Protein AF-A0A9W5YJP6-F1 (afdb_monomer_lite)

Sequence (393 aa):
MDHALTARWHDVLHRTGFTGCDIYSPDFDGQCFQEHAVFVSTAQGNHVPSSLNPTIEIVYESNEPKQVNLARFLDDRYQTLTNSRVACVPVDNASTDTRDMLRVFIHDIEKLSLHDMGPELWSMFQKLLISSTSTLWVRKGSESLGINPHVHLIDGIFRVLTHEGGRHDTYIFSLGGTVNQESVYTMIQNILQPPAQGLDTEYAVRDGTFYNSRLIDSARFNQEVSLQLAAHIECQRRFGDTPLCLDSINSSISGGFRSLEAKSATDLGDTDVELKIHCAGLNFRDVLLSLGQIPYAEAWQEGAGVVTRVGNKCTRFKVGDRIVGFVPQPFQGRTVFCEDAPVVHIPPEMSYAEAAGIPTSFLTAWFSLIEVGRIKPERRVSSTRVLVGQGRR

InterPro domains:
  IPR011032 GroES-like superfamily [SSF50129] (262-377)
  IPR013154 Alcohol dehydrogenase-like, N-terminal [PF08240] (269-338)
  IPR020843 Enoylreductase domain [SM00829] (255-393)
  IPR050444 Polyketide synthase [PTHR45681] (83-378)
  IPR056501 HRPKS sdrA-like, NAD(P)-binding domain [PF23114] (91-204)

Foldseek 3Di:
DVVVVLVVQQVVQVLVQWNGFPDKAFPDPDPPPTDDIDGDIHGHPDPPPPDDLFEEEEEEAPPDVVSVVLLVVLCVVCVPPPVGHYHYDYLVGDDLQEPRYEYEYAYAAPDLCVVPPDPVSVVSVVSNQLSYQHYEYEHAADDPDDDPCSRCPVVVVVVCCCVPVVRHHAAYEHEYDHDDSVLVNVVVVCVSPPDPVGDDRYWYDDPNDIDDDDDDDDPPVVVVVCVVPDDDDDDDDDPPPFWWAWPLPQAAPVRHIDIDGDDDDPDADQQKWKWFFDDADDDVVSNCSRHVVDDDDQDFGKTWGFTCDGHNNHDQDDGGFTKIETFTRSRIRMGMDGNPPGMDTDPPPDDRHRRNLDHPLPVVVCCVCCVVVVDDPPDDDPCPDPCSDDDDD

Radius of gyration: 32.33 Å; chains: 1; bounding box: 76×81×72 Å

Secondary structure (DSSP, 8-state):
-HHHHHHHHHHHHHHTTB-S-SEEEES-SSTTS---EEEE-PBPTT-PPP----EEEEEE-TT-HHHHHHHHHHHHHHHHHT---EEEEEGGG--S--TTEEEEEEEETTS-TTTS--HHHHHHHHHHHHH-SEEEEEEE---TT---GGGGHHHHHHHHHHHHHS--EEEEEEEPSS--HHHHHHHHHHHHS--TT---SEEEEETTEEEE------HHHHHHHHHHHS--------TTSS-EEE-TTT-BTTTB--EEEPPP-----TTEEEEEEEEE---HHHHHHHTTSS-----EEEEEEEEEEE-TT--S--TT-EEEEEEE-TTBSEEEEETTSSEEEPPTTS-HHHHHTSHHHHHHHHIIIIIIT---TTPPP--S---------

Organism: NCBI:txid319629

Structure (mmCIF, N/CA/C/O backbone):
data_AF-A0A9W5YJP6-F1
#
_entry.id   AF-A0A9W5YJP6-F1
#
loop_
_atom_site.group_PDB
_atom_site.id
_atom_site.type_symbol
_atom_site.label_atom_id
_atom_site.label_alt_id
_atom_site.label_comp_id
_atom_site.label_asym_id
_atom_site.label_entity_id
_atom_site.label_seq_id
_atom_site.pdbx_PDB_ins_code
_atom_site.Cartn_x
_atom_site.Cartn_y
_atom_site.Cartn_z
_atom_site.occupancy
_atom_site.B_iso_or_equiv
_atom_site.auth_seq_id
_atom_site.auth_comp_id
_atom_site.auth_asym_id
_atom_site.auth_atom_id
_atom_site.pdbx_PDB_model_num
ATOM 1 N N . MET A 1 1 ? 11.230 -33.480 -33.316 1.00 48.41 1 MET A N 1
ATOM 2 C CA . MET A 1 1 ? 11.097 -32.230 -32.533 1.00 48.41 1 MET A CA 1
ATOM 3 C C . MET A 1 1 ? 12.075 -32.179 -31.364 1.00 48.41 1 MET A C 1
ATOM 5 O O . MET A 1 1 ? 12.566 -31.097 -31.086 1.00 48.41 1 MET A O 1
ATOM 9 N N . ASP A 1 2 ? 12.432 -33.312 -30.751 1.00 54.00 2 ASP A N 1
ATOM 10 C CA . ASP A 1 2 ? 13.206 -33.319 -29.501 1.00 54.00 2 ASP A CA 1
ATOM 11 C C . ASP A 1 2 ? 14.692 -32.911 -29.632 1.00 54.00 2 ASP A C 1
ATOM 13 O O . ASP A 1 2 ? 15.184 -32.109 -28.846 1.00 54.00 2 ASP A O 1
ATOM 17 N N . HIS A 1 3 ? 15.383 -33.290 -30.721 1.00 53.97 3 HIS A N 1
ATOM 18 C CA . HIS A 1 3 ? 16.760 -32.819 -30.974 1.00 53.97 3 HIS A CA 1
ATOM 19 C C . HIS A 1 3 ? 16.900 -31.289 -30.998 1.0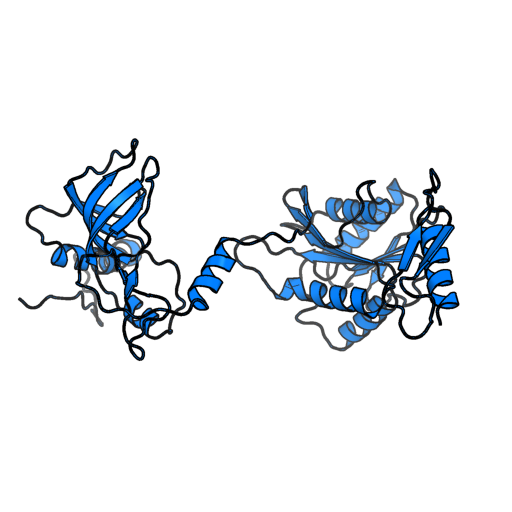0 53.97 3 HIS A C 1
ATOM 21 O O . HIS A 1 3 ? 17.949 -30.769 -30.633 1.00 53.97 3 HIS A O 1
ATOM 27 N N . ALA A 1 4 ? 15.853 -30.562 -31.403 1.00 58.50 4 ALA A N 1
ATOM 28 C CA . ALA A 1 4 ? 15.870 -29.103 -31.414 1.00 58.50 4 ALA A CA 1
ATOM 29 C C . ALA A 1 4 ? 15.704 -28.512 -30.005 1.00 58.50 4 ALA A C 1
ATOM 31 O O . ALA A 1 4 ? 16.249 -27.446 -29.729 1.00 58.50 4 ALA A O 1
ATOM 32 N N . LEU A 1 5 ? 14.984 -29.198 -29.110 1.00 65.88 5 LEU A N 1
ATOM 33 C CA . LEU A 1 5 ? 14.773 -28.755 -27.733 1.00 65.88 5 LEU A CA 1
ATOM 34 C C . LEU A 1 5 ? 16.011 -29.039 -26.873 1.00 65.88 5 LEU A C 1
ATOM 36 O O . LEU A 1 5 ? 16.482 -28.141 -26.175 1.00 65.88 5 LEU A O 1
ATOM 40 N N . THR A 1 6 ? 16.589 -30.241 -26.990 1.00 72.88 6 THR A N 1
ATOM 41 C CA . THR A 1 6 ? 17.848 -30.599 -26.320 1.00 72.88 6 THR A CA 1
ATOM 42 C C . THR A 1 6 ? 18.996 -29.716 -26.801 1.00 72.88 6 THR A C 1
ATOM 44 O O . THR A 1 6 ? 19.755 -29.223 -25.974 1.00 72.88 6 THR A O 1
ATOM 47 N N . ALA A 1 7 ? 19.095 -29.441 -28.109 1.00 73.81 7 ALA A N 1
ATOM 48 C CA . ALA A 1 7 ? 20.095 -28.513 -28.645 1.00 73.81 7 ALA A CA 1
ATOM 49 C C . ALA A 1 7 ? 19.917 -27.094 -28.084 1.00 73.81 7 ALA A C 1
ATOM 51 O O . ALA A 1 7 ? 20.891 -26.454 -27.698 1.00 73.81 7 ALA A O 1
ATOM 52 N N . ARG A 1 8 ? 18.669 -26.623 -27.950 1.00 78.31 8 ARG A N 1
ATOM 53 C CA . ARG A 1 8 ? 18.383 -25.303 -27.374 1.00 78.31 8 ARG A CA 1
ATOM 54 C C . ARG A 1 8 ? 18.809 -25.215 -25.909 1.00 78.31 8 ARG A C 1
ATOM 56 O O . ARG A 1 8 ? 19.412 -24.223 -25.517 1.00 78.31 8 ARG A O 1
ATOM 63 N N . TRP A 1 9 ? 18.515 -26.236 -25.106 1.00 80.75 9 TRP A N 1
ATOM 64 C CA . TRP A 1 9 ? 18.933 -26.276 -23.702 1.00 80.75 9 TRP A CA 1
ATOM 65 C C . TRP A 1 9 ? 20.439 -26.461 -23.538 1.00 80.75 9 TRP A C 1
ATOM 67 O O . TRP A 1 9 ? 21.030 -25.827 -22.668 1.00 80.75 9 TRP A O 1
ATOM 77 N N . HIS A 1 10 ? 21.069 -27.259 -24.398 1.00 83.06 10 HIS A N 1
ATOM 78 C CA . HIS A 1 10 ? 22.520 -27.411 -24.444 1.00 83.06 10 HIS A CA 1
ATOM 79 C C . HIS A 1 10 ? 23.212 -26.059 -24.703 1.00 83.06 10 HIS A C 1
ATOM 81 O O . HIS A 1 10 ? 24.110 -25.683 -23.952 1.00 83.06 10 HIS A O 1
ATOM 87 N N . ASP A 1 11 ? 22.723 -25.276 -25.670 1.00 78.00 11 ASP A N 1
ATOM 88 C CA . ASP A 1 11 ? 23.242 -23.933 -25.955 1.00 78.00 11 ASP A CA 1
ATOM 89 C C . ASP A 1 11 ? 23.017 -22.943 -24.800 1.00 78.00 11 ASP A C 1
ATOM 91 O O . ASP A 1 11 ? 23.896 -22.136 -24.492 1.00 78.00 11 ASP A O 1
ATOM 95 N N . VAL A 1 12 ? 21.844 -22.982 -24.157 1.00 78.19 12 VAL A N 1
ATOM 96 C CA . VAL A 1 12 ? 21.523 -22.113 -23.011 1.00 78.19 12 VAL A CA 1
ATOM 97 C C . VAL A 1 12 ? 22.450 -22.410 -21.834 1.00 78.19 12 VAL A C 1
ATOM 99 O O . VAL A 1 12 ? 23.039 -21.483 -21.286 1.00 78.19 12 VAL A O 1
ATOM 102 N N . LEU A 1 13 ? 22.623 -23.687 -21.488 1.00 82.38 13 LEU A N 1
ATOM 103 C CA . LEU A 1 13 ? 23.476 -24.128 -20.382 1.00 82.38 13 LEU A CA 1
ATOM 104 C C . LEU A 1 13 ? 24.950 -23.774 -20.618 1.00 82.38 13 LEU A C 1
ATOM 106 O O . LEU A 1 13 ? 25.639 -23.362 -19.688 1.00 82.38 13 LEU A O 1
ATOM 110 N N . HIS A 1 14 ? 25.422 -23.840 -21.864 1.00 78.69 14 HIS A N 1
ATOM 111 C CA . HIS A 1 14 ? 26.763 -23.366 -22.202 1.00 78.69 14 HIS A CA 1
ATOM 112 C C . HIS A 1 14 ? 26.949 -21.868 -21.961 1.00 78.69 14 HIS A C 1
ATOM 114 O O . HIS A 1 14 ? 27.956 -21.446 -21.396 1.00 78.69 14 HIS A O 1
ATOM 120 N N . ARG A 1 15 ? 25.971 -21.046 -22.350 1.00 69.25 15 ARG A N 1
ATOM 121 C CA . ARG A 1 15 ? 26.055 -19.586 -22.178 1.00 69.25 15 ARG A CA 1
ATOM 122 C C . ARG A 1 15 ? 25.993 -19.147 -20.720 1.00 69.25 15 ARG A C 1
ATOM 124 O O . ARG A 1 15 ? 26.469 -18.062 -20.403 1.00 69.25 15 ARG A O 1
ATOM 131 N N . THR A 1 16 ? 25.414 -19.964 -19.846 1.00 69.19 16 THR A N 1
ATOM 132 C CA . THR A 1 16 ? 25.242 -19.654 -18.423 1.00 69.19 16 THR A CA 1
ATOM 133 C C . THR A 1 16 ? 26.322 -20.268 -17.531 1.00 69.19 16 THR A C 1
ATOM 135 O O . THR A 1 16 ? 26.177 -20.265 -16.311 1.00 69.19 16 THR A O 1
ATOM 138 N N . GLY A 1 17 ? 27.426 -20.751 -18.113 1.00 73.38 17 GLY A N 1
ATOM 139 C CA . GLY A 1 17 ? 28.585 -21.229 -17.355 1.00 73.38 17 GLY A CA 1
ATOM 140 C C . GLY A 1 17 ? 28.526 -22.703 -16.960 1.00 73.38 17 GLY A C 1
ATOM 141 O O . GLY A 1 17 ? 29.167 -23.105 -15.991 1.00 73.38 17 GLY A O 1
ATOM 142 N N . PHE A 1 18 ? 27.780 -23.520 -17.699 1.00 86.50 18 PHE A N 1
ATOM 143 C CA . PHE A 1 18 ? 27.736 -24.965 -17.511 1.00 86.50 18 PHE A CA 1
ATOM 144 C C . PHE A 1 18 ? 28.256 -25.715 -18.751 1.00 86.50 18 PHE A C 1
ATOM 146 O O . PHE A 1 18 ? 28.475 -25.140 -19.817 1.00 86.50 18 PHE A O 1
ATOM 153 N N . THR A 1 19 ? 28.474 -27.023 -18.630 1.00 88.00 19 THR A N 1
ATOM 154 C CA . THR A 1 19 ? 28.975 -27.908 -19.703 1.00 88.00 19 THR A CA 1
ATOM 155 C C . THR A 1 19 ? 27.953 -28.227 -20.801 1.00 88.00 19 THR A C 1
ATOM 157 O O . THR A 1 19 ? 28.262 -29.001 -21.704 1.00 88.00 19 THR A O 1
ATOM 160 N N . GLY A 1 20 ? 26.754 -27.640 -20.752 1.00 87.81 20 GLY A N 1
ATOM 161 C CA . GLY A 1 20 ? 25.650 -28.015 -21.632 1.00 87.81 20 GLY A CA 1
ATOM 162 C C . GLY A 1 20 ? 24.832 -29.174 -21.053 1.00 87.81 20 GLY A C 1
ATOM 163 O O . GLY A 1 20 ? 24.833 -29.427 -19.854 1.00 87.81 20 GLY A O 1
ATOM 164 N N . CYS A 1 21 ? 24.087 -29.883 -21.892 1.00 88.12 21 CYS A N 1
ATOM 165 C CA . CYS A 1 21 ? 23.334 -31.065 -21.464 1.00 88.12 21 CYS A CA 1
ATOM 166 C C . CYS A 1 21 ? 24.245 -32.310 -21.366 1.00 88.12 21 CYS A C 1
ATOM 168 O O . CYS A 1 21 ? 24.422 -32.999 -22.370 1.00 88.12 21 CYS A O 1
ATOM 170 N N . ASP A 1 22 ? 24.793 -32.608 -20.181 1.00 86.88 22 ASP A N 1
ATOM 171 C CA . ASP A 1 22 ? 25.647 -33.790 -19.949 1.00 86.88 22 ASP A CA 1
ATOM 172 C C . ASP A 1 22 ? 24.831 -35.089 -19.940 1.00 86.88 22 ASP A C 1
ATOM 174 O O . ASP A 1 22 ? 25.260 -36.115 -20.466 1.00 86.88 22 ASP A O 1
ATOM 178 N N . ILE A 1 23 ? 23.643 -35.044 -19.327 1.00 87.56 23 ILE A N 1
ATOM 179 C CA . ILE A 1 23 ? 22.694 -36.161 -19.279 1.00 87.56 23 ILE A CA 1
ATOM 180 C C . ILE A 1 23 ? 21.308 -35.628 -19.613 1.00 87.56 23 ILE A C 1
ATOM 182 O O . ILE A 1 23 ? 20.875 -34.614 -19.065 1.00 87.56 23 ILE A O 1
ATOM 186 N N . TYR A 1 24 ? 20.612 -36.356 -20.479 1.00 85.94 24 TYR A N 1
ATOM 187 C CA . TYR A 1 24 ? 19.216 -36.139 -20.819 1.00 85.94 24 TYR A CA 1
ATOM 188 C C . TYR A 1 24 ? 18.428 -37.409 -20.504 1.00 85.94 24 TYR A C 1
ATOM 190 O O . TYR A 1 24 ? 18.741 -38.470 -21.042 1.00 85.94 24 TYR A O 1
ATOM 198 N N . SER A 1 25 ? 17.432 -37.303 -19.626 1.00 86.56 25 SER A N 1
ATOM 199 C CA . SER A 1 25 ? 16.549 -38.412 -19.261 1.00 86.56 25 SER A CA 1
ATOM 200 C C . SER A 1 25 ? 15.093 -37.969 -19.414 1.00 86.56 25 SER A C 1
ATOM 202 O O . SER A 1 25 ? 14.572 -37.314 -18.505 1.00 86.56 25 SER A O 1
ATOM 204 N N . PRO A 1 26 ? 14.432 -38.278 -20.541 1.00 83.69 26 PRO A N 1
ATOM 205 C CA . PRO A 1 26 ? 13.001 -38.040 -20.686 1.00 83.69 26 PRO A CA 1
ATOM 206 C C . PRO A 1 26 ? 12.200 -38.970 -19.761 1.00 83.69 26 PRO A C 1
ATOM 208 O O . PRO A 1 26 ? 12.692 -40.016 -19.333 1.00 83.69 26 PRO A O 1
ATOM 211 N N . ASP A 1 27 ? 10.968 -38.585 -19.436 1.00 83.19 27 ASP A N 1
ATOM 212 C CA . ASP A 1 27 ? 10.022 -39.417 -18.678 1.00 83.19 27 ASP A CA 1
ATOM 213 C C . ASP A 1 27 ? 9.446 -40.583 -19.501 1.00 83.19 27 ASP A C 1
ATOM 215 O O . ASP A 1 27 ? 8.961 -41.567 -18.936 1.00 83.19 27 ASP A O 1
ATOM 219 N N . PHE A 1 28 ? 9.531 -40.494 -20.830 1.00 79.75 28 PHE A N 1
ATOM 220 C CA . PHE A 1 28 ? 9.038 -41.501 -21.757 1.00 79.75 28 PHE A CA 1
ATOM 221 C C . PHE A 1 28 ? 9.926 -41.601 -23.009 1.00 79.75 28 PHE A C 1
ATOM 223 O O . PHE A 1 28 ? 10.271 -40.593 -23.619 1.00 79.75 28 PHE A O 1
ATOM 230 N N . ASP A 1 29 ? 10.250 -42.824 -23.446 1.00 72.75 29 ASP A N 1
ATOM 231 C CA . ASP A 1 29 ? 11.131 -43.068 -24.608 1.00 72.75 29 ASP A CA 1
ATOM 232 C C . ASP A 1 29 ? 10.471 -42.727 -25.966 1.00 72.75 29 ASP A C 1
ATOM 234 O O . ASP A 1 29 ? 11.130 -42.641 -27.005 1.00 72.75 29 ASP A O 1
ATOM 238 N N . GLY A 1 30 ? 9.144 -42.561 -25.984 1.00 65.69 30 GLY A N 1
ATOM 239 C CA . GLY A 1 30 ? 8.349 -42.275 -27.178 1.00 65.69 30 GLY A CA 1
ATOM 240 C C . GLY A 1 30 ? 8.065 -40.784 -27.381 1.00 65.69 30 GLY A C 1
ATOM 241 O O . GLY A 1 30 ? 7.442 -40.139 -26.545 1.00 65.69 30 GLY A O 1
ATOM 242 N N . GLN A 1 31 ? 8.408 -40.260 -28.561 1.00 60.78 31 GLN A N 1
ATOM 243 C CA . GLN A 1 31 ? 8.318 -38.827 -28.905 1.00 60.78 31 GLN A CA 1
ATOM 244 C C . GLN A 1 31 ? 6.914 -38.194 -28.818 1.00 60.78 31 GLN A C 1
ATOM 246 O O . GLN A 1 31 ? 6.798 -36.974 -28.874 1.00 60.78 31 GLN A O 1
ATOM 251 N N . CYS A 1 32 ? 5.845 -38.988 -28.749 1.00 61.22 32 CYS A N 1
ATOM 252 C CA . CYS A 1 32 ? 4.462 -38.504 -28.752 1.00 61.22 32 CYS A CA 1
ATOM 253 C C . CYS A 1 32 ? 3.838 -38.331 -27.359 1.00 61.22 32 CYS A C 1
ATOM 255 O O . CYS A 1 32 ? 2.746 -37.776 -27.280 1.00 61.22 32 CYS A O 1
ATOM 257 N N . PHE A 1 33 ? 4.505 -38.780 -26.291 1.00 63.81 33 PHE A N 1
ATOM 258 C CA . PHE A 1 33 ? 3.948 -38.768 -24.929 1.00 63.81 33 PHE A CA 1
ATOM 259 C C . PHE A 1 33 ? 4.916 -38.223 -23.873 1.00 63.81 33 PHE A C 1
ATOM 261 O O . PHE A 1 33 ? 4.696 -38.426 -22.685 1.00 63.81 33 PHE A O 1
ATOM 268 N N . GLN A 1 34 ? 5.989 -37.556 -24.299 1.00 69.94 34 GLN A N 1
ATOM 269 C CA . GLN A 1 34 ? 6.944 -36.950 -23.382 1.00 69.94 34 GLN A CA 1
ATOM 270 C C . GLN A 1 34 ? 6.393 -35.621 -22.847 1.00 69.94 34 GLN A C 1
ATOM 272 O O . GLN A 1 34 ? 6.142 -34.698 -23.627 1.00 69.94 34 GLN A O 1
ATOM 277 N N . GLU A 1 35 ? 6.236 -35.513 -21.529 1.00 71.69 35 GLU A N 1
ATOM 278 C CA . GLU A 1 35 ? 5.785 -34.284 -20.859 1.00 71.69 35 GLU A CA 1
ATOM 279 C C . GLU A 1 35 ? 6.913 -33.634 -20.046 1.00 71.69 35 GLU A C 1
ATOM 281 O O . GLU A 1 35 ? 6.987 -32.407 -19.955 1.00 71.69 35 GLU A O 1
ATOM 286 N N . HIS A 1 36 ? 7.830 -34.442 -19.506 1.00 75.50 36 HIS A N 1
ATOM 287 C CA . HIS A 1 36 ? 8.915 -33.997 -18.637 1.00 75.50 36 HIS A CA 1
ATOM 288 C C . HIS A 1 36 ? 10.265 -34.590 -19.060 1.00 75.50 36 HIS A C 1
ATOM 290 O O . HIS A 1 36 ? 10.363 -35.658 -19.659 1.00 75.50 36 HIS A O 1
ATOM 296 N N . ALA A 1 37 ? 11.351 -33.897 -18.723 1.00 81.62 37 ALA A N 1
ATOM 297 C CA . ALA A 1 37 ? 12.701 -34.430 -18.856 1.00 81.62 37 ALA A CA 1
ATOM 298 C C . ALA A 1 37 ? 13.606 -33.885 -17.756 1.00 81.62 37 ALA A C 1
ATOM 300 O O . ALA A 1 37 ? 13.492 -32.725 -17.351 1.00 81.62 37 ALA A O 1
ATOM 301 N N . VAL A 1 38 ? 14.528 -34.727 -17.296 1.00 84.94 38 VAL A N 1
ATOM 302 C CA . VAL A 1 38 ? 15.601 -34.341 -16.382 1.00 84.94 38 VAL A CA 1
ATOM 303 C C . VAL A 1 38 ? 16.860 -34.064 -17.194 1.00 84.94 38 VAL A C 1
ATOM 305 O O . VAL A 1 38 ? 17.310 -34.904 -17.976 1.00 84.94 38 VAL A O 1
ATOM 308 N N . PHE A 1 39 ? 17.438 -32.886 -16.971 1.00 86.12 39 PHE A N 1
ATOM 309 C CA . PHE A 1 39 ? 18.719 -32.471 -17.532 1.00 86.12 39 PHE A CA 1
ATOM 310 C C . PHE A 1 39 ? 19.756 -32.420 -16.410 1.00 86.12 39 PHE A C 1
ATOM 312 O O . PHE A 1 39 ? 19.493 -31.844 -15.353 1.00 86.12 39 PHE A O 1
ATOM 319 N N . VAL A 1 40 ? 20.936 -32.993 -16.637 1.00 88.06 40 VAL A N 1
ATOM 320 C CA . VAL A 1 40 ? 22.092 -32.843 -15.740 1.00 88.06 40 VAL A CA 1
ATOM 321 C C . VAL A 1 40 ? 23.169 -32.056 -16.469 1.00 88.06 40 VAL A C 1
ATOM 323 O O . VAL A 1 40 ? 23.426 -32.294 -17.649 1.00 88.06 40 VAL A O 1
ATOM 326 N N . SER A 1 41 ? 23.774 -31.105 -15.764 1.00 89.31 41 SER A N 1
ATOM 327 C CA . SER A 1 41 ? 24.818 -30.231 -16.284 1.00 89.31 41 SER A CA 1
ATOM 328 C C . SER A 1 41 ? 25.834 -29.921 -15.193 1.00 89.31 41 SER A C 1
ATOM 330 O O . SER A 1 41 ? 25.466 -29.726 -14.030 1.00 89.31 41 SER A O 1
ATOM 332 N N . THR A 1 42 ? 27.108 -29.871 -15.556 1.00 90.00 42 THR A N 1
ATOM 333 C CA . THR A 1 42 ? 28.211 -29.610 -14.638 1.00 90.00 42 THR A CA 1
ATOM 334 C C . THR A 1 42 ? 28.553 -28.125 -14.661 1.00 90.00 42 THR A C 1
ATOM 336 O O . THR A 1 42 ? 28.825 -27.550 -15.716 1.00 90.00 42 THR A O 1
ATOM 339 N N . ALA A 1 43 ? 28.558 -27.484 -13.490 1.00 83.75 43 ALA A N 1
ATOM 340 C CA . ALA A 1 43 ? 28.972 -26.091 -13.371 1.00 83.75 43 ALA A CA 1
ATOM 341 C C . ALA A 1 43 ? 30.459 -25.953 -13.736 1.00 83.75 43 ALA A C 1
ATOM 343 O O . ALA A 1 43 ? 31.320 -26.565 -13.097 1.00 83.75 43 ALA A O 1
ATOM 344 N N . GLN A 1 44 ? 30.771 -25.144 -14.750 1.00 77.19 44 GLN A N 1
ATOM 345 C CA . GLN A 1 44 ? 32.148 -24.784 -15.063 1.00 77.19 44 GLN A CA 1
ATOM 346 C C . GLN A 1 44 ? 32.545 -23.583 -14.205 1.00 77.19 44 GLN A C 1
ATOM 348 O O . GLN A 1 44 ? 31.926 -22.521 -14.247 1.00 77.19 44 GLN A O 1
ATOM 353 N N . GLY A 1 45 ? 33.583 -23.758 -13.386 1.00 50.00 45 GLY A N 1
ATOM 354 C CA . GLY A 1 45 ? 34.116 -22.686 -12.554 1.00 50.00 45 GLY A CA 1
ATOM 355 C C . GLY A 1 45 ? 34.598 -21.506 -13.400 1.00 50.00 45 GLY A C 1
ATOM 356 O O . GLY A 1 45 ? 35.439 -21.675 -14.278 1.00 50.00 45 GLY A O 1
ATOM 357 N N . ASN A 1 46 ? 34.089 -20.318 -13.067 1.00 48.91 46 ASN A N 1
ATOM 358 C CA . ASN A 1 46 ? 34.480 -19.005 -13.582 1.00 48.91 46 ASN A CA 1
ATOM 359 C C . ASN A 1 46 ? 34.391 -18.842 -15.105 1.00 48.91 46 ASN A C 1
ATOM 361 O O . ASN A 1 46 ? 35.392 -18.595 -15.780 1.00 48.91 46 ASN A O 1
ATOM 365 N N . HIS A 1 47 ? 33.166 -18.826 -15.630 1.00 39.91 47 HIS A N 1
ATOM 366 C CA . HIS A 1 47 ? 32.908 -18.014 -16.813 1.00 39.91 47 HIS A CA 1
ATOM 367 C C . HIS A 1 47 ? 33.061 -16.540 -16.411 1.00 39.91 47 HIS A C 1
ATOM 369 O O . HIS A 1 47 ? 32.179 -15.951 -15.791 1.00 39.91 47 HIS A O 1
ATOM 375 N N . VAL A 1 48 ? 34.211 -15.942 -16.726 1.00 41.09 48 VAL A N 1
ATOM 376 C CA . VAL A 1 48 ? 34.307 -14.483 -16.833 1.00 41.09 48 VAL A CA 1
ATOM 377 C C . VAL A 1 48 ? 33.352 -14.105 -17.968 1.00 41.09 48 VAL A C 1
ATOM 379 O O . VAL A 1 48 ? 33.551 -14.610 -19.079 1.00 41.09 48 VAL A O 1
ATOM 382 N N . PRO A 1 49 ? 32.299 -13.297 -17.733 1.00 41.75 49 PRO A N 1
ATOM 383 C CA . PRO A 1 49 ? 31.455 -12.828 -18.817 1.00 41.75 49 PRO A CA 1
ATOM 384 C C . PRO A 1 49 ? 32.363 -12.151 -19.833 1.00 41.75 49 PRO A C 1
ATOM 386 O O . PRO A 1 49 ? 33.126 -11.242 -19.498 1.00 41.75 49 PRO A O 1
ATOM 389 N N . SER A 1 50 ? 32.340 -12.664 -21.058 1.00 40.97 50 SER A N 1
ATOM 390 C CA . SER A 1 50 ? 33.037 -12.079 -22.191 1.00 40.97 50 SER A CA 1
ATOM 391 C C . SER A 1 50 ? 32.759 -10.580 -22.221 1.00 40.97 50 SER A C 1
ATOM 393 O O . SER A 1 50 ? 31.609 -10.154 -22.285 1.00 40.97 50 SER A O 1
ATOM 395 N N . SER A 1 51 ? 33.834 -9.805 -22.134 1.00 46.53 51 SER A N 1
ATOM 396 C CA . SER A 1 51 ? 33.855 -8.351 -22.198 1.00 46.53 51 SER A CA 1
ATOM 397 C C . SER A 1 51 ? 33.070 -7.834 -23.402 1.00 46.53 51 SER A C 1
ATOM 399 O O . SER A 1 51 ? 33.573 -7.846 -24.525 1.00 46.53 51 SER A O 1
ATOM 401 N N . LEU A 1 52 ? 31.869 -7.327 -23.169 1.00 49.22 52 LEU A N 1
ATOM 402 C CA . LEU A 1 52 ? 31.164 -6.449 -24.091 1.00 49.22 52 LEU A CA 1
ATOM 403 C C . LEU A 1 52 ? 30.583 -5.359 -23.207 1.00 49.22 52 LEU A C 1
ATOM 405 O O . LEU A 1 52 ? 29.577 -5.593 -22.559 1.00 49.22 52 LEU A O 1
ATOM 409 N N . ASN A 1 53 ? 31.252 -4.209 -23.106 1.00 63.16 53 ASN A N 1
ATOM 410 C CA . ASN A 1 53 ? 30.641 -3.013 -22.526 1.00 63.16 53 ASN A CA 1
ATOM 411 C C . ASN A 1 53 ? 29.445 -2.670 -23.427 1.00 63.16 53 ASN A C 1
ATOM 413 O O . ASN A 1 53 ? 29.686 -2.176 -24.536 1.00 63.16 53 ASN A O 1
ATOM 417 N N . PRO A 1 54 ? 28.194 -2.979 -23.038 1.00 70.31 54 PRO A N 1
ATOM 418 C CA . PRO A 1 54 ? 27.068 -2.716 -23.914 1.00 70.31 54 PRO A CA 1
ATOM 419 C C . PRO A 1 54 ? 26.918 -1.203 -24.057 1.00 70.31 54 PRO A C 1
ATOM 421 O O . PRO A 1 54 ? 27.256 -0.430 -23.154 1.00 70.31 54 PRO A O 1
ATOM 424 N N . THR A 1 55 ? 26.433 -0.767 -25.214 1.00 84.56 55 THR A N 1
ATOM 425 C CA . THR A 1 55 ? 26.116 0.656 -25.390 1.00 84.56 55 THR A CA 1
ATOM 426 C C . THR A 1 55 ? 24.913 0.985 -24.506 1.00 84.56 55 THR A C 1
ATOM 428 O O . THR A 1 55 ? 23.998 0.172 -24.391 1.00 84.56 55 THR A O 1
ATOM 431 N N . ILE A 1 56 ? 24.911 2.143 -23.849 1.00 90.75 56 ILE A N 1
ATOM 432 C CA . ILE A 1 56 ? 23.771 2.610 -23.051 1.00 90.75 56 ILE A CA 1
ATOM 433 C C . ILE A 1 56 ? 23.087 3.709 -23.854 1.00 90.75 56 ILE A C 1
ATOM 435 O O . ILE A 1 56 ? 23.715 4.721 -24.156 1.00 90.75 56 ILE A O 1
ATOM 439 N N . GLU A 1 57 ? 21.813 3.542 -24.190 1.00 93.00 57 GLU A N 1
ATOM 440 C CA . GLU A 1 57 ? 21.030 4.586 -24.859 1.00 93.00 57 GLU A CA 1
ATOM 441 C C . GLU A 1 57 ? 19.966 5.120 -23.909 1.00 93.00 57 GLU A C 1
ATOM 443 O O . GLU A 1 57 ? 19.045 4.404 -23.520 1.00 93.00 57 GLU A O 1
ATOM 448 N N . ILE A 1 58 ? 20.106 6.383 -23.519 1.00 94.94 58 ILE A N 1
ATOM 449 C CA . ILE A 1 58 ? 19.171 7.081 -22.641 1.00 94.94 58 ILE A CA 1
ATOM 450 C C . ILE A 1 58 ? 18.180 7.829 -23.521 1.00 94.94 58 ILE A C 1
ATOM 452 O O . ILE A 1 58 ? 18.547 8.786 -24.205 1.00 94.94 58 ILE A O 1
ATOM 456 N N . VAL A 1 59 ? 16.924 7.399 -23.479 1.00 94.94 59 VAL A N 1
ATOM 457 C CA . VAL A 1 59 ? 15.835 7.941 -24.288 1.00 94.94 59 VAL A CA 1
ATOM 458 C C . VAL A 1 59 ? 14.988 8.890 -23.446 1.00 94.94 59 VAL A C 1
ATOM 460 O O . VAL A 1 59 ? 14.510 8.515 -22.368 1.00 94.94 59 VAL A O 1
ATOM 463 N N . TYR A 1 60 ? 14.791 10.109 -23.950 1.00 93.69 60 TYR A N 1
ATOM 464 C CA . TYR A 1 60 ? 14.092 11.197 -23.258 1.00 93.69 60 TYR A CA 1
ATOM 465 C C . TYR A 1 60 ? 13.283 12.093 -24.213 1.00 93.69 60 TYR A C 1
ATOM 467 O O . TYR A 1 60 ? 13.467 12.049 -25.430 1.00 93.69 60 TYR A O 1
ATOM 475 N N . GLU A 1 61 ? 12.425 12.959 -23.670 1.00 90.69 61 GLU A N 1
ATOM 476 C CA . GLU A 1 61 ? 11.706 14.002 -24.413 1.00 90.69 61 GLU A CA 1
ATOM 477 C C . GLU A 1 61 ? 12.485 15.331 -24.404 1.00 90.69 61 GLU A C 1
ATOM 479 O O . GLU A 1 61 ? 12.834 15.870 -23.351 1.00 90.69 61 GLU A O 1
ATOM 484 N N . SER A 1 62 ? 12.758 15.898 -25.586 1.00 88.12 62 SER A N 1
ATOM 485 C CA . SER A 1 62 ? 13.586 17.114 -25.735 1.00 88.12 62 SER A CA 1
ATOM 486 C C . SER A 1 62 ? 13.018 18.363 -25.054 1.00 88.12 62 SER A C 1
ATOM 488 O O . SER A 1 62 ? 13.763 19.295 -24.752 1.00 88.12 62 SER A O 1
ATOM 490 N N . ASN A 1 63 ? 11.703 18.408 -24.853 1.00 88.75 63 ASN A N 1
ATOM 491 C CA . ASN A 1 63 ? 10.979 19.518 -24.238 1.00 88.75 63 ASN A CA 1
ATOM 492 C C . ASN A 1 63 ? 10.884 19.410 -22.705 1.00 88.75 63 ASN A C 1
ATOM 494 O O . ASN A 1 63 ? 10.406 20.360 -22.091 1.00 88.75 63 ASN A O 1
ATOM 498 N N . GLU A 1 64 ? 11.356 18.320 -22.087 1.00 90.00 64 GLU A N 1
ATOM 499 C CA . GLU A 1 64 ? 11.240 18.071 -20.645 1.00 90.00 64 GLU A CA 1
ATOM 500 C C . GLU A 1 64 ? 12.571 18.323 -19.903 1.00 90.00 64 GLU A C 1
ATOM 502 O O . GLU A 1 64 ? 13.476 17.478 -19.917 1.00 90.00 64 GLU A O 1
ATOM 507 N N . PRO A 1 65 ? 12.736 19.464 -19.195 1.00 92.06 65 PRO A N 1
ATOM 508 C CA . PRO A 1 65 ? 14.035 19.880 -18.662 1.00 92.06 65 PRO A CA 1
ATOM 509 C C . PRO A 1 65 ? 14.644 18.904 -17.652 1.00 92.06 65 PRO A C 1
ATOM 511 O O . PRO A 1 65 ? 15.864 18.745 -17.613 1.00 92.06 65 PRO A O 1
ATOM 514 N N . LYS A 1 66 ? 13.825 18.238 -16.826 1.00 90.69 66 LYS A N 1
ATOM 515 C CA . LYS A 1 66 ? 14.337 17.279 -15.834 1.00 90.69 66 LYS A CA 1
ATOM 516 C C . LYS A 1 66 ? 14.872 16.010 -16.483 1.00 90.69 66 LYS A C 1
ATOM 518 O O . LYS A 1 66 ? 15.894 15.502 -16.023 1.00 90.69 66 LYS A O 1
ATOM 523 N N . GLN A 1 67 ? 14.236 15.543 -17.557 1.00 93.38 67 GLN A N 1
ATOM 524 C CA . GLN A 1 67 ? 14.732 14.397 -18.315 1.00 93.38 67 GLN A CA 1
ATOM 525 C C . GLN A 1 67 ? 16.056 14.751 -18.996 1.00 93.38 67 GLN A C 1
ATOM 527 O O . GLN A 1 67 ? 17.039 14.032 -18.841 1.00 93.38 67 GLN A O 1
ATOM 532 N N . VAL A 1 68 ? 16.124 15.921 -19.638 1.00 93.69 68 VAL A N 1
ATOM 533 C CA . VAL A 1 68 ? 17.355 16.433 -20.258 1.00 93.69 68 VAL A CA 1
ATOM 534 C C . VAL A 1 68 ? 18.491 16.556 -19.233 1.00 93.69 68 VAL A C 1
ATOM 536 O O . VAL A 1 68 ? 19.625 16.168 -19.511 1.00 93.69 68 VAL A O 1
ATOM 539 N N . ASN A 1 69 ? 18.209 17.076 -18.036 1.00 94.12 69 ASN A N 1
ATOM 540 C CA . ASN A 1 69 ? 19.211 17.217 -16.978 1.00 94.12 69 ASN A CA 1
ATOM 541 C C . ASN A 1 69 ? 19.690 15.863 -16.436 1.00 94.12 69 ASN A C 1
ATOM 543 O O . ASN A 1 69 ? 20.883 15.708 -16.187 1.00 94.12 69 ASN A O 1
ATOM 547 N N . LEU A 1 70 ? 18.792 14.886 -16.267 1.00 94.44 70 LEU A N 1
ATOM 548 C CA . LEU A 1 70 ? 19.163 13.527 -15.863 1.00 94.44 70 LEU A CA 1
ATOM 549 C C . LEU A 1 70 ? 19.995 12.827 -16.947 1.00 94.44 70 LEU A C 1
ATOM 551 O O . LEU A 1 70 ? 21.013 12.225 -16.622 1.00 94.44 70 LEU A O 1
ATOM 555 N N . ALA A 1 71 ? 19.611 12.946 -18.221 1.00 94.75 71 ALA A N 1
ATOM 556 C CA . ALA A 1 71 ? 20.363 12.385 -19.340 1.00 94.75 71 ALA A CA 1
ATOM 557 C C . ALA A 1 71 ? 21.793 12.951 -19.396 1.00 94.75 71 ALA A C 1
ATOM 559 O O . ALA A 1 71 ? 22.754 12.186 -19.411 1.00 94.75 71 ALA A O 1
ATOM 560 N N . ARG A 1 72 ? 21.950 14.282 -19.309 1.00 93.81 72 ARG A N 1
ATOM 561 C CA . ARG A 1 72 ? 23.273 14.936 -19.260 1.00 93.81 72 ARG A CA 1
ATOM 562 C C . ARG A 1 72 ? 24.112 14.503 -18.064 1.00 93.81 72 ARG A C 1
ATOM 564 O O . ARG A 1 72 ? 25.306 14.281 -18.220 1.00 93.81 72 ARG A O 1
ATOM 571 N N . PHE A 1 73 ? 23.500 14.400 -16.883 1.00 94.56 73 PHE A N 1
ATOM 572 C CA . PHE A 1 73 ? 24.196 13.923 -15.689 1.00 94.56 73 PHE A CA 1
ATOM 573 C C . PHE A 1 73 ? 24.750 12.513 -15.905 1.00 94.56 73 PHE A C 1
ATOM 575 O O . PHE A 1 73 ? 25.910 12.254 -15.601 1.00 94.56 73 PHE A O 1
ATOM 582 N N . LEU A 1 74 ? 23.929 11.605 -16.439 1.00 93.12 74 LEU A N 1
ATOM 583 C CA . LEU A 1 74 ? 24.349 10.233 -16.696 1.00 93.12 74 LEU A CA 1
ATOM 584 C C . LEU A 1 74 ? 25.470 10.190 -17.744 1.00 93.12 74 LEU A C 1
ATOM 586 O O . LEU A 1 74 ? 26.468 9.516 -17.512 1.00 93.12 74 LEU A O 1
ATOM 590 N N . ASP A 1 75 ? 25.361 10.944 -18.838 1.00 91.56 75 ASP A N 1
ATOM 591 C CA . ASP A 1 75 ? 26.418 11.037 -19.855 1.00 91.56 75 ASP A CA 1
ATOM 592 C C . ASP A 1 75 ? 27.771 11.469 -19.254 1.00 91.56 75 ASP A C 1
ATOM 594 O O . ASP A 1 75 ? 28.758 10.739 -19.356 1.00 91.56 75 ASP A O 1
ATOM 598 N N . ASP A 1 76 ? 27.799 12.588 -18.522 1.00 90.06 76 ASP A N 1
ATOM 599 C CA . ASP A 1 76 ? 29.003 13.106 -17.850 1.00 90.06 76 ASP A CA 1
ATOM 600 C C . ASP A 1 76 ? 29.595 12.096 -16.849 1.00 90.06 76 ASP A C 1
ATOM 602 O O . ASP A 1 76 ? 30.805 11.828 -16.822 1.00 90.06 76 ASP A O 1
ATOM 606 N N . ARG A 1 77 ? 28.724 11.456 -16.059 1.00 89.44 77 ARG A N 1
ATOM 607 C CA . ARG A 1 77 ? 29.109 10.458 -15.055 1.00 89.44 77 ARG A CA 1
ATOM 608 C C . ARG A 1 77 ? 29.781 9.242 -15.690 1.00 89.44 77 ARG A C 1
ATOM 610 O O . ARG A 1 77 ? 30.814 8.781 -15.198 1.00 89.44 77 ARG A O 1
ATOM 617 N N . TYR A 1 78 ? 29.222 8.722 -16.781 1.00 85.81 78 TYR A N 1
ATOM 618 C CA . TYR A 1 78 ? 29.757 7.550 -17.475 1.00 85.81 78 TYR A CA 1
ATOM 619 C C . TYR A 1 78 ? 31.046 7.854 -18.247 1.00 85.81 78 TYR A C 1
ATOM 621 O O . TYR A 1 78 ? 31.973 7.036 -18.197 1.00 85.81 78 TYR A O 1
ATOM 629 N N . GLN A 1 79 ? 31.138 9.029 -18.884 1.00 80.38 79 GLN A N 1
ATOM 630 C CA . GLN A 1 79 ? 32.363 9.499 -19.541 1.00 80.38 79 GLN A CA 1
ATOM 631 C C . GLN A 1 79 ? 33.523 9.627 -18.544 1.00 80.38 79 GLN A C 1
ATOM 633 O O . GLN A 1 79 ? 34.645 9.227 -18.850 1.00 80.38 79 GLN A O 1
ATOM 638 N N . THR A 1 80 ? 33.244 10.108 -17.329 1.00 76.50 80 THR A N 1
ATOM 639 C CA . THR A 1 80 ? 34.262 10.307 -16.288 1.00 76.50 80 THR A CA 1
ATOM 640 C C . THR A 1 80 ? 34.763 8.992 -15.676 1.00 76.50 80 THR A C 1
ATOM 642 O O . THR A 1 80 ? 35.943 8.885 -15.346 1.00 76.50 80 THR A O 1
ATOM 645 N N . LEU A 1 81 ? 33.891 7.990 -15.495 1.00 69.94 81 LEU A N 1
ATOM 646 C CA . LEU A 1 81 ? 34.189 6.835 -14.631 1.00 69.94 81 LEU A CA 1
ATOM 647 C C . LEU A 1 81 ? 34.446 5.507 -15.353 1.00 69.94 81 LEU A C 1
ATOM 649 O O . LEU A 1 81 ? 35.172 4.676 -14.814 1.00 69.94 81 LEU A O 1
ATOM 653 N N . THR A 1 82 ? 33.836 5.252 -16.516 1.00 64.81 82 THR A N 1
ATOM 654 C CA . THR A 1 82 ? 33.745 3.865 -17.035 1.00 64.81 82 THR A CA 1
ATOM 655 C C . THR A 1 82 ? 34.065 3.689 -18.519 1.00 64.81 82 THR A C 1
ATOM 657 O O . THR A 1 82 ? 33.988 2.567 -19.014 1.00 64.81 82 THR A O 1
ATOM 660 N N . ASN A 1 83 ? 34.443 4.754 -19.241 1.00 62.62 83 ASN A N 1
ATOM 661 C CA . ASN A 1 83 ? 34.740 4.741 -20.688 1.00 62.62 83 ASN A CA 1
ATOM 662 C C . ASN A 1 83 ? 33.677 4.002 -21.544 1.00 62.62 83 ASN A C 1
ATOM 664 O O . ASN A 1 83 ? 33.962 3.519 -22.642 1.00 62.62 83 ASN A O 1
ATOM 668 N N . SER A 1 84 ? 32.456 3.868 -21.012 1.00 68.62 84 SER A N 1
ATOM 669 C CA . SER A 1 84 ? 31.325 3.200 -21.652 1.00 68.62 84 SER A CA 1
ATOM 670 C C . SER A 1 84 ? 30.646 4.179 -22.602 1.00 68.62 84 SER A C 1
ATOM 672 O O . SER A 1 84 ? 30.576 5.375 -22.322 1.00 68.62 84 SER A O 1
ATOM 674 N N . ARG A 1 85 ? 30.154 3.687 -23.743 1.00 73.94 85 ARG A N 1
ATOM 675 C CA . ARG A 1 85 ? 29.476 4.534 -24.732 1.00 73.94 85 ARG A CA 1
ATOM 676 C C . ARG A 1 85 ? 28.049 4.801 -24.267 1.00 73.94 85 ARG A C 1
ATOM 678 O O . ARG A 1 85 ? 27.211 3.904 -24.335 1.00 73.94 85 ARG A O 1
ATOM 685 N N . VAL A 1 86 ? 27.796 6.021 -23.802 1.00 86.44 86 VAL A N 1
ATOM 686 C CA . VAL A 1 86 ? 26.447 6.516 -23.514 1.00 86.44 86 VAL A CA 1
ATOM 687 C C . VAL A 1 86 ? 25.986 7.391 -24.669 1.00 86.44 86 VAL A C 1
ATOM 689 O O . VAL A 1 86 ? 26.704 8.283 -25.109 1.00 86.44 86 VAL A O 1
ATOM 692 N N . ALA A 1 87 ? 24.790 7.120 -25.174 1.00 89.69 87 ALA A N 1
ATOM 693 C CA . ALA A 1 87 ? 24.106 7.952 -26.147 1.00 89.69 87 ALA A CA 1
ATOM 694 C C . ALA A 1 87 ? 22.843 8.518 -25.495 1.00 89.69 87 ALA A C 1
ATOM 696 O O . ALA A 1 87 ? 21.927 7.775 -25.154 1.00 89.69 87 ALA A O 1
ATOM 697 N N . CYS A 1 88 ? 22.783 9.835 -25.314 1.00 92.06 88 CYS A N 1
ATOM 698 C CA . CYS A 1 88 ? 21.554 10.510 -24.908 1.00 92.06 88 CYS A CA 1
ATOM 699 C C . CYS A 1 88 ? 20.791 10.923 -26.164 1.00 92.06 88 CYS A C 1
ATOM 701 O O . CYS A 1 88 ? 21.256 11.786 -26.909 1.00 92.06 88 CYS A O 1
ATOM 703 N N . VAL A 1 89 ? 19.630 10.314 -26.402 1.00 93.56 89 VAL A N 1
ATOM 704 C CA . VAL A 1 89 ? 18.892 10.461 -27.658 1.00 93.56 89 VAL A CA 1
ATOM 705 C C . VAL A 1 89 ? 17.444 10.875 -27.375 1.00 93.56 89 VAL A C 1
ATOM 707 O O . VAL A 1 89 ? 16.754 10.202 -26.607 1.00 93.56 89 VAL A O 1
ATOM 710 N N . PRO A 1 90 ? 16.945 11.964 -27.988 1.00 92.69 90 PRO A N 1
ATOM 711 C CA . PRO A 1 90 ? 15.517 12.250 -28.001 1.00 92.69 90 PRO A CA 1
ATOM 712 C C . PRO A 1 90 ? 14.720 11.075 -28.566 1.00 92.69 90 PRO A C 1
ATOM 714 O O . PRO A 1 90 ? 15.155 10.465 -29.539 1.00 92.69 90 PRO A O 1
ATOM 717 N N . VAL A 1 91 ? 13.537 10.796 -28.024 1.00 89.62 91 VAL A N 1
ATOM 718 C CA . VAL A 1 91 ? 12.701 9.663 -28.462 1.00 89.62 91 VAL A CA 1
ATOM 719 C C . VAL A 1 91 ? 12.434 9.645 -29.975 1.00 89.62 91 VAL A C 1
ATOM 721 O O . VAL A 1 91 ? 12.467 8.578 -30.583 1.00 89.62 91 VAL A O 1
ATOM 724 N N . ASP A 1 92 ? 12.295 10.817 -30.603 1.00 87.25 92 ASP A N 1
ATOM 725 C CA . ASP A 1 92 ? 12.090 10.987 -32.054 1.00 87.25 92 ASP A CA 1
ATOM 726 C C . ASP A 1 92 ? 13.287 10.544 -32.913 1.00 87.25 92 ASP A C 1
ATOM 728 O O . ASP A 1 92 ? 13.133 10.248 -34.097 1.00 87.25 92 ASP A O 1
ATOM 732 N N . ASN A 1 93 ? 14.477 10.472 -32.314 1.00 89.19 93 ASN A N 1
ATOM 733 C CA . ASN A 1 93 ? 15.734 10.136 -32.981 1.00 89.19 93 ASN A CA 1
ATOM 734 C C . ASN A 1 93 ? 16.268 8.749 -32.587 1.00 89.19 93 ASN A C 1
ATOM 736 O O . ASN A 1 93 ? 17.336 8.355 -33.059 1.00 89.19 93 ASN A O 1
ATOM 740 N N . ALA A 1 94 ? 15.572 8.020 -31.709 1.00 87.69 94 ALA A N 1
ATOM 741 C CA . ALA A 1 94 ? 16.019 6.719 -31.225 1.00 87.69 94 ALA A CA 1
ATOM 742 C C . ALA A 1 94 ? 15.962 5.660 -32.343 1.00 87.69 94 ALA A C 1
ATOM 744 O O . ALA A 1 94 ? 14.963 5.521 -33.053 1.00 87.69 94 ALA A O 1
ATOM 745 N N . SER A 1 95 ? 17.048 4.900 -32.503 1.00 82.62 95 SER A N 1
ATOM 746 C CA . SER A 1 95 ? 17.172 3.883 -33.557 1.00 82.62 95 SER A CA 1
ATOM 747 C C . SER A 1 95 ? 16.501 2.567 -33.157 1.00 82.62 95 SER A C 1
ATOM 749 O O . SER A 1 95 ? 16.459 2.206 -31.988 1.00 82.62 95 SER A O 1
ATOM 751 N N . THR A 1 96 ? 16.025 1.778 -34.120 1.00 82.19 96 THR A N 1
ATOM 752 C CA . THR A 1 96 ? 15.565 0.397 -33.867 1.00 82.19 96 THR A CA 1
ATOM 753 C C . THR A 1 96 ? 16.673 -0.650 -34.026 1.00 82.19 96 THR A C 1
ATOM 755 O O . THR A 1 96 ? 16.395 -1.839 -33.911 1.00 82.19 96 THR A O 1
ATOM 758 N N . ASP A 1 97 ? 17.911 -0.242 -34.324 1.00 76.81 97 ASP A N 1
ATOM 759 C CA . ASP A 1 97 ? 19.072 -1.142 -34.359 1.00 76.81 97 ASP A CA 1
ATOM 760 C C . ASP A 1 97 ? 19.681 -1.266 -32.954 1.00 76.81 97 ASP A C 1
ATOM 762 O O . ASP A 1 97 ? 20.195 -0.295 -32.401 1.00 76.81 97 ASP A O 1
ATOM 766 N N . THR A 1 98 ? 19.549 -2.444 -32.347 1.00 66.12 98 THR A N 1
ATOM 767 C CA . THR A 1 98 ? 19.633 -2.635 -30.886 1.00 66.12 98 THR A CA 1
ATOM 768 C C . THR A 1 98 ? 20.600 -3.735 -30.453 1.00 66.12 98 THR A C 1
ATOM 770 O O . THR A 1 98 ? 20.511 -4.219 -29.324 1.00 66.12 98 THR A O 1
ATOM 773 N N . ARG A 1 99 ? 21.525 -4.170 -31.318 1.00 66.62 99 ARG A N 1
ATOM 774 C CA . ARG A 1 99 ? 22.468 -5.236 -30.937 1.00 66.62 99 ARG A CA 1
ATOM 775 C C . ARG A 1 99 ? 23.334 -4.785 -29.755 1.00 66.62 99 ARG A C 1
ATOM 777 O O . ARG A 1 99 ? 24.029 -3.779 -29.850 1.00 66.62 99 ARG A O 1
ATOM 784 N N . ASP A 1 100 ? 23.285 -5.562 -28.675 1.00 73.94 100 ASP A N 1
ATOM 785 C CA . ASP A 1 100 ? 24.133 -5.441 -27.483 1.00 73.94 100 ASP A CA 1
ATOM 786 C C . ASP A 1 100 ? 24.076 -4.057 -26.795 1.00 73.94 100 ASP A C 1
ATOM 788 O O . ASP A 1 100 ? 25.100 -3.423 -26.514 1.00 73.94 100 ASP A O 1
ATOM 792 N N . MET A 1 101 ? 22.856 -3.579 -26.517 1.00 85.06 101 MET A N 1
ATOM 793 C CA . MET A 1 101 ? 22.591 -2.282 -25.883 1.00 85.06 101 MET A CA 1
ATOM 794 C C . MET A 1 101 ? 21.557 -2.366 -24.750 1.00 85.06 101 MET A C 1
ATOM 796 O O . MET A 1 101 ? 20.555 -3.072 -24.862 1.00 85.06 101 MET A O 1
ATOM 800 N N . LEU A 1 102 ? 21.784 -1.591 -23.682 1.00 90.81 102 LEU A N 1
ATOM 801 C CA . LEU A 1 102 ? 20.797 -1.305 -22.639 1.00 90.81 102 LEU A CA 1
ATOM 802 C C . LEU A 1 102 ? 20.081 0.008 -22.968 1.00 90.81 102 LEU A C 1
ATOM 804 O O . LEU A 1 102 ? 20.690 1.080 -22.946 1.00 90.81 102 LEU A O 1
ATOM 808 N N . ARG A 1 103 ? 18.777 -0.068 -23.239 1.00 93.44 103 ARG A N 1
ATOM 809 C CA . ARG A 1 103 ? 17.941 1.113 -23.474 1.00 93.44 103 ARG A CA 1
ATOM 810 C C . ARG A 1 103 ? 17.300 1.584 -22.174 1.00 93.44 103 ARG A C 1
ATOM 812 O O . ARG A 1 103 ? 16.586 0.825 -21.528 1.00 93.44 103 ARG A O 1
ATOM 819 N N . VAL A 1 104 ? 17.520 2.840 -21.805 1.00 95.56 104 VAL A N 1
ATOM 820 C CA . VAL A 1 104 ? 17.016 3.448 -20.570 1.00 95.56 104 VAL A CA 1
ATOM 821 C C . VAL A 1 104 ? 15.981 4.513 -20.909 1.00 95.56 104 VAL A C 1
ATOM 823 O O . VAL A 1 104 ? 16.319 5.567 -21.439 1.00 95.56 104 VAL A O 1
ATOM 826 N N . PHE A 1 105 ? 14.718 4.270 -20.574 1.00 95.44 105 PHE A N 1
ATOM 827 C CA . PHE A 1 105 ? 13.645 5.251 -20.715 1.00 95.44 105 PHE A CA 1
ATOM 828 C C . PHE A 1 105 ? 13.482 6.042 -19.419 1.00 95.44 105 PHE A C 1
ATOM 830 O O . PHE A 1 105 ? 13.286 5.453 -18.359 1.00 95.44 105 PHE A O 1
ATOM 837 N N . ILE A 1 106 ? 13.511 7.374 -19.505 1.00 94.56 106 ILE A N 1
ATOM 838 C CA . ILE A 1 106 ? 13.331 8.275 -18.349 1.00 94.56 106 ILE A CA 1
ATOM 839 C C . ILE A 1 106 ? 12.091 9.175 -18.480 1.00 94.56 106 ILE A C 1
ATOM 841 O O . ILE A 1 106 ? 12.036 10.255 -17.899 1.00 94.56 106 ILE A O 1
ATOM 845 N N . HIS A 1 107 ? 11.096 8.734 -19.251 1.00 90.62 107 HIS A N 1
ATOM 846 C CA . HIS A 1 107 ? 9.927 9.543 -19.613 1.00 90.62 107 HIS A CA 1
ATOM 847 C C . HIS A 1 107 ? 8.979 9.761 -18.428 1.00 90.62 107 HIS A C 1
ATOM 849 O O . HIS A 1 107 ? 8.457 10.857 -18.239 1.00 90.62 107 HIS A O 1
ATOM 855 N N . ASP A 1 108 ? 8.841 8.749 -17.567 1.00 88.50 108 ASP A N 1
ATOM 856 C CA . ASP A 1 108 ? 7.864 8.757 -16.477 1.00 88.50 108 ASP A CA 1
ATOM 857 C C . ASP A 1 108 ? 8.407 9.310 -15.146 1.00 88.50 108 ASP A C 1
ATOM 859 O O . ASP A 1 108 ? 7.824 9.082 -14.084 1.00 88.50 108 ASP A O 1
ATOM 863 N N . ILE A 1 109 ? 9.541 10.021 -15.147 1.00 88.69 109 ILE A N 1
ATOM 864 C CA . ILE A 1 109 ? 10.143 10.555 -13.907 1.00 88.69 109 ILE A CA 1
ATOM 865 C C . ILE A 1 109 ? 9.380 11.757 -13.323 1.00 88.69 109 ILE A C 1
ATOM 867 O O . ILE A 1 109 ? 9.605 12.130 -12.171 1.00 88.69 109 ILE A O 1
ATOM 871 N N . GLU A 1 110 ? 8.483 12.369 -14.099 1.00 81.69 110 GLU A N 1
ATOM 872 C CA . GLU A 1 110 ? 7.672 13.515 -13.672 1.00 81.69 110 GLU A CA 1
ATOM 873 C C . GLU A 1 110 ? 6.240 13.442 -14.203 1.00 81.69 110 GLU A C 1
ATOM 875 O O . GLU A 1 110 ? 5.295 13.437 -13.411 1.00 81.69 110 GLU A O 1
ATOM 880 N N . LYS A 1 111 ? 6.089 13.364 -15.528 1.00 80.81 111 LYS A N 1
ATOM 881 C CA . LYS A 1 111 ? 4.804 13.197 -16.207 1.00 80.81 111 LYS A CA 1
ATOM 882 C C . LYS A 1 111 ? 4.518 11.712 -16.409 1.00 80.81 111 LYS A C 1
ATOM 884 O O . LYS A 1 111 ? 5.435 10.943 -16.632 1.00 80.81 111 LYS A O 1
ATOM 889 N N . LEU A 1 112 ? 3.252 11.314 -16.346 1.00 80.25 112 LEU A N 1
ATOM 890 C CA . LEU A 1 112 ? 2.819 9.952 -16.669 1.00 80.25 112 LEU A CA 1
ATOM 891 C C . LEU A 1 112 ? 2.663 9.817 -18.186 1.00 80.25 112 LEU A C 1
ATOM 893 O O . LEU A 1 112 ? 1.542 9.812 -18.698 1.00 80.25 112 LEU A O 1
ATOM 897 N N . SER A 1 113 ? 3.779 9.775 -18.911 1.00 79.00 113 SER A N 1
ATOM 898 C CA . SER A 1 113 ? 3.788 9.817 -20.374 1.00 79.00 113 SER A CA 1
ATOM 899 C C . SER A 1 113 ? 2.987 8.667 -20.984 1.00 79.00 113 SER A C 1
ATOM 901 O O . SER A 1 113 ? 2.337 8.890 -21.997 1.00 79.00 113 SER A O 1
ATOM 903 N N . LEU A 1 114 ? 2.942 7.483 -20.355 1.00 85.19 114 LEU A N 1
ATOM 904 C CA . LEU A 1 114 ? 2.120 6.348 -20.816 1.00 85.19 114 LEU A CA 1
ATOM 905 C C . LEU A 1 114 ? 0.606 6.537 -20.655 1.00 85.19 114 LEU A C 1
ATOM 907 O O . LEU A 1 114 ? -0.152 5.943 -21.418 1.00 85.19 114 LEU A O 1
ATOM 911 N N . HIS A 1 115 ? 0.151 7.322 -19.677 1.00 86.00 115 HIS A N 1
ATOM 912 C CA . HIS A 1 115 ? -1.281 7.507 -19.424 1.00 86.00 115 HIS A CA 1
ATOM 913 C C . HIS A 1 115 ? -1.939 8.389 -20.490 1.00 86.00 115 HIS A C 1
ATOM 915 O O . HIS A 1 115 ? -2.982 8.035 -21.031 1.00 86.00 115 HIS A O 1
ATOM 921 N N . ASP A 1 116 ? -1.295 9.510 -20.815 1.00 82.88 116 ASP A N 1
ATOM 922 C CA . ASP A 1 116 ? -1.803 10.517 -21.754 1.00 82.88 116 ASP A CA 1
ATOM 923 C C . ASP A 1 116 ? -1.026 10.498 -23.085 1.00 82.88 116 ASP A C 1
ATOM 925 O O . ASP A 1 116 ? -0.826 11.537 -23.723 1.00 82.88 116 ASP A O 1
ATOM 929 N N . MET A 1 117 ? -0.526 9.325 -23.492 1.00 86.19 117 MET A N 1
ATOM 930 C CA . MET A 1 117 ? 0.334 9.198 -24.669 1.00 86.19 117 MET A CA 1
ATOM 931 C C . MET A 1 117 ? -0.446 9.401 -25.972 1.00 86.19 117 MET A C 1
ATOM 933 O O . MET A 1 117 ? -1.445 8.730 -26.233 1.00 86.19 117 MET A O 1
ATOM 937 N N . GLY A 1 118 ? 0.052 10.284 -26.839 1.00 87.19 118 GLY A N 1
ATOM 938 C CA . GLY A 1 118 ? -0.465 10.426 -28.200 1.00 87.19 118 GLY A CA 1
ATOM 939 C C . GLY A 1 118 ? -0.147 9.205 -29.084 1.00 87.19 118 GLY A C 1
ATOM 940 O O . GLY A 1 118 ? 0.831 8.495 -28.835 1.00 87.19 118 GLY A O 1
ATOM 941 N N . PRO A 1 119 ? -0.921 8.968 -30.160 1.00 90.12 119 PRO A N 1
ATOM 942 C CA . PRO A 1 119 ? -0.781 7.776 -31.005 1.00 90.12 119 PRO A CA 1
ATOM 943 C C . PRO A 1 119 ? 0.567 7.685 -31.741 1.00 90.12 119 PRO A C 1
ATOM 945 O O . PRO A 1 119 ? 1.071 6.584 -31.972 1.00 90.12 119 PRO A O 1
ATOM 948 N N . GLU A 1 120 ? 1.161 8.824 -32.102 1.00 87.62 120 GLU A N 1
ATOM 949 C CA . GLU A 1 120 ? 2.463 8.885 -32.781 1.00 87.62 120 GLU A CA 1
ATOM 950 C C . GLU A 1 120 ? 3.590 8.415 -31.856 1.00 87.62 120 GLU A C 1
ATOM 952 O O . GLU A 1 120 ? 4.318 7.476 -32.189 1.00 87.62 120 GLU A O 1
ATOM 957 N N . LEU A 1 121 ? 3.654 8.996 -30.655 1.00 86.19 121 LEU A N 1
ATOM 958 C CA . LEU A 1 121 ? 4.630 8.638 -29.631 1.00 86.19 121 LEU A CA 1
ATOM 959 C C . LEU A 1 121 ? 4.466 7.172 -29.206 1.00 86.19 121 LEU A C 1
ATOM 961 O O . LEU A 1 121 ? 5.446 6.433 -29.154 1.00 86.19 121 LEU A O 1
ATOM 965 N N . TRP A 1 122 ? 3.228 6.705 -29.014 1.00 90.88 122 TRP A N 1
ATOM 966 C CA . TRP A 1 122 ? 2.946 5.298 -28.714 1.00 90.88 122 TRP A CA 1
ATOM 967 C C . TRP A 1 122 ? 3.476 4.347 -29.793 1.00 90.88 122 TRP A C 1
ATOM 969 O O . TRP A 1 122 ? 4.150 3.363 -29.484 1.00 90.88 122 TRP A O 1
ATOM 979 N N . SER A 1 123 ? 3.244 4.668 -31.068 1.00 90.31 123 SER A N 1
ATOM 980 C CA . SER A 1 123 ? 3.734 3.858 -32.191 1.00 90.31 123 SER A CA 1
ATOM 981 C C . SER A 1 123 ? 5.264 3.771 -32.221 1.00 90.31 123 SER A C 1
ATOM 983 O O . SER A 1 123 ? 5.824 2.755 -32.639 1.00 90.31 123 SER A O 1
ATOM 985 N N . MET A 1 124 ? 5.960 4.823 -31.784 1.00 89.00 124 MET A N 1
ATOM 986 C CA . MET A 1 124 ? 7.416 4.816 -31.640 1.00 89.00 124 MET A CA 1
ATOM 987 C C . MET A 1 124 ? 7.860 3.958 -30.456 1.00 89.00 124 MET A C 1
ATOM 989 O O . MET A 1 124 ? 8.718 3.094 -30.632 1.00 89.00 124 MET A O 1
ATOM 993 N N . PHE A 1 125 ? 7.234 4.115 -29.287 1.00 90.69 125 PHE A N 1
ATOM 994 C CA . PHE A 1 125 ? 7.513 3.284 -28.114 1.00 90.69 125 PHE A CA 1
ATOM 995 C C . PHE A 1 125 ? 7.351 1.798 -28.409 1.00 90.69 125 PHE A C 1
ATOM 997 O O . PHE A 1 125 ? 8.237 1.020 -28.072 1.00 90.69 125 PHE A O 1
ATOM 1004 N N . GLN A 1 126 ? 6.284 1.396 -29.103 1.00 90.19 126 GLN A N 1
ATOM 1005 C CA . GLN A 1 126 ? 6.090 0.001 -29.501 1.00 90.19 126 GLN A CA 1
ATOM 1006 C C . GLN A 1 126 ? 7.271 -0.523 -30.329 1.00 90.19 126 GLN A C 1
ATOM 1008 O O . GLN A 1 126 ? 7.804 -1.591 -30.033 1.00 90.19 126 GLN A O 1
ATOM 1013 N N . LYS A 1 127 ? 7.735 0.236 -31.331 1.00 90.06 127 LYS A N 1
ATOM 1014 C CA . LYS A 1 127 ? 8.891 -0.153 -32.159 1.00 90.06 127 LYS A CA 1
ATOM 1015 C C . LYS A 1 127 ? 10.177 -0.253 -31.337 1.00 90.06 127 LYS A C 1
ATOM 1017 O O . LYS A 1 127 ? 10.944 -1.201 -31.514 1.00 90.06 127 LYS A O 1
ATOM 1022 N N . LEU A 1 128 ? 10.416 0.702 -30.440 1.00 91.44 128 LEU A N 1
ATOM 1023 C CA . LEU A 1 128 ? 11.608 0.722 -29.592 1.00 91.44 128 LEU A CA 1
ATOM 1024 C C . LEU A 1 128 ? 11.601 -0.424 -28.573 1.00 91.44 128 LEU A C 1
ATOM 1026 O O . LEU A 1 128 ? 12.613 -1.099 -28.424 1.00 91.44 128 LEU A O 1
ATOM 1030 N N . LEU A 1 129 ? 10.466 -0.688 -27.923 1.00 89.88 129 LEU A N 1
ATOM 1031 C CA . LEU A 1 129 ? 10.319 -1.768 -26.945 1.00 89.88 129 LEU A CA 1
ATOM 1032 C C . LEU A 1 129 ? 10.438 -3.153 -27.588 1.00 89.88 129 LEU A C 1
ATOM 1034 O O . LEU A 1 129 ? 11.109 -4.019 -27.040 1.00 89.88 129 LEU A O 1
ATOM 1038 N N . ILE A 1 130 ? 9.835 -3.359 -28.764 1.00 87.81 130 ILE A N 1
ATOM 1039 C CA . ILE A 1 130 ? 9.917 -4.640 -29.482 1.00 87.81 130 ILE A CA 1
ATOM 1040 C C . ILE A 1 130 ? 11.344 -4.901 -29.979 1.00 87.81 130 ILE A C 1
ATOM 1042 O O . ILE A 1 130 ? 11.799 -6.044 -29.937 1.00 87.81 130 ILE A O 1
ATOM 1046 N N . SER A 1 131 ? 12.047 -3.863 -30.449 1.00 87.50 131 SER A N 1
ATOM 1047 C CA . SER A 1 131 ? 13.417 -4.004 -30.960 1.00 87.50 131 SER A CA 1
ATOM 1048 C C . SER A 1 131 ? 14.465 -4.182 -29.859 1.00 87.50 131 SER A C 1
ATOM 1050 O O . SER A 1 131 ? 15.463 -4.857 -30.097 1.00 87.50 131 SER A O 1
ATOM 1052 N N . SER A 1 132 ? 14.277 -3.612 -28.669 1.00 87.62 132 SER A N 1
ATOM 1053 C CA . SER A 1 132 ? 15.248 -3.709 -27.572 1.00 87.62 132 SER A CA 1
ATOM 1054 C C . SER A 1 132 ? 15.334 -5.111 -26.971 1.00 87.62 132 SER A C 1
ATOM 1056 O O . SER A 1 132 ? 14.316 -5.699 -26.636 1.00 87.62 132 SER A O 1
ATOM 1058 N N . THR A 1 133 ? 16.547 -5.614 -26.734 1.00 85.88 133 THR A N 1
ATOM 1059 C CA . THR A 1 133 ? 16.765 -6.857 -25.970 1.00 85.88 133 THR A CA 1
ATOM 1060 C C . THR A 1 133 ? 16.884 -6.609 -24.470 1.00 85.88 133 THR A C 1
ATOM 1062 O O . THR A 1 133 ? 16.460 -7.452 -23.691 1.00 85.88 133 THR A O 1
ATOM 1065 N N . SER A 1 134 ? 17.419 -5.457 -24.053 1.00 89.81 134 SER A N 1
ATOM 1066 C CA . SER A 1 134 ? 17.536 -5.066 -22.646 1.00 89.81 134 SER A CA 1
ATOM 1067 C C . SER A 1 134 ? 17.003 -3.653 -22.434 1.00 89.81 134 SER A C 1
ATOM 1069 O O . SER A 1 134 ? 17.421 -2.710 -23.112 1.00 89.81 134 SER A O 1
ATOM 1071 N N . THR A 1 135 ? 16.046 -3.504 -21.520 1.00 93.69 135 THR A N 1
ATOM 1072 C CA . THR A 1 135 ? 15.327 -2.248 -21.295 1.00 93.69 135 THR A CA 1
ATOM 1073 C C . THR A 1 135 ? 15.192 -1.939 -19.811 1.00 93.69 135 THR A C 1
ATOM 1075 O O . THR A 1 135 ? 14.676 -2.751 -19.051 1.00 93.69 135 THR A O 1
ATOM 1078 N N . LEU A 1 136 ? 15.570 -0.726 -19.413 1.00 96.00 136 LEU A N 1
ATOM 1079 C CA . LEU A 1 136 ? 15.267 -0.143 -18.110 1.00 96.00 136 LEU A CA 1
ATOM 1080 C C . LEU A 1 136 ? 14.231 0.972 -18.277 1.00 96.00 136 LEU A C 1
ATOM 1082 O O . LEU A 1 136 ? 14.449 1.919 -19.029 1.00 96.00 136 LEU A O 1
ATOM 1086 N N . TRP A 1 137 ? 13.133 0.898 -17.533 1.00 95.94 137 TRP A N 1
ATOM 1087 C CA . TRP A 1 137 ? 12.157 1.976 -17.421 1.00 95.94 137 TRP A CA 1
ATOM 1088 C C . TRP A 1 137 ? 12.264 2.657 -16.063 1.00 95.94 137 TRP A C 1
ATOM 1090 O O . TRP A 1 137 ? 11.988 2.052 -15.024 1.00 95.94 137 TRP A O 1
ATOM 1100 N N . VAL A 1 138 ? 12.654 3.929 -16.066 1.00 95.00 138 VAL A N 1
ATOM 1101 C CA . VAL A 1 138 ? 12.733 4.761 -14.867 1.00 95.00 138 VAL A CA 1
ATOM 1102 C C . VAL A 1 138 ? 11.458 5.584 -14.758 1.00 95.00 138 VAL A C 1
ATOM 1104 O O . VAL A 1 138 ? 11.120 6.361 -15.652 1.00 95.00 138 VAL A O 1
ATOM 1107 N N . ARG A 1 139 ? 10.762 5.435 -13.632 1.00 91.38 139 ARG A N 1
ATOM 1108 C CA . ARG A 1 139 ? 9.509 6.137 -13.349 1.00 91.38 139 ARG A CA 1
ATOM 1109 C C . ARG A 1 139 ? 9.518 6.795 -11.981 1.00 91.38 139 ARG A C 1
ATOM 1111 O O . ARG A 1 139 ? 10.272 6.408 -11.086 1.00 91.38 139 ARG A O 1
ATOM 1118 N N . LYS A 1 140 ? 8.595 7.727 -11.779 1.00 88.44 140 LYS A N 1
ATOM 1119 C CA . LYS A 1 140 ? 8.215 8.206 -10.455 1.00 88.44 140 LYS A CA 1
ATOM 1120 C C . LYS A 1 140 ? 7.462 7.107 -9.700 1.00 88.44 140 LYS A C 1
ATOM 1122 O O . LYS A 1 140 ? 6.537 6.490 -10.223 1.00 88.44 140 LYS A O 1
ATOM 1127 N N . GLY A 1 141 ? 7.875 6.846 -8.467 1.00 78.69 141 GLY A N 1
ATOM 1128 C CA . GLY A 1 141 ? 7.205 5.925 -7.560 1.00 78.69 141 GLY A CA 1
ATOM 1129 C C . GLY A 1 141 ? 5.930 6.527 -6.968 1.00 78.69 141 GLY A C 1
ATOM 1130 O O . GLY A 1 141 ? 5.764 7.744 -6.893 1.00 78.69 141 GLY A O 1
ATOM 1131 N N . SER A 1 142 ? 5.023 5.662 -6.513 1.00 68.00 142 SER A N 1
ATOM 1132 C CA . SER A 1 142 ? 3.855 6.090 -5.740 1.00 68.00 142 SER A CA 1
ATOM 1133 C C . SER A 1 142 ? 4.313 6.458 -4.325 1.00 68.00 142 SER A C 1
ATOM 1135 O O . SER A 1 142 ? 4.667 5.581 -3.533 1.00 68.00 142 SER A O 1
ATOM 1137 N N . GLU A 1 143 ? 4.362 7.752 -4.015 1.00 60.91 143 GLU A N 1
ATOM 1138 C CA . GLU A 1 143 ? 4.573 8.230 -2.647 1.00 60.91 143 GLU A CA 1
ATOM 1139 C C . GLU A 1 143 ? 3.312 8.027 -1.792 1.00 60.91 143 GLU A C 1
ATOM 1141 O O . GLU A 1 143 ? 2.186 7.946 -2.285 1.00 60.91 143 GLU A O 1
ATOM 1146 N N . SER A 1 144 ? 3.526 7.881 -0.488 1.00 50.47 144 SER A N 1
ATOM 1147 C CA . SER A 1 144 ? 2.545 7.510 0.532 1.00 50.47 144 SER A CA 1
ATOM 1148 C C . SER A 1 144 ? 1.322 8.437 0.591 1.00 50.47 144 SER A C 1
ATOM 1150 O O . SER A 1 144 ? 1.447 9.564 1.062 1.00 50.47 144 SER A O 1
ATOM 1152 N N . LEU A 1 145 ? 0.162 7.921 0.153 1.00 42.28 145 LEU A N 1
ATOM 1153 C CA . LEU A 1 145 ? -1.233 8.173 0.607 1.00 42.28 145 LEU A CA 1
ATOM 1154 C C . LEU A 1 145 ? -2.292 7.711 -0.421 1.00 42.28 145 LEU A C 1
ATOM 1156 O O . LEU A 1 145 ? -3.488 7.845 -0.184 1.00 42.28 145 LEU A O 1
ATOM 1160 N N . GLY A 1 146 ? -1.874 7.102 -1.530 1.00 53.50 146 GLY A N 1
ATOM 1161 C CA . GLY A 1 146 ? -2.753 6.418 -2.476 1.00 53.50 146 GLY A CA 1
ATOM 1162 C C . GLY A 1 146 ? -1.928 5.711 -3.544 1.00 53.50 146 GLY A C 1
ATOM 1163 O O . GLY A 1 146 ? -0.864 6.198 -3.922 1.00 53.50 146 GLY A O 1
ATOM 1164 N N . ILE A 1 147 ? -2.386 4.548 -4.007 1.00 64.50 147 ILE A N 1
ATOM 1165 C CA . ILE A 1 147 ? -1.802 3.888 -5.180 1.00 64.50 147 ILE A CA 1
ATOM 1166 C C . ILE A 1 147 ? -2.308 4.661 -6.396 1.00 64.50 147 ILE A C 1
ATOM 1168 O O . ILE A 1 147 ? -3.513 4.677 -6.639 1.00 64.50 147 ILE A O 1
ATOM 1172 N N . ASN A 1 148 ? -1.421 5.312 -7.147 1.00 76.31 148 ASN A N 1
ATOM 1173 C CA . ASN A 1 148 ? -1.790 5.839 -8.457 1.00 76.31 148 ASN A CA 1
ATOM 1174 C C . ASN A 1 148 ? -1.609 4.722 -9.500 1.00 76.31 148 ASN A C 1
ATOM 1176 O O . ASN A 1 148 ? -0.473 4.448 -9.880 1.00 76.31 148 ASN A O 1
ATOM 1180 N N . PRO A 1 149 ? -2.676 4.066 -9.990 1.00 82.31 149 PRO A N 1
ATOM 1181 C CA . PRO A 1 149 ? -2.533 2.939 -10.913 1.00 82.31 149 PRO A CA 1
ATOM 1182 C C . PRO A 1 149 ? -1.880 3.338 -12.244 1.00 82.31 149 PRO A C 1
ATOM 1184 O O . PRO A 1 149 ? -1.273 2.500 -12.905 1.00 82.31 149 PRO A O 1
ATOM 1187 N N . HIS A 1 150 ? -1.944 4.614 -12.630 1.00 85.19 150 HIS A N 1
ATOM 1188 C CA . HIS A 1 150 ? -1.397 5.089 -13.898 1.00 85.19 150 HIS A CA 1
ATOM 1189 C C . HIS A 1 150 ? 0.136 5.042 -13.957 1.00 85.19 150 HIS A C 1
ATOM 1191 O O . HIS A 1 150 ? 0.684 4.897 -15.046 1.00 85.19 150 HIS A O 1
ATOM 1197 N N . VAL A 1 151 ? 0.841 5.081 -12.815 1.00 83.56 151 VAL A N 1
ATOM 1198 C CA . VAL A 1 151 ? 2.304 4.870 -12.802 1.00 83.56 151 VAL A CA 1
ATOM 1199 C C . VAL A 1 151 ? 2.683 3.426 -13.154 1.00 83.56 151 VAL A C 1
ATOM 1201 O O . VAL A 1 151 ? 3.820 3.180 -13.546 1.00 83.56 151 VAL A O 1
ATOM 1204 N N . HIS A 1 152 ? 1.741 2.481 -13.029 1.00 86.81 152 HIS A N 1
ATOM 1205 C CA . HIS A 1 152 ? 1.944 1.034 -13.155 1.00 86.81 152 HIS A CA 1
ATOM 1206 C C . HIS A 1 152 ? 1.630 0.463 -14.544 1.00 86.81 152 HIS A C 1
ATOM 1208 O O . HIS A 1 152 ? 1.716 -0.747 -14.737 1.00 86.81 152 HIS A O 1
ATOM 1214 N N . LEU A 1 153 ? 1.320 1.302 -15.539 1.00 90.88 153 LEU A N 1
ATOM 1215 C CA . LEU A 1 153 ? 1.006 0.831 -16.896 1.00 90.88 153 LEU A CA 1
ATOM 1216 C C . LEU A 1 153 ? 2.167 0.059 -17.543 1.00 90.88 153 LEU A C 1
ATOM 1218 O O . LEU A 1 153 ? 1.941 -0.962 -18.195 1.00 90.88 153 LEU A O 1
ATOM 1222 N N . ILE A 1 154 ? 3.409 0.502 -17.317 1.00 91.69 154 ILE A N 1
ATOM 1223 C CA . ILE A 1 154 ? 4.598 -0.181 -17.841 1.00 91.69 154 ILE A CA 1
ATOM 1224 C C . ILE A 1 154 ? 4.761 -1.599 -17.276 1.00 91.69 154 ILE A C 1
ATOM 1226 O O . ILE A 1 154 ? 5.248 -2.477 -17.983 1.00 91.69 154 ILE A O 1
ATOM 1230 N N . ASP A 1 155 ? 4.282 -1.858 -16.055 1.00 90.75 155 ASP A N 1
ATOM 1231 C CA . ASP A 1 155 ? 4.385 -3.165 -15.394 1.00 90.75 155 ASP A CA 1
ATOM 1232 C C . ASP A 1 155 ? 3.644 -4.225 -16.218 1.00 90.75 155 ASP A C 1
ATOM 1234 O O . ASP A 1 155 ? 4.156 -5.321 -16.437 1.00 90.75 155 ASP A O 1
ATOM 1238 N N . GLY A 1 156 ? 2.458 -3.882 -16.730 1.00 89.62 156 GLY A N 1
ATOM 1239 C CA . GLY A 1 156 ? 1.681 -4.751 -17.612 1.00 89.62 156 GLY A CA 1
ATOM 1240 C C . GLY A 1 156 ? 2.355 -4.967 -18.967 1.00 89.62 156 GLY A C 1
ATOM 1241 O O . GLY A 1 156 ? 2.458 -6.105 -19.421 1.00 89.62 156 GLY A O 1
ATOM 1242 N N . ILE A 1 157 ? 2.863 -3.896 -19.585 1.00 90.88 157 ILE A N 1
ATOM 1243 C CA . ILE A 1 157 ? 3.555 -3.967 -20.883 1.00 90.88 157 ILE A CA 1
ATOM 1244 C C . ILE A 1 157 ? 4.788 -4.872 -20.783 1.00 90.88 157 ILE A C 1
ATOM 1246 O O . ILE A 1 157 ? 4.965 -5.757 -21.615 1.00 90.88 157 ILE A O 1
ATOM 1250 N N . PHE A 1 158 ? 5.618 -4.691 -19.755 1.00 92.31 158 PHE A N 1
ATOM 1251 C CA . PHE A 1 158 ? 6.817 -5.504 -19.555 1.00 92.31 158 PHE A CA 1
ATOM 1252 C C . PHE A 1 158 ? 6.466 -6.955 -19.251 1.00 92.31 158 PHE A C 1
ATOM 1254 O O . PHE A 1 158 ? 7.042 -7.845 -19.865 1.00 92.31 158 PHE A O 1
ATOM 1261 N N . ARG A 1 159 ? 5.450 -7.215 -18.416 1.00 88.44 159 ARG A N 1
ATOM 1262 C CA . ARG A 1 159 ? 4.967 -8.585 -18.177 1.00 88.44 159 ARG A CA 1
ATOM 1263 C C . ARG A 1 159 ? 4.592 -9.293 -19.478 1.00 88.44 159 ARG A C 1
ATOM 1265 O O . ARG A 1 159 ? 4.996 -10.439 -19.656 1.00 88.44 159 ARG A O 1
ATOM 1272 N N . VAL A 1 160 ? 3.877 -8.621 -20.380 1.00 89.00 160 VAL A N 1
ATOM 1273 C CA . VAL A 1 160 ? 3.509 -9.175 -21.693 1.00 89.00 160 VAL A CA 1
ATOM 1274 C C . VAL A 1 160 ? 4.748 -9.401 -22.563 1.00 89.00 160 VAL A C 1
ATOM 1276 O O . VAL A 1 160 ? 4.952 -10.512 -23.046 1.00 89.00 160 VAL A O 1
ATOM 1279 N N . LEU A 1 161 ? 5.620 -8.395 -22.705 1.00 87.12 161 LEU A N 1
ATOM 1280 C CA . LEU A 1 161 ? 6.836 -8.500 -23.522 1.00 87.12 161 LEU A CA 1
ATOM 1281 C C . LEU A 1 161 ? 7.741 -9.658 -23.077 1.00 87.12 161 LEU A C 1
ATOM 1283 O O . LEU A 1 161 ? 8.214 -10.424 -23.917 1.00 87.12 161 LEU A O 1
ATOM 1287 N N . THR A 1 162 ? 7.937 -9.835 -21.768 1.00 83.88 162 THR A N 1
ATOM 1288 C CA . THR A 1 162 ? 8.768 -10.919 -21.229 1.00 83.88 162 THR A CA 1
ATOM 1289 C C . THR A 1 162 ? 8.144 -12.297 -21.469 1.00 83.88 162 THR A C 1
ATOM 1291 O O . THR A 1 162 ? 8.859 -13.225 -21.848 1.00 83.88 162 THR A O 1
ATOM 1294 N N . HIS A 1 163 ? 6.826 -12.451 -21.281 1.00 79.75 163 HIS A N 1
ATOM 1295 C CA . HIS A 1 163 ? 6.159 -13.757 -21.392 1.00 79.75 163 HIS A CA 1
ATOM 1296 C C . HIS A 1 163 ? 5.888 -14.188 -22.840 1.00 79.75 163 HIS A C 1
ATOM 1298 O O . HIS A 1 163 ? 5.880 -15.385 -23.120 1.00 79.75 163 HIS A O 1
ATOM 1304 N N . GLU A 1 164 ? 5.686 -13.246 -23.763 1.00 76.69 164 GLU A N 1
ATOM 1305 C CA . GLU A 1 164 ? 5.378 -13.555 -25.166 1.00 76.69 164 GLU A CA 1
ATOM 1306 C C . GLU A 1 164 ? 6.622 -13.558 -26.067 1.00 76.69 164 GLU A C 1
ATOM 1308 O O . GLU A 1 164 ? 6.715 -14.360 -26.996 1.00 76.69 164 GLU A O 1
ATOM 1313 N N . GLY A 1 165 ? 7.589 -12.670 -25.807 1.00 65.75 165 GLY A N 1
ATOM 1314 C CA . GLY A 1 165 ? 8.750 -12.450 -26.675 1.00 65.75 165 GLY A CA 1
ATOM 1315 C C . GLY A 1 165 ? 9.979 -13.299 -26.340 1.00 65.75 165 GLY A C 1
ATOM 1316 O O . GLY A 1 165 ? 10.829 -13.502 -27.209 1.00 65.75 165 GLY A O 1
ATOM 1317 N N . GLY A 1 166 ? 10.097 -13.790 -25.098 1.00 59.22 166 GLY A N 1
ATOM 1318 C CA . GLY A 1 166 ? 11.172 -14.675 -24.619 1.00 59.22 166 GLY A CA 1
ATOM 1319 C C . GLY A 1 166 ? 12.610 -14.144 -24.756 1.00 59.22 166 GLY A C 1
ATOM 1320 O O . GLY A 1 166 ? 13.555 -14.902 -24.539 1.00 59.22 166 GLY A O 1
ATOM 1321 N N . ARG A 1 167 ? 12.796 -12.879 -25.159 1.00 68.00 167 ARG A N 1
ATOM 1322 C CA . ARG A 1 167 ? 14.091 -12.280 -25.541 1.00 68.00 167 ARG A CA 1
ATOM 1323 C C . ARG A 1 167 ? 14.337 -10.884 -24.953 1.00 68.00 167 ARG A C 1
ATOM 1325 O O . ARG A 1 167 ? 15.277 -10.218 -25.386 1.00 68.00 167 ARG A O 1
ATOM 1332 N N . HIS A 1 168 ? 13.506 -10.453 -24.004 1.00 80.62 168 HIS A N 1
ATOM 1333 C CA . HIS A 1 168 ? 13.503 -9.097 -23.452 1.00 80.62 168 HIS A CA 1
ATOM 1334 C C . HIS A 1 168 ? 13.840 -9.115 -21.958 1.00 80.62 168 HIS A C 1
ATOM 1336 O O . HIS A 1 168 ? 13.003 -9.495 -21.138 1.00 80.62 168 HIS A O 1
ATOM 1342 N N . ASP A 1 169 ? 15.039 -8.654 -21.607 1.00 88.81 169 ASP A N 1
ATOM 1343 C CA . ASP A 1 169 ? 15.430 -8.357 -20.230 1.00 88.81 169 ASP A CA 1
ATOM 1344 C C . ASP A 1 169 ? 14.868 -6.987 -19.848 1.00 88.81 169 ASP A C 1
ATOM 1346 O O . ASP A 1 169 ? 15.355 -5.944 -20.290 1.00 88.81 169 ASP A O 1
ATOM 1350 N N . THR A 1 170 ? 13.800 -6.976 -19.059 1.00 93.12 170 THR A N 1
ATOM 1351 C CA . THR A 1 170 ? 13.066 -5.753 -18.720 1.00 93.12 170 THR A CA 1
ATOM 1352 C C . THR A 1 170 ? 13.185 -5.430 -17.237 1.00 93.12 170 THR A C 1
ATOM 1354 O O . THR A 1 170 ? 12.866 -6.266 -16.391 1.00 93.12 170 THR A O 1
ATOM 1357 N N . TYR A 1 171 ? 13.569 -4.194 -16.929 1.00 94.69 171 TYR A N 1
ATOM 1358 C CA . TYR A 1 171 ? 13.782 -3.699 -15.574 1.00 94.69 171 TYR A CA 1
ATOM 1359 C C . TYR A 1 171 ? 12.946 -2.449 -15.321 1.00 94.69 171 TYR A C 1
ATOM 1361 O O . TYR A 1 171 ? 12.913 -1.536 -16.144 1.00 94.69 171 TYR A O 1
ATOM 1369 N N . ILE A 1 172 ? 12.309 -2.367 -14.159 1.00 94.56 172 ILE A N 1
ATOM 1370 C CA . ILE A 1 172 ? 11.537 -1.202 -13.725 1.00 94.56 172 ILE A CA 1
ATOM 1371 C C . ILE A 1 172 ? 12.217 -0.608 -12.502 1.00 94.56 172 ILE A C 1
ATOM 1373 O O . ILE A 1 172 ? 12.458 -1.308 -11.519 1.00 94.56 172 ILE A O 1
ATOM 1377 N N . PHE A 1 173 ? 12.486 0.695 -12.542 1.00 94.62 173 PHE A N 1
ATOM 1378 C CA . PHE A 1 173 ? 13.059 1.426 -11.421 1.00 94.62 173 PHE A CA 1
ATOM 1379 C C . PHE A 1 173 ? 12.164 2.589 -11.002 1.00 94.62 173 PHE A C 1
ATOM 1381 O O . PHE A 1 173 ? 11.933 3.531 -11.759 1.00 94.62 173 PHE A O 1
ATOM 1388 N N . SER A 1 174 ? 11.646 2.509 -9.777 1.00 92.38 174 SER A N 1
ATOM 1389 C CA . SER A 1 174 ? 10.700 3.474 -9.217 1.00 92.38 174 SER A CA 1
ATOM 1390 C C . SER A 1 174 ? 11.402 4.428 -8.250 1.00 92.38 174 SER A C 1
ATOM 1392 O O . SER A 1 174 ? 11.912 4.009 -7.212 1.00 92.38 174 SER A O 1
ATOM 1394 N N . LEU A 1 175 ? 11.399 5.719 -8.565 1.00 90.50 175 LEU A N 1
ATOM 1395 C CA . LEU A 1 175 ? 12.018 6.769 -7.756 1.00 90.50 175 LEU A CA 1
ATOM 1396 C C . LEU A 1 175 ? 11.075 7.237 -6.641 1.00 90.50 175 LEU A C 1
ATOM 1398 O O . LEU A 1 175 ? 9.971 7.688 -6.926 1.00 90.50 175 LEU A O 1
ATOM 1402 N N . GLY A 1 176 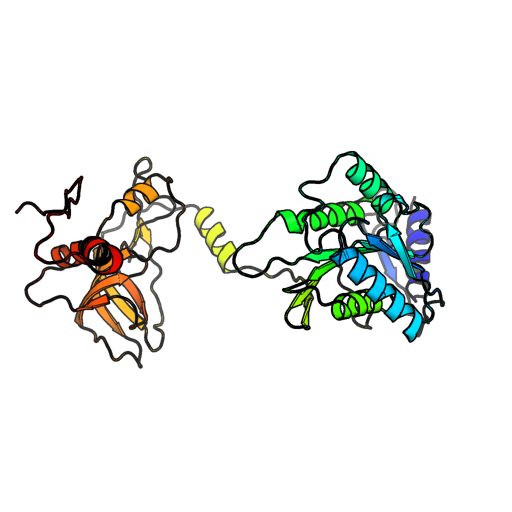? 11.487 7.152 -5.378 1.00 83.38 176 GLY A N 1
ATOM 1403 C CA . GLY A 1 176 ? 10.758 7.750 -4.258 1.00 83.38 176 GLY A CA 1
ATOM 1404 C C . GLY A 1 176 ? 11.206 9.186 -4.003 1.00 83.38 176 GLY A C 1
ATOM 1405 O O . GLY A 1 176 ? 12.404 9.434 -3.867 1.00 83.38 176 GLY A O 1
ATOM 1406 N N . GLY A 1 177 ? 10.266 10.125 -3.893 1.00 76.69 177 GLY A N 1
ATOM 1407 C CA . GLY A 1 177 ? 10.587 11.515 -3.593 1.00 76.69 177 GLY A CA 1
ATOM 1408 C C . GLY A 1 177 ? 11.071 12.291 -4.815 1.00 76.69 177 GLY A C 1
ATOM 1409 O O . GLY A 1 177 ? 10.614 12.136 -5.952 1.00 76.69 177 GLY A O 1
ATOM 1410 N N . THR A 1 178 ? 12.043 13.161 -4.565 1.00 77.50 178 THR A N 1
ATOM 1411 C CA . THR A 1 178 ? 12.788 13.873 -5.600 1.00 77.50 178 THR A CA 1
ATOM 1412 C C . THR A 1 178 ? 13.701 12.922 -6.373 1.00 77.50 178 THR A C 1
ATOM 1414 O O . THR A 1 178 ? 14.302 12.007 -5.815 1.00 77.50 178 THR A O 1
ATOM 1417 N N . VAL A 1 179 ? 13.838 13.163 -7.681 1.00 79.38 179 VAL A N 1
ATOM 1418 C CA . VAL A 1 179 ? 14.711 12.375 -8.564 1.00 79.38 179 VAL A CA 1
ATOM 1419 C C . VAL A 1 179 ? 16.152 12.421 -8.050 1.00 79.38 179 VAL A C 1
ATOM 1421 O O . VAL A 1 179 ? 16.830 13.442 -8.168 1.00 79.38 179 VAL A O 1
ATOM 1424 N N . ASN A 1 180 ? 16.627 11.301 -7.506 1.00 86.25 180 ASN A N 1
ATOM 1425 C CA . ASN A 1 180 ? 18.027 11.109 -7.152 1.00 86.25 180 ASN A CA 1
ATOM 1426 C C . ASN A 1 180 ? 18.775 10.515 -8.353 1.00 86.25 180 ASN A C 1
ATOM 1428 O O . ASN A 1 180 ? 18.639 9.332 -8.669 1.00 86.25 180 ASN A O 1
ATOM 1432 N N . GLN A 1 181 ? 19.562 11.356 -9.023 1.00 91.81 181 GLN A N 1
ATOM 1433 C CA . GLN A 1 181 ? 20.302 10.986 -10.230 1.00 91.81 181 GLN A CA 1
ATOM 1434 C C . GLN A 1 181 ? 21.344 9.884 -9.957 1.00 91.81 181 GLN A C 1
ATOM 1436 O O . GLN A 1 181 ? 21.535 8.999 -10.792 1.00 91.81 181 GLN A O 1
ATOM 1441 N N . GLU A 1 182 ? 21.946 9.870 -8.762 1.00 92.06 182 GLU A N 1
ATOM 1442 C CA . GLU A 1 182 ? 22.937 8.860 -8.371 1.00 92.06 182 GLU A CA 1
ATOM 1443 C C . GLU A 1 182 ? 22.295 7.479 -8.200 1.00 92.06 182 GLU A C 1
ATOM 1445 O O . GLU A 1 182 ? 22.888 6.460 -8.542 1.00 92.06 182 GLU A O 1
ATOM 1450 N N . SER A 1 183 ? 21.046 7.420 -7.732 1.00 93.19 183 SER A N 1
ATOM 1451 C CA . SER A 1 183 ? 20.314 6.153 -7.642 1.00 93.19 183 SER A CA 1
ATOM 1452 C C . SER A 1 183 ? 20.023 5.564 -9.026 1.00 93.19 183 SER A C 1
ATOM 1454 O O . SER A 1 183 ? 20.117 4.352 -9.198 1.00 93.19 183 SER A O 1
ATOM 1456 N N . VAL A 1 184 ? 19.727 6.400 -10.028 1.00 94.06 184 VAL A N 1
ATOM 1457 C CA . VAL A 1 184 ? 19.552 5.938 -11.418 1.00 94.06 184 VAL A CA 1
ATOM 1458 C C . VAL A 1 184 ? 20.871 5.404 -11.975 1.00 94.06 184 VAL A C 1
ATOM 1460 O O . VAL A 1 184 ? 20.890 4.323 -12.560 1.00 94.06 184 VAL A O 1
ATOM 1463 N N . TYR A 1 185 ? 21.978 6.114 -11.742 1.00 93.06 185 TYR A N 1
ATOM 1464 C CA . TYR A 1 185 ? 23.313 5.651 -12.122 1.00 93.06 185 TYR A CA 1
ATOM 1465 C C . TYR A 1 185 ? 23.636 4.278 -11.511 1.00 93.06 185 TYR A C 1
ATOM 1467 O O . TYR A 1 185 ? 23.972 3.350 -12.248 1.00 93.06 185 TYR A O 1
ATOM 1475 N N . THR A 1 186 ? 23.455 4.124 -10.196 1.00 92.25 186 THR A N 1
ATOM 1476 C CA . THR A 1 186 ? 23.681 2.860 -9.478 1.00 92.25 186 THR A CA 1
ATOM 1477 C C . THR A 1 186 ? 22.791 1.733 -9.999 1.00 92.25 186 THR A C 1
ATOM 1479 O O . THR A 1 186 ? 23.260 0.610 -10.154 1.00 92.25 186 THR A O 1
ATOM 1482 N N . MET A 1 187 ? 21.525 2.011 -10.325 1.00 93.38 187 MET A N 1
ATOM 1483 C CA . MET A 1 187 ? 20.636 1.004 -10.911 1.00 93.38 187 MET A CA 1
ATOM 1484 C C . MET A 1 187 ? 21.147 0.516 -12.272 1.00 93.38 187 MET A C 1
ATOM 1486 O O . MET A 1 187 ? 21.185 -0.687 -12.517 1.00 93.38 187 MET A O 1
ATOM 1490 N N . ILE A 1 188 ? 21.574 1.432 -13.148 1.00 92.94 188 ILE A N 1
ATOM 1491 C CA . ILE A 1 188 ? 22.154 1.063 -14.445 1.00 92.94 188 ILE A CA 1
ATOM 1492 C C . ILE A 1 188 ? 23.428 0.233 -14.225 1.00 92.94 188 ILE A C 1
ATOM 1494 O O . ILE A 1 188 ? 23.577 -0.810 -14.852 1.00 92.94 188 ILE A O 1
ATOM 1498 N N . GLN A 1 189 ? 24.305 0.624 -13.293 1.00 88.69 189 GLN A N 1
ATOM 1499 C CA . GLN A 1 189 ? 25.501 -0.157 -12.947 1.00 88.69 189 GLN A CA 1
ATOM 1500 C C . GLN A 1 189 ? 25.159 -1.572 -12.479 1.00 88.69 189 GLN A C 1
ATOM 1502 O O . GLN A 1 189 ? 25.780 -2.518 -12.948 1.00 88.69 189 GLN A O 1
ATOM 1507 N N . ASN A 1 190 ? 24.145 -1.730 -11.626 1.00 89.06 190 ASN A N 1
ATOM 1508 C CA . ASN A 1 190 ? 23.702 -3.046 -11.175 1.00 89.06 190 ASN A CA 1
ATOM 1509 C C . ASN A 1 190 ? 23.223 -3.919 -12.341 1.00 89.06 190 ASN A C 1
ATOM 1511 O O . ASN A 1 190 ? 23.462 -5.116 -12.314 1.00 89.06 190 ASN A O 1
ATOM 1515 N N . ILE A 1 191 ? 22.580 -3.351 -13.369 1.00 89.75 191 ILE A N 1
ATOM 1516 C CA . ILE A 1 191 ? 22.176 -4.108 -14.569 1.00 89.75 191 ILE A CA 1
ATOM 1517 C C . ILE A 1 191 ? 23.400 -4.539 -15.384 1.00 89.75 191 ILE A C 1
ATOM 1519 O O . ILE A 1 191 ? 23.481 -5.682 -15.827 1.00 89.75 191 ILE A O 1
ATOM 1523 N N . LEU A 1 192 ? 24.356 -3.629 -15.590 1.00 86.25 192 LEU A N 1
ATOM 1524 C CA . LEU A 1 192 ? 25.560 -3.896 -16.384 1.00 86.25 192 LEU A CA 1
ATOM 1525 C C . LEU A 1 192 ? 26.530 -4.855 -15.689 1.00 86.25 192 LEU A C 1
ATOM 1527 O O . LEU A 1 192 ? 27.230 -5.622 -16.348 1.00 86.25 192 LEU A O 1
ATOM 1531 N N . GLN A 1 193 ? 26.588 -4.788 -14.362 1.00 84.62 193 GLN A N 1
ATOM 1532 C CA . GLN A 1 193 ? 27.418 -5.617 -13.499 1.00 84.62 193 GLN A CA 1
ATOM 1533 C C . GLN A 1 193 ? 26.531 -6.224 -12.403 1.00 84.62 193 GLN A C 1
ATOM 1535 O O . GLN A 1 193 ? 26.514 -5.726 -11.273 1.00 84.62 193 GLN A O 1
ATOM 1540 N N . PRO A 1 194 ? 25.779 -7.293 -12.732 1.00 82.75 194 PRO A N 1
ATOM 1541 C CA . PRO A 1 194 ? 24.867 -7.933 -11.796 1.00 82.75 194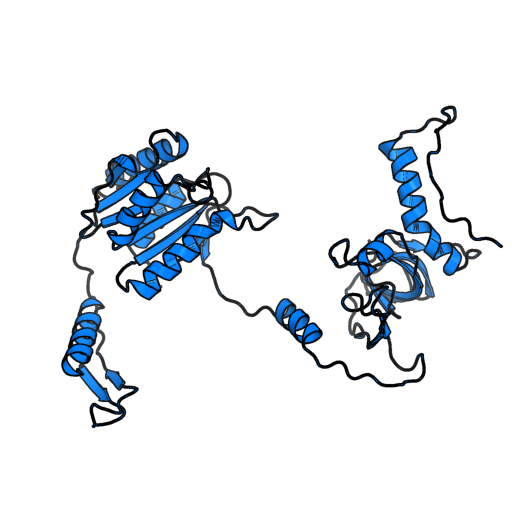 PRO A CA 1
ATOM 1542 C C . PRO A 1 194 ? 25.589 -8.371 -10.516 1.00 82.75 194 PRO A C 1
ATOM 1544 O O . PRO A 1 194 ? 26.660 -8.984 -10.596 1.00 82.75 194 PRO A O 1
ATOM 1547 N N . PRO A 1 195 ? 25.022 -8.112 -9.324 1.00 76.94 195 PRO A N 1
ATOM 1548 C CA . PRO A 1 195 ? 25.578 -8.635 -8.086 1.00 76.94 195 PRO A CA 1
ATOM 1549 C C . PRO A 1 195 ? 25.495 -10.168 -8.072 1.00 76.94 195 PRO A C 1
ATOM 1551 O O . PRO A 1 195 ? 24.636 -10.768 -8.714 1.00 76.94 195 PRO A O 1
ATOM 1554 N N . ALA A 1 196 ? 26.349 -10.820 -7.276 1.00 71.19 196 ALA A N 1
ATOM 1555 C CA . ALA A 1 196 ? 26.432 -12.287 -7.209 1.00 71.19 196 ALA A CA 1
ATOM 1556 C C . ALA A 1 196 ? 25.106 -12.986 -6.834 1.00 71.19 196 ALA A C 1
ATOM 1558 O O . ALA A 1 196 ? 24.928 -14.167 -7.112 1.00 71.19 196 ALA A O 1
ATOM 1559 N N . GLN A 1 197 ? 24.185 -12.262 -6.195 1.00 75.25 197 GLN A N 1
ATOM 1560 C CA . GLN A 1 197 ? 22.859 -12.746 -5.795 1.00 75.25 197 GLN A CA 1
ATOM 1561 C C . GLN A 1 197 ? 21.834 -12.725 -6.946 1.00 75.25 197 GLN A C 1
ATOM 1563 O O . GLN A 1 197 ? 20.728 -13.229 -6.772 1.00 75.25 197 GLN A O 1
ATOM 1568 N N . GLY A 1 198 ? 22.195 -12.169 -8.108 1.00 79.25 198 GLY A N 1
ATOM 1569 C CA . GLY A 1 198 ? 21.301 -11.950 -9.243 1.00 79.25 198 GLY A CA 1
ATOM 1570 C C . GLY A 1 198 ? 20.590 -10.593 -9.205 1.00 79.25 198 GLY A C 1
ATOM 1571 O O . GLY A 1 198 ? 20.703 -9.831 -8.244 1.00 79.25 198 GLY A O 1
ATOM 1572 N N . LEU A 1 199 ? 19.865 -10.292 -10.283 1.00 86.44 199 LEU A N 1
ATOM 1573 C CA . LEU A 1 199 ? 19.032 -9.096 -10.433 1.00 86.44 199 LEU A CA 1
ATOM 1574 C C . LEU A 1 199 ? 17.552 -9.464 -10.346 1.00 86.44 199 LEU A C 1
ATOM 1576 O O . LEU A 1 199 ? 17.119 -10.464 -10.915 1.00 86.44 199 LEU A O 1
ATOM 1580 N N . ASP A 1 200 ? 16.775 -8.613 -9.686 1.00 89.69 200 ASP A N 1
ATOM 1581 C CA . ASP A 1 200 ? 15.323 -8.589 -9.817 1.00 89.69 200 ASP A CA 1
ATOM 1582 C C . ASP A 1 200 ? 14.909 -7.730 -11.026 1.00 89.69 200 ASP A C 1
ATOM 1584 O O . ASP A 1 200 ? 15.678 -6.921 -11.544 1.00 89.69 200 ASP A O 1
ATOM 1588 N N . THR A 1 201 ? 13.666 -7.873 -11.476 1.00 90.44 201 THR A N 1
ATOM 1589 C CA . THR A 1 201 ? 13.113 -7.070 -12.581 1.00 90.44 201 THR A CA 1
ATOM 1590 C C . THR A 1 201 ? 12.452 -5.776 -12.104 1.00 90.44 201 THR A C 1
ATOM 1592 O O . THR A 1 201 ? 12.200 -4.879 -12.901 1.00 90.44 201 THR A O 1
ATOM 1595 N N . GLU A 1 202 ? 12.152 -5.654 -10.809 1.00 91.44 202 GLU A N 1
ATOM 1596 C CA . GLU A 1 202 ? 11.426 -4.520 -10.233 1.00 91.44 202 GLU A CA 1
ATOM 1597 C C . GLU A 1 202 ? 12.136 -3.992 -8.981 1.00 91.44 202 GLU A C 1
ATOM 1599 O O . GLU A 1 202 ? 12.278 -4.703 -7.981 1.00 91.44 202 GLU A O 1
ATOM 1604 N N . TYR A 1 203 ? 12.516 -2.714 -9.019 1.00 92.00 203 TYR A N 1
ATOM 1605 C CA . TYR A 1 203 ? 13.137 -2.007 -7.905 1.00 92.00 203 TYR A CA 1
ATOM 1606 C C . TYR A 1 203 ? 12.429 -0.685 -7.602 1.00 92.00 203 TYR A C 1
ATOM 1608 O O . TYR A 1 203 ? 11.926 0.013 -8.487 1.00 92.00 203 TYR A O 1
ATOM 1616 N N . ALA A 1 204 ? 12.452 -0.299 -6.332 1.00 91.06 204 ALA A N 1
ATOM 1617 C CA . ALA A 1 204 ? 12.077 1.025 -5.863 1.00 91.06 204 ALA A CA 1
ATOM 1618 C C . ALA A 1 204 ? 13.181 1.589 -4.966 1.00 91.06 204 ALA A C 1
ATOM 1620 O O . ALA A 1 204 ? 13.752 0.860 -4.163 1.00 91.06 204 ALA A O 1
ATOM 1621 N N . VAL A 1 205 ? 13.466 2.886 -5.063 1.00 90.31 205 VAL A N 1
ATOM 1622 C CA . VAL A 1 205 ? 14.390 3.569 -4.149 1.00 90.31 205 VAL A CA 1
ATOM 1623 C C . VAL A 1 205 ? 13.621 4.504 -3.225 1.00 90.31 205 VAL A C 1
ATOM 1625 O O . VAL A 1 205 ? 12.791 5.286 -3.683 1.00 90.31 205 VAL A O 1
ATOM 1628 N N . ARG A 1 206 ? 13.879 4.425 -1.918 1.00 87.19 206 ARG A N 1
ATOM 1629 C CA . ARG A 1 206 ? 13.333 5.340 -0.902 1.00 87.19 206 ARG A CA 1
ATOM 1630 C C . ARG A 1 206 ? 14.443 5.679 0.079 1.00 87.19 206 ARG A C 1
ATOM 1632 O O . ARG A 1 206 ? 15.135 4.775 0.535 1.00 87.19 206 ARG A O 1
ATOM 1639 N N . ASP A 1 207 ? 14.657 6.967 0.331 1.00 83.56 207 ASP A N 1
ATOM 1640 C CA . ASP A 1 207 ? 15.719 7.457 1.223 1.00 83.56 207 ASP A CA 1
ATOM 1641 C C . ASP A 1 207 ? 17.106 6.859 0.901 1.00 83.56 207 ASP A C 1
ATOM 1643 O O . ASP A 1 207 ? 17.861 6.447 1.778 1.00 83.56 207 ASP A O 1
ATOM 1647 N N . GLY A 1 208 ? 17.420 6.740 -0.397 1.00 84.12 208 GLY A N 1
ATOM 1648 C CA . GLY A 1 208 ? 18.675 6.161 -0.900 1.00 84.12 208 GLY A CA 1
ATOM 1649 C C . GLY A 1 208 ? 18.790 4.635 -0.783 1.00 84.12 208 GLY A C 1
ATOM 1650 O O . GLY A 1 208 ? 19.762 4.063 -1.270 1.00 84.12 208 GLY A O 1
ATOM 1651 N N . THR A 1 209 ? 17.800 3.967 -0.192 1.00 88.06 209 THR A N 1
ATOM 1652 C CA . THR A 1 209 ? 17.771 2.512 -0.013 1.00 88.06 209 THR A CA 1
ATOM 1653 C C . THR A 1 209 ? 16.980 1.849 -1.136 1.00 88.06 209 THR A C 1
ATOM 1655 O O . THR A 1 209 ? 15.878 2.287 -1.469 1.00 88.06 209 THR A O 1
ATOM 1658 N N . PHE A 1 210 ? 17.544 0.793 -1.724 1.00 90.12 210 PHE A N 1
ATOM 1659 C CA . PHE A 1 210 ? 16.906 0.005 -2.778 1.00 90.12 210 PHE A CA 1
ATOM 1660 C C . PHE A 1 210 ? 16.039 -1.095 -2.163 1.00 90.12 210 PHE A C 1
ATOM 1662 O O . PHE A 1 210 ? 16.486 -1.854 -1.307 1.00 90.12 210 PHE A O 1
ATOM 1669 N N . TYR A 1 211 ? 14.808 -1.190 -2.644 1.00 88.88 211 TYR 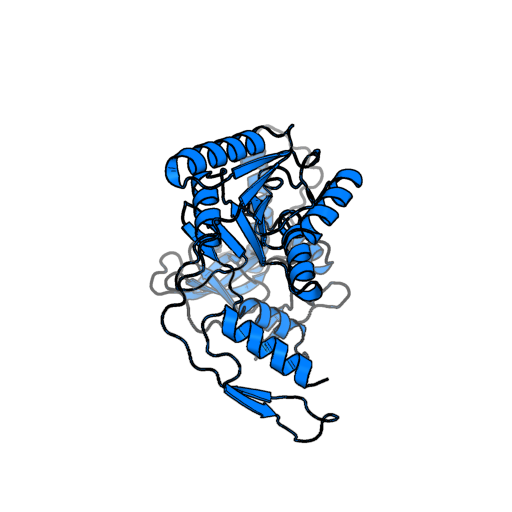A N 1
ATOM 1670 C CA . TYR A 1 211 ? 13.815 -2.191 -2.287 1.00 88.88 211 TYR A CA 1
ATOM 1671 C C . TYR A 1 211 ? 13.423 -2.963 -3.539 1.00 88.88 211 TYR A C 1
ATOM 1673 O O . TYR A 1 211 ? 13.314 -2.386 -4.620 1.00 88.88 211 TYR A O 1
ATOM 1681 N N . ASN A 1 212 ? 13.161 -4.252 -3.383 1.00 87.31 212 ASN A N 1
ATOM 1682 C CA . ASN A 1 212 ? 12.624 -5.127 -4.414 1.00 87.31 212 ASN A CA 1
ATOM 1683 C C . ASN A 1 212 ? 11.214 -5.595 -4.042 1.00 87.31 212 ASN A C 1
ATOM 1685 O O . ASN A 1 212 ? 10.868 -5.743 -2.867 1.00 87.31 212 ASN A O 1
ATOM 1689 N N . SER A 1 213 ? 10.392 -5.836 -5.060 1.00 82.81 213 SER A N 1
ATOM 1690 C CA . SER A 1 213 ? 9.045 -6.375 -4.873 1.00 82.81 213 SER A CA 1
ATOM 1691 C C . SER A 1 213 ? 9.114 -7.855 -4.479 1.00 82.81 213 SER A C 1
ATOM 1693 O O . SER A 1 213 ? 9.833 -8.652 -5.091 1.00 82.81 213 SER A O 1
ATOM 1695 N N . ARG A 1 214 ? 8.338 -8.248 -3.464 1.00 84.44 214 ARG A N 1
ATOM 1696 C CA . ARG A 1 214 ? 8.172 -9.647 -3.049 1.00 84.44 214 ARG A CA 1
ATOM 1697 C C . ARG A 1 214 ? 6.696 -9.959 -2.861 1.00 84.44 214 ARG A C 1
ATOM 1699 O O . ARG A 1 214 ? 5.970 -9.188 -2.237 1.00 84.44 214 ARG A O 1
ATOM 1706 N N . LEU A 1 215 ? 6.269 -11.095 -3.406 1.00 81.62 215 LEU A N 1
ATOM 1707 C CA . LEU A 1 215 ? 4.933 -11.620 -3.171 1.00 81.62 215 LEU A CA 1
ATOM 1708 C C . LEU A 1 215 ? 4.903 -12.243 -1.776 1.00 81.62 215 LEU A C 1
ATOM 1710 O O . LEU A 1 215 ? 5.693 -13.137 -1.478 1.00 81.62 215 LEU A O 1
ATOM 1714 N N . ILE A 1 216 ? 4.002 -11.753 -0.933 1.00 85.56 216 ILE A N 1
ATOM 1715 C CA . ILE A 1 216 ? 3.782 -12.272 0.415 1.00 85.56 216 ILE A CA 1
ATOM 1716 C C . ILE A 1 216 ? 2.324 -12.674 0.571 1.00 85.56 216 ILE A C 1
ATOM 1718 O O . ILE A 1 216 ? 1.440 -12.080 -0.049 1.00 85.56 216 ILE A O 1
ATOM 1722 N N . ASP A 1 217 ? 2.081 -13.668 1.417 1.00 83.44 217 ASP A N 1
ATOM 1723 C CA . ASP A 1 217 ? 0.721 -14.036 1.772 1.00 83.44 217 ASP A CA 1
ATOM 1724 C C . ASP A 1 217 ? 0.087 -12.959 2.666 1.00 83.44 217 ASP A C 1
ATOM 1726 O O . ASP A 1 217 ? 0.704 -12.478 3.621 1.00 83.44 217 ASP A O 1
ATOM 1730 N N . SER A 1 218 ? -1.151 -12.575 2.358 1.00 82.75 218 SER A N 1
ATOM 1731 C CA . SER A 1 218 ? -1.892 -11.565 3.114 1.00 82.75 218 SER A CA 1
ATOM 1732 C C . SER A 1 218 ? -2.963 -12.234 3.965 1.00 82.75 218 SER A C 1
ATOM 1734 O O . SER A 1 218 ? -4.107 -12.401 3.543 1.00 82.75 218 SER A O 1
ATOM 1736 N N . ALA A 1 219 ? -2.605 -12.570 5.208 1.00 80.00 219 ALA A N 1
ATOM 1737 C CA . ALA A 1 219 ? -3.524 -13.198 6.160 1.00 80.00 219 ALA A CA 1
ATOM 1738 C C . ALA A 1 219 ? -4.818 -12.387 6.355 1.00 80.00 219 ALA A C 1
ATOM 1740 O O . ALA A 1 219 ? -5.904 -12.961 6.432 1.00 80.00 219 ALA A O 1
ATOM 1741 N N . ARG A 1 220 ? -4.711 -11.050 6.381 1.00 76.81 220 ARG A N 1
ATOM 1742 C CA . ARG A 1 220 ? -5.862 -10.144 6.486 1.00 76.81 220 ARG A CA 1
ATOM 1743 C C . ARG A 1 220 ? -6.792 -10.277 5.281 1.00 76.81 220 ARG A C 1
ATOM 1745 O O . ARG A 1 220 ? -7.977 -10.531 5.462 1.00 76.81 220 ARG A O 1
ATOM 1752 N N . PHE A 1 221 ? -6.261 -10.124 4.067 1.00 73.75 221 PHE A N 1
ATOM 1753 C CA . PHE A 1 221 ? -7.076 -10.163 2.851 1.00 73.75 221 PHE A CA 1
ATOM 1754 C C . PHE A 1 221 ? -7.701 -11.547 2.645 1.00 73.75 221 PHE A C 1
ATOM 1756 O O . PHE A 1 221 ? -8.887 -11.655 2.350 1.00 73.75 221 PHE A O 1
ATOM 1763 N N . ASN A 1 222 ? -6.941 -12.614 2.905 1.00 79.50 222 ASN A N 1
ATOM 1764 C CA . ASN A 1 222 ? -7.461 -13.978 2.860 1.00 79.50 222 ASN A CA 1
ATOM 1765 C C . ASN A 1 222 ? -8.602 -14.186 3.859 1.00 79.50 222 ASN A C 1
ATOM 1767 O O . ASN A 1 222 ? -9.581 -14.856 3.539 1.00 79.50 222 ASN A O 1
ATOM 1771 N N . GLN A 1 223 ? -8.503 -13.614 5.062 1.00 73.62 223 GLN A N 1
ATOM 1772 C CA . GLN A 1 223 ? -9.571 -13.683 6.052 1.00 73.62 223 GLN A CA 1
ATOM 1773 C C . GLN A 1 223 ? -10.814 -12.907 5.603 1.00 73.62 223 GLN A C 1
ATOM 1775 O O . GLN A 1 223 ? -11.917 -13.428 5.740 1.00 73.62 223 GLN A O 1
ATOM 1780 N N . GLU A 1 224 ? -10.651 -11.706 5.044 1.00 69.81 224 GLU A N 1
ATOM 1781 C CA . GLU A 1 224 ? -11.754 -10.903 4.497 1.00 69.81 224 GLU A CA 1
ATOM 1782 C C . GLU A 1 224 ? -12.480 -11.650 3.362 1.00 69.81 224 GLU A C 1
ATOM 1784 O O . GLU A 1 224 ? -13.699 -11.811 3.412 1.00 69.81 224 GLU A O 1
ATOM 1789 N N . VAL A 1 225 ? -11.736 -12.193 2.393 1.00 77.44 225 VAL A N 1
ATOM 1790 C CA . VAL A 1 225 ? -12.287 -12.995 1.286 1.00 77.44 225 VAL A CA 1
ATOM 1791 C C . VAL A 1 225 ? -12.951 -14.273 1.802 1.00 77.44 225 VAL A C 1
ATOM 1793 O O . VAL A 1 225 ? -14.048 -14.621 1.373 1.00 77.44 225 VAL A O 1
ATOM 1796 N N . SER A 1 226 ? -12.325 -14.965 2.756 1.00 74.62 226 SER A N 1
ATOM 1797 C CA . SER A 1 226 ? -12.880 -16.180 3.359 1.00 74.62 226 SER A CA 1
ATOM 1798 C C . SER A 1 226 ? -14.201 -15.908 4.080 1.00 74.62 226 SER A C 1
ATOM 1800 O O . SER A 1 226 ? -15.151 -16.662 3.905 1.00 74.62 226 SER A O 1
ATOM 1802 N N . LEU A 1 227 ? -14.313 -14.799 4.819 1.00 67.19 227 LEU A N 1
ATOM 1803 C CA . LEU A 1 227 ? -15.565 -14.397 5.470 1.00 67.19 227 LEU A CA 1
ATOM 1804 C C . LEU A 1 227 ? -16.678 -14.088 4.458 1.00 67.19 227 LEU A C 1
ATOM 1806 O O . LEU A 1 227 ? -17.836 -14.389 4.728 1.00 67.19 227 LEU A O 1
ATOM 1810 N N . GLN A 1 228 ? -16.338 -13.529 3.294 1.00 67.56 228 GLN A N 1
ATOM 1811 C CA . GLN A 1 228 ? -17.308 -13.263 2.226 1.00 67.56 228 GLN A CA 1
ATOM 1812 C C . GLN A 1 228 ? -17.757 -14.537 1.497 1.00 67.56 228 GLN A C 1
ATOM 1814 O O . GLN A 1 228 ? -18.919 -14.647 1.112 1.00 67.56 228 GLN A O 1
ATOM 1819 N N . LEU A 1 229 ? -16.847 -15.494 1.297 1.00 70.69 229 LEU A N 1
ATOM 1820 C CA . LEU A 1 229 ? -17.116 -16.735 0.562 1.00 70.69 229 LEU A CA 1
ATOM 1821 C C . LEU A 1 229 ? -17.648 -17.869 1.448 1.00 70.69 229 LEU A C 1
ATOM 1823 O O . LEU A 1 229 ? -18.205 -18.839 0.928 1.00 70.69 229 LEU A O 1
ATOM 1827 N N . ALA A 1 230 ? -17.470 -17.785 2.768 1.00 66.81 230 ALA A N 1
ATOM 1828 C CA . ALA A 1 230 ? -17.940 -18.802 3.694 1.00 66.81 230 ALA A CA 1
ATOM 1829 C C . ALA A 1 230 ? -19.468 -18.934 3.613 1.00 66.81 230 ALA A C 1
ATOM 1831 O O . ALA A 1 230 ? -20.217 -17.964 3.754 1.00 66.81 230 ALA A O 1
ATOM 1832 N N . ALA A 1 231 ? -19.941 -20.166 3.413 1.00 62.72 231 ALA A N 1
ATOM 1833 C CA . ALA A 1 231 ? -21.360 -20.476 3.491 1.00 62.72 231 ALA A CA 1
ATOM 1834 C C . ALA A 1 231 ? -21.864 -20.140 4.902 1.00 62.72 231 ALA A C 1
ATOM 1836 O O . ALA A 1 231 ? -21.445 -20.748 5.888 1.00 62.72 231 ALA A O 1
ATOM 1837 N N . HIS A 1 232 ? -22.748 -19.151 5.000 1.00 66.38 232 HIS A N 1
ATOM 1838 C CA . HIS A 1 232 ? -23.339 -18.762 6.271 1.00 66.38 232 HIS A CA 1
ATOM 1839 C C . HIS A 1 232 ? -24.356 -19.832 6.683 1.00 66.38 232 HIS A C 1
ATOM 1841 O O . HIS A 1 232 ? -25.293 -20.126 5.940 1.00 66.38 232 HIS A O 1
ATOM 1847 N N . ILE A 1 233 ? -24.171 -20.428 7.862 1.00 70.69 233 ILE A N 1
ATOM 1848 C CA . ILE A 1 233 ? -25.138 -21.364 8.440 1.00 70.69 233 ILE A CA 1
ATOM 1849 C C . ILE A 1 233 ? -26.105 -20.557 9.301 1.00 70.69 233 ILE A C 1
ATOM 1851 O O . ILE A 1 233 ? -25.741 -20.061 10.367 1.00 70.69 233 ILE A O 1
ATOM 1855 N N . GLU A 1 234 ? -27.350 -20.433 8.851 1.00 74.00 234 GLU A N 1
ATOM 1856 C CA . GLU A 1 234 ? -28.413 -19.839 9.657 1.00 74.00 234 GLU A CA 1
ATOM 1857 C C . GLU A 1 234 ? -28.892 -20.855 10.704 1.00 74.00 234 GLU A C 1
ATOM 1859 O O . GLU A 1 234 ? -29.258 -21.985 10.380 1.00 74.00 234 GLU A O 1
ATOM 1864 N N . CYS A 1 235 ? -28.894 -20.464 11.979 1.00 76.19 235 CYS A N 1
ATOM 1865 C CA . CYS A 1 235 ? -29.416 -21.288 13.065 1.00 76.19 235 CYS A CA 1
ATOM 1866 C C . CYS A 1 235 ? -30.279 -20.452 14.014 1.00 76.19 235 CYS A C 1
ATOM 1868 O O . CYS A 1 235 ? -29.989 -19.286 14.281 1.00 76.19 235 CYS A O 1
ATOM 1870 N N . GLN A 1 236 ? -31.352 -21.046 14.543 1.00 80.81 236 GLN A N 1
ATOM 1871 C CA . GLN A 1 236 ? -32.111 -20.425 15.625 1.00 80.81 236 GLN A CA 1
ATOM 1872 C C . GLN A 1 236 ? -31.443 -20.738 16.962 1.00 80.81 236 GLN A C 1
ATOM 1874 O O . GLN A 1 236 ? -31.252 -21.900 17.316 1.00 80.81 236 GLN A O 1
ATOM 1879 N N . ARG A 1 237 ? -31.110 -19.692 17.717 1.00 77.38 237 ARG A N 1
ATOM 1880 C CA . ARG A 1 237 ? -30.560 -19.787 19.073 1.00 77.38 237 ARG A CA 1
ATOM 1881 C C . ARG A 1 237 ? -31.320 -18.870 20.017 1.00 77.38 237 ARG A C 1
ATOM 1883 O O . ARG A 1 237 ? -31.973 -17.917 19.590 1.00 77.38 237 ARG A O 1
ATOM 1890 N N . ARG A 1 238 ? -31.218 -19.140 21.317 1.00 81.75 238 ARG A N 1
ATOM 1891 C CA . ARG A 1 238 ? -31.739 -18.229 22.333 1.00 81.75 238 ARG A CA 1
ATOM 1892 C C . ARG A 1 238 ? -30.859 -16.981 22.381 1.00 81.75 238 ARG A C 1
ATOM 1894 O O . ARG A 1 238 ? -29.633 -17.064 22.421 1.00 81.75 238 ARG A O 1
ATOM 1901 N N . PHE A 1 239 ? -31.496 -15.815 22.386 1.00 80.19 239 PHE A N 1
ATOM 1902 C CA . PHE A 1 239 ? -30.786 -14.548 22.507 1.00 80.19 239 PHE A CA 1
ATOM 1903 C C . PHE A 1 239 ? -29.998 -14.492 23.826 1.00 80.19 239 PHE A C 1
ATOM 1905 O O . PHE A 1 239 ? -30.570 -14.709 24.896 1.00 80.19 239 PHE A O 1
ATOM 1912 N N . GLY A 1 240 ? -28.701 -14.186 23.735 1.00 76.25 240 GLY A N 1
ATOM 1913 C CA . GLY A 1 240 ? -27.791 -14.050 24.877 1.00 76.25 240 GLY A CA 1
ATOM 1914 C C . GLY A 1 240 ? -26.821 -15.217 25.098 1.00 76.25 240 GLY A C 1
ATOM 1915 O O . GLY A 1 240 ? -25.827 -15.018 25.792 1.00 76.25 240 GLY A O 1
ATOM 1916 N N . ASP A 1 241 ? -27.048 -16.385 24.488 1.00 80.50 241 ASP A N 1
ATOM 1917 C CA . ASP A 1 241 ? -26.170 -17.559 24.660 1.00 80.50 241 ASP A CA 1
ATOM 1918 C C . ASP A 1 241 ? -24.820 -17.401 23.945 1.00 80.50 241 ASP A C 1
ATOM 1920 O O . ASP A 1 241 ? -23.819 -18.007 24.324 1.00 80.50 241 ASP A O 1
ATOM 1924 N N . THR A 1 242 ? -24.786 -16.596 22.886 1.00 81.88 242 THR A N 1
ATOM 1925 C CA . THR A 1 242 ? -23.599 -16.379 22.062 1.00 81.88 242 THR A CA 1
ATOM 1926 C C . THR A 1 242 ? -23.411 -14.881 21.855 1.00 81.88 242 THR A C 1
ATOM 1928 O O . THR A 1 242 ? -24.394 -14.186 21.582 1.00 81.88 242 THR A O 1
ATOM 1931 N N . PRO A 1 243 ? -22.187 -14.346 22.010 1.00 84.19 243 PRO A N 1
ATOM 1932 C CA . PRO A 1 243 ? -21.891 -12.976 21.622 1.00 84.19 243 PRO A CA 1
ATOM 1933 C C . PRO A 1 243 ? -22.238 -12.771 20.148 1.00 84.19 243 PRO A C 1
ATOM 1935 O O . PRO A 1 243 ? -21.824 -13.559 19.304 1.00 84.19 243 PRO A O 1
ATOM 1938 N N . LEU A 1 244 ? -22.993 -11.719 19.845 1.00 86.81 244 LEU A N 1
ATOM 1939 C CA . LEU A 1 244 ? -23.390 -11.381 18.481 1.00 86.81 244 LEU A CA 1
ATOM 1940 C C . LEU A 1 244 ? -22.826 -10.017 18.085 1.00 86.81 244 LEU A C 1
ATOM 1942 O O . LEU A 1 244 ? -22.704 -9.125 18.932 1.00 86.81 244 LEU A O 1
ATOM 1946 N N . CYS A 1 245 ? -22.519 -9.862 16.801 1.00 87.19 245 CYS A N 1
ATOM 1947 C CA . CYS A 1 245 ? -22.253 -8.589 16.140 1.00 87.19 245 CYS A CA 1
ATOM 1948 C C . CYS A 1 245 ? -23.173 -8.430 14.925 1.00 87.19 245 CYS A C 1
ATOM 1950 O O . CYS A 1 245 ? -23.643 -9.414 14.355 1.00 87.19 245 CYS A O 1
ATOM 1952 N N . LEU A 1 246 ? -23.466 -7.194 14.534 1.00 86.12 246 LEU A N 1
ATOM 1953 C CA . LEU A 1 246 ? -24.165 -6.920 13.281 1.00 86.12 246 LEU A CA 1
ATOM 1954 C C . LEU A 1 246 ? -23.251 -7.230 12.086 1.00 86.12 246 LEU A C 1
ATOM 1956 O O . LEU A 1 246 ? -22.115 -6.759 12.048 1.00 86.12 246 LEU A O 1
ATOM 1960 N N . ASP A 1 247 ? -23.767 -7.957 11.095 1.00 81.25 247 ASP A N 1
ATOM 1961 C CA . ASP A 1 247 ? -23.109 -8.129 9.799 1.00 81.25 247 ASP A CA 1
ATOM 1962 C C . ASP A 1 247 ? -23.166 -6.812 9.024 1.00 81.25 247 ASP A C 1
ATOM 1964 O O . ASP A 1 247 ? -24.095 -6.564 8.261 1.00 81.25 247 ASP A O 1
ATOM 1968 N N . SER A 1 248 ? -22.208 -5.924 9.239 1.00 72.81 248 SER A N 1
ATOM 1969 C CA . SER A 1 248 ? -22.200 -4.611 8.597 1.00 72.81 248 SER A CA 1
ATOM 1970 C C . SER A 1 248 ? -21.944 -4.651 7.088 1.00 72.81 248 SER A C 1
ATOM 1972 O O . SER A 1 248 ? -22.195 -3.649 6.421 1.00 72.81 248 SER A O 1
ATOM 1974 N N . ILE A 1 249 ? -21.451 -5.773 6.555 1.00 70.12 249 ILE A N 1
ATOM 1975 C CA . ILE A 1 249 ? -21.098 -5.928 5.140 1.00 70.12 249 ILE A CA 1
ATOM 1976 C C . ILE A 1 249 ? -22.321 -6.384 4.346 1.00 70.12 249 ILE A C 1
ATOM 1978 O O . ILE A 1 249 ? -22.631 -5.799 3.310 1.00 70.12 249 ILE A O 1
ATOM 1982 N N . ASN A 1 250 ? -23.033 -7.401 4.837 1.00 72.12 250 ASN A N 1
ATOM 1983 C CA . ASN A 1 250 ? -24.178 -7.968 4.122 1.00 72.12 250 ASN A CA 1
ATOM 1984 C C . ASN A 1 250 ? -25.532 -7.437 4.617 1.00 72.12 250 ASN A C 1
ATOM 1986 O O . ASN A 1 250 ? -26.560 -7.720 3.997 1.00 72.12 250 ASN A O 1
ATOM 1990 N N . SER A 1 251 ? -25.568 -6.674 5.718 1.00 73.69 251 SER A N 1
ATOM 1991 C CA . SER A 1 251 ? -26.804 -6.027 6.169 1.00 73.69 251 SER A CA 1
ATOM 1992 C C . SER A 1 251 ? -27.106 -4.774 5.361 1.00 73.69 251 SER A C 1
ATOM 1994 O O . SER A 1 251 ? -26.270 -3.888 5.202 1.00 73.69 251 SER A O 1
ATOM 1996 N N . SER A 1 252 ? -28.352 -4.655 4.916 1.00 76.12 252 SER A N 1
ATOM 1997 C CA . SER A 1 252 ? -28.845 -3.472 4.212 1.00 76.12 252 SER A CA 1
ATOM 1998 C C . SER A 1 252 ? -30.318 -3.241 4.515 1.00 76.12 252 SER A C 1
ATOM 2000 O O . SER A 1 252 ? -31.032 -4.146 4.949 1.00 76.12 252 SER A O 1
ATOM 2002 N N . ILE A 1 253 ? -30.810 -2.030 4.250 1.00 77.50 253 ILE A N 1
ATOM 2003 C CA . ILE A 1 253 ? -32.241 -1.725 4.427 1.00 77.50 253 ILE A CA 1
ATOM 2004 C C . ILE A 1 253 ? -33.117 -2.603 3.519 1.00 77.50 253 ILE A C 1
ATOM 2006 O O . ILE A 1 253 ? -34.220 -2.977 3.913 1.00 77.50 253 ILE A O 1
ATOM 2010 N N . SER A 1 254 ? -32.638 -2.957 2.324 1.00 76.12 254 SER A N 1
ATOM 2011 C CA . SER A 1 254 ? -33.363 -3.807 1.373 1.00 76.12 254 SER A CA 1
ATOM 2012 C C . SER A 1 254 ? -33.218 -5.305 1.660 1.00 76.12 254 SER A C 1
ATOM 2014 O O . SER A 1 254 ? -34.170 -6.051 1.450 1.00 76.12 254 SER A O 1
ATOM 2016 N N . GLY A 1 255 ? -32.047 -5.750 2.127 1.00 72.38 255 GLY A N 1
ATOM 2017 C CA . GLY A 1 255 ? -31.729 -7.161 2.387 1.00 72.38 255 GLY A CA 1
ATOM 2018 C C . GLY A 1 255 ? -31.983 -7.630 3.823 1.00 72.38 255 GLY A C 1
ATOM 2019 O O . GLY A 1 255 ? -31.850 -8.821 4.107 1.00 72.38 255 GLY A O 1
ATOM 2020 N N . GLY A 1 256 ? -32.354 -6.712 4.718 1.00 81.44 256 GLY A N 1
ATOM 2021 C CA . GLY A 1 256 ? -32.492 -6.964 6.147 1.00 81.44 256 GLY A CA 1
ATOM 2022 C C . GLY A 1 256 ? -31.159 -6.895 6.896 1.00 81.44 256 GLY A C 1
ATOM 2023 O O . GLY A 1 256 ? -30.079 -6.845 6.306 1.00 81.44 256 GLY A O 1
ATOM 2024 N N . PHE A 1 257 ? -31.252 -6.887 8.225 1.00 83.62 257 PHE A N 1
ATOM 2025 C CA . PHE A 1 257 ? -30.100 -6.857 9.123 1.00 83.62 257 PHE A CA 1
ATOM 2026 C C . PHE A 1 257 ? -29.858 -8.248 9.705 1.00 83.62 257 PHE A C 1
ATOM 2028 O O . PHE A 1 257 ? -30.786 -8.880 10.212 1.00 83.62 257 PHE A O 1
ATOM 2035 N N . ARG A 1 258 ? -28.612 -8.721 9.626 1.00 81.31 258 ARG A N 1
ATOM 2036 C CA . ARG A 1 258 ? -28.193 -10.048 10.093 1.00 81.31 258 ARG A CA 1
ATOM 2037 C C . ARG A 1 258 ? -27.223 -9.914 11.258 1.00 81.31 258 ARG A C 1
ATOM 2039 O O . ARG A 1 258 ? -26.434 -8.975 11.312 1.00 81.31 258 ARG A O 1
ATOM 2046 N N . SER A 1 259 ? -27.263 -10.867 12.181 1.00 83.56 259 SER A N 1
ATOM 2047 C CA . SER A 1 259 ? -26.279 -10.974 13.258 1.00 83.56 259 SER A CA 1
ATOM 2048 C C . SER A 1 259 ? -25.342 -12.148 12.997 1.00 83.56 259 SER A C 1
ATOM 2050 O O . SER A 1 259 ? -25.800 -13.227 12.629 1.00 83.56 259 SER A O 1
ATOM 2052 N N . LEU A 1 260 ? -24.049 -11.938 13.217 1.00 85.31 260 LEU A N 1
ATOM 2053 C CA . LEU A 1 260 ? -23.011 -12.964 13.189 1.00 85.31 260 LEU A CA 1
ATOM 2054 C C . LEU A 1 260 ? -22.567 -13.277 14.616 1.00 85.31 260 LEU A C 1
ATOM 2056 O O . LEU A 1 260 ? -22.695 -12.440 15.511 1.00 85.31 260 LEU A O 1
ATOM 2060 N N . GLU A 1 261 ? -22.016 -14.470 14.829 1.00 85.00 261 GLU A N 1
ATOM 2061 C CA . GLU A 1 261 ? -21.316 -14.778 16.076 1.00 85.00 261 GLU A CA 1
ATOM 2062 C C . GLU A 1 261 ? -20.064 -13.890 16.177 1.00 85.00 261 GLU A C 1
ATOM 2064 O O . GLU A 1 261 ? -19.182 -13.915 15.316 1.00 85.00 261 GLU A O 1
ATOM 2069 N N . ALA A 1 262 ? -19.998 -13.070 17.225 1.00 79.25 262 ALA A N 1
ATOM 2070 C CA . ALA A 1 262 ? -18.869 -12.187 17.462 1.00 79.25 262 ALA A CA 1
ATOM 2071 C C . ALA A 1 262 ? -17.679 -12.994 17.987 1.00 79.25 262 ALA A C 1
ATOM 2073 O O . ALA A 1 262 ? -17.803 -13.784 18.928 1.00 79.25 262 ALA A O 1
ATOM 2074 N N . LYS A 1 263 ? -16.494 -12.744 17.427 1.00 73.00 263 LYS A N 1
ATOM 2075 C CA . LYS A 1 263 ? -15.249 -13.288 17.973 1.00 73.00 263 LYS A CA 1
ATOM 2076 C C . LYS A 1 263 ? -14.952 -12.603 19.305 1.00 73.00 263 LYS A C 1
ATOM 2078 O O . LYS A 1 263 ? -14.892 -11.379 19.378 1.00 73.00 263 LYS A O 1
ATOM 2083 N N . SER A 1 264 ? -14.764 -13.381 20.366 1.00 66.12 264 SER A N 1
ATOM 2084 C CA . SER A 1 264 ? -14.316 -12.837 21.648 1.00 66.12 264 SER A CA 1
ATOM 2085 C C . SER A 1 264 ? -12.852 -12.403 21.558 1.00 66.12 264 SER A C 1
ATOM 2087 O O . SER A 1 264 ? -12.004 -13.191 21.144 1.00 66.12 264 SER A O 1
ATOM 2089 N N . ALA A 1 265 ? -12.551 -11.173 21.979 1.00 65.38 265 ALA A N 1
ATOM 2090 C CA . ALA A 1 265 ? -11.177 -10.738 22.203 1.00 65.38 265 ALA A CA 1
ATOM 2091 C C . ALA A 1 265 ? -10.588 -11.539 23.376 1.00 65.38 265 ALA A C 1
ATOM 2093 O O . ALA A 1 265 ? -11.067 -11.437 24.512 1.00 65.38 265 ALA A O 1
ATOM 2094 N N . THR A 1 266 ? -9.588 -12.377 23.101 1.00 68.88 266 THR A N 1
ATOM 2095 C CA . THR A 1 266 ? -8.981 -13.237 24.125 1.00 68.88 266 THR A CA 1
ATOM 2096 C C . THR A 1 266 ? -8.113 -12.421 25.080 1.00 68.88 266 THR A C 1
ATOM 2098 O O . THR A 1 266 ? -8.306 -12.508 26.293 1.00 68.88 266 THR A O 1
ATOM 2101 N N . ASP A 1 267 ? -7.296 -11.503 24.560 1.00 85.38 267 ASP A N 1
ATOM 2102 C CA . ASP A 1 267 ? -6.341 -10.726 25.356 1.00 85.38 267 ASP A CA 1
ATOM 2103 C C . ASP A 1 267 ? -6.521 -9.216 25.164 1.00 85.38 267 ASP A C 1
ATOM 2105 O O . ASP A 1 267 ? -6.884 -8.755 24.083 1.00 85.38 267 ASP A O 1
ATOM 2109 N N . LEU A 1 268 ? -6.291 -8.454 26.237 1.00 91.62 268 LEU A N 1
ATOM 2110 C CA . LEU A 1 268 ? -6.241 -6.992 26.201 1.00 91.62 268 LEU A CA 1
ATOM 2111 C C . LEU A 1 268 ? -4.789 -6.534 26.114 1.00 91.62 268 LEU A C 1
ATOM 2113 O O . LEU A 1 268 ? -3.937 -7.061 26.832 1.00 91.62 268 LEU A O 1
ATOM 2117 N N . GLY A 1 269 ? -4.527 -5.518 25.295 1.00 93.50 269 GLY A N 1
ATOM 2118 C CA . GLY A 1 269 ? -3.298 -4.744 25.366 1.00 93.50 269 GLY A CA 1
ATOM 2119 C C . GLY A 1 269 ? -3.172 -3.987 26.691 1.00 93.50 269 GLY A C 1
ATOM 2120 O O . GLY A 1 269 ? -4.129 -3.832 27.451 1.00 93.50 269 GLY A O 1
ATOM 2121 N N . ASP A 1 270 ? -1.967 -3.491 26.972 1.00 96.00 270 ASP A N 1
ATOM 2122 C CA . ASP A 1 270 ? -1.628 -2.853 28.250 1.00 96.00 270 ASP A CA 1
ATOM 2123 C C . ASP A 1 270 ? -2.533 -1.664 28.612 1.00 96.00 270 ASP A C 1
ATOM 2125 O O . ASP A 1 270 ? -2.801 -1.445 29.792 1.00 96.00 270 ASP A O 1
ATOM 2129 N N . THR A 1 271 ? -3.006 -0.908 27.623 1.00 96.31 271 THR A N 1
ATOM 2130 C CA . THR A 1 271 ? -3.846 0.292 27.790 1.00 96.31 271 THR A CA 1
ATOM 2131 C C . THR A 1 271 ? -5.259 0.102 27.243 1.00 96.31 271 THR A C 1
ATOM 2133 O O . THR A 1 271 ? -6.009 1.069 27.119 1.00 96.31 271 THR A O 1
ATOM 2136 N N . ASP A 1 272 ? -5.637 -1.129 26.904 1.00 96.69 272 ASP A N 1
ATOM 2137 C CA . ASP A 1 272 ? -6.943 -1.411 26.322 1.00 96.69 272 ASP A CA 1
ATOM 2138 C C . ASP A 1 272 ? -8.051 -1.428 27.377 1.00 96.69 272 ASP A C 1
ATOM 2140 O O . ASP A 1 272 ? -7.854 -1.768 28.544 1.00 96.69 272 ASP A O 1
ATOM 2144 N N . VAL A 1 273 ? -9.259 -1.106 26.938 1.00 96.62 273 VAL A N 1
ATOM 2145 C CA . VAL A 1 273 ? -10.487 -1.086 27.724 1.00 96.62 273 VAL A CA 1
ATOM 2146 C C . VAL A 1 273 ? -11.518 -1.932 26.996 1.00 96.62 273 VAL A C 1
ATOM 2148 O O . VAL A 1 273 ? -11.855 -1.658 25.846 1.00 96.62 273 VAL A O 1
ATOM 2151 N N . GLU A 1 274 ? -12.044 -2.954 27.669 1.00 95.81 274 GLU A N 1
ATOM 2152 C CA . GLU A 1 274 ? -13.193 -3.712 27.181 1.00 95.81 274 GLU A CA 1
ATOM 2153 C C . GLU A 1 274 ? -14.481 -3.086 27.710 1.00 95.81 274 GLU A C 1
ATOM 2155 O O . GLU A 1 274 ? -14.683 -2.952 28.922 1.00 95.81 274 GLU A O 1
ATOM 2160 N N . LEU A 1 275 ? -15.381 -2.753 26.795 1.00 95.50 275 LEU A N 1
ATOM 2161 C CA . LEU A 1 275 ? -16.678 -2.165 27.074 1.00 95.50 275 LEU A CA 1
ATOM 2162 C C . LEU A 1 275 ? -17.784 -3.145 26.693 1.00 95.50 275 LEU A C 1
ATOM 2164 O O . LEU A 1 275 ? -17.905 -3.534 25.532 1.00 95.50 275 LEU A O 1
ATOM 2168 N N . LYS A 1 276 ? -18.647 -3.493 27.650 1.00 94.75 276 LYS A N 1
ATOM 2169 C CA . LYS A 1 276 ? -19.931 -4.136 27.357 1.00 94.75 276 LYS A CA 1
ATOM 2170 C C . LYS A 1 276 ? -20.921 -3.071 26.905 1.00 94.75 276 LYS A C 1
ATOM 2172 O O . LYS A 1 276 ? -21.325 -2.225 27.706 1.00 94.75 276 LYS A O 1
ATOM 2177 N N . ILE A 1 277 ? -21.324 -3.134 25.640 1.00 94.38 277 ILE A N 1
ATOM 2178 C CA . ILE A 1 277 ? -22.247 -2.164 25.052 1.00 94.38 277 ILE A CA 1
ATOM 2179 C C . ILE A 1 277 ? -23.665 -2.418 25.568 1.00 94.38 277 ILE A C 1
ATOM 2181 O O . ILE A 1 277 ? -24.151 -3.549 25.582 1.00 94.38 277 ILE A O 1
ATOM 2185 N N . HIS A 1 278 ? -24.326 -1.346 25.999 1.00 95.31 278 HIS A N 1
ATOM 2186 C CA . HIS A 1 278 ? -25.738 -1.348 26.378 1.00 95.31 278 HIS A CA 1
ATOM 2187 C C . HIS A 1 278 ? -26.604 -0.646 25.331 1.00 95.31 278 HIS A C 1
ATOM 2189 O O . HIS A 1 278 ? -27.705 -1.110 25.039 1.00 95.31 278 HIS A O 1
ATOM 2195 N N . CYS A 1 279 ? -26.123 0.466 24.773 1.00 95.62 279 CYS A N 1
ATOM 2196 C CA . CYS A 1 279 ? -26.811 1.222 23.730 1.00 95.62 279 CYS A CA 1
ATOM 2197 C C . CYS A 1 279 ? -25.798 1.740 22.706 1.00 95.62 279 CYS A C 1
ATOM 2199 O O . CYS A 1 279 ? -24.724 2.199 23.085 1.00 95.62 279 CYS A O 1
ATOM 2201 N N . ALA A 1 280 ? -26.159 1.698 21.428 1.00 93.50 280 ALA A N 1
ATOM 2202 C CA . ALA A 1 280 ? -25.417 2.325 20.339 1.00 93.50 280 ALA A CA 1
ATOM 2203 C C . ALA A 1 280 ? -26.266 3.455 19.750 1.00 93.50 280 ALA A C 1
ATOM 2205 O O . ALA A 1 280 ? -27.487 3.307 19.643 1.00 93.50 280 ALA A O 1
ATOM 2206 N N . GLY A 1 281 ? -25.640 4.575 19.399 1.00 91.88 281 GLY A N 1
ATOM 2207 C CA . GLY A 1 281 ? -26.326 5.657 18.695 1.00 91.88 281 GLY A CA 1
ATOM 2208 C C . GLY A 1 281 ? -26.314 5.412 17.189 1.00 91.88 281 GLY A C 1
ATOM 2209 O O . GLY A 1 281 ? -25.347 4.884 16.640 1.00 91.88 281 GLY A O 1
ATOM 2210 N N . LEU A 1 282 ? -27.417 5.769 16.528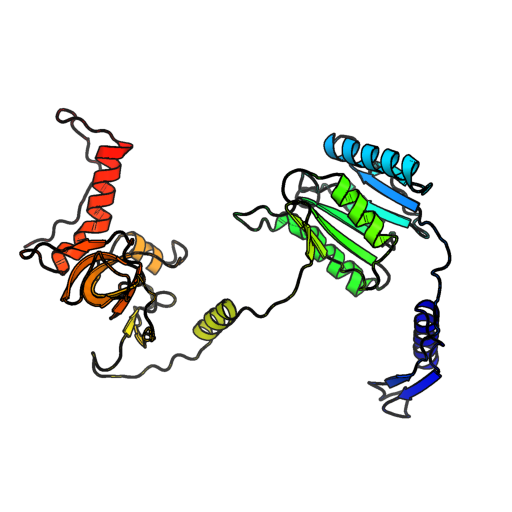 1.00 90.00 282 LEU A N 1
ATOM 2211 C CA . LEU A 1 282 ? -27.566 5.685 15.078 1.00 90.00 282 LEU A CA 1
ATOM 2212 C C . LEU A 1 282 ? -27.567 7.087 14.480 1.00 90.00 282 LEU A C 1
ATOM 2214 O O . LEU A 1 282 ? -28.358 7.945 14.872 1.00 90.00 282 LEU A O 1
ATOM 2218 N N . ASN A 1 283 ? -26.726 7.289 13.475 1.00 88.62 283 ASN A N 1
ATOM 2219 C CA . ASN A 1 283 ? -26.584 8.534 12.741 1.00 88.62 283 ASN A CA 1
ATOM 2220 C C . ASN A 1 283 ? -27.041 8.373 11.289 1.00 88.62 283 ASN A C 1
ATOM 2222 O O . ASN A 1 283 ? -27.144 7.273 10.749 1.00 88.62 283 ASN A O 1
ATOM 2226 N N . PHE A 1 284 ? -27.261 9.499 10.602 1.00 86.06 284 PHE A N 1
ATOM 2227 C CA . PHE A 1 284 ? -27.635 9.484 9.181 1.00 86.06 284 PHE A CA 1
ATOM 2228 C C . PHE A 1 284 ? -26.585 8.779 8.306 1.00 86.06 284 PHE A C 1
ATOM 2230 O O . PHE A 1 284 ? -26.925 8.135 7.318 1.00 86.06 284 PHE A O 1
ATOM 2237 N N . ARG A 1 285 ? -25.310 8.834 8.707 1.00 85.25 285 ARG A N 1
ATOM 2238 C CA . ARG A 1 285 ? -24.225 8.087 8.061 1.00 85.25 285 ARG A CA 1
ATOM 2239 C C . ARG A 1 285 ? -24.487 6.578 8.041 1.00 85.25 285 ARG A C 1
ATOM 2241 O O . ARG A 1 285 ? -24.212 5.945 7.028 1.00 85.25 285 ARG A O 1
ATOM 2248 N N . ASP A 1 286 ? -25.036 6.014 9.112 1.00 84.38 286 ASP A N 1
ATOM 2249 C CA . ASP A 1 286 ? -25.290 4.572 9.213 1.00 84.38 286 ASP A CA 1
ATOM 2250 C C . ASP A 1 286 ? -26.387 4.136 8.235 1.00 84.38 286 ASP A C 1
ATOM 2252 O O . ASP A 1 286 ? -26.308 3.066 7.632 1.00 84.38 286 ASP A O 1
ATOM 2256 N N . VAL A 1 287 ? -27.351 5.025 7.975 1.00 85.38 287 VAL A N 1
ATOM 2257 C CA . VAL A 1 287 ? -28.345 4.845 6.910 1.00 85.38 287 VAL A CA 1
ATOM 2258 C C . VAL A 1 287 ? -27.667 4.832 5.539 1.00 85.38 287 VAL A C 1
ATOM 2260 O O . VAL A 1 287 ? -27.907 3.915 4.758 1.00 85.38 287 VAL A O 1
ATOM 2263 N N . LEU A 1 288 ? -26.779 5.790 5.247 1.00 86.25 288 LEU A N 1
ATOM 2264 C CA . LEU A 1 288 ? -26.060 5.839 3.964 1.00 86.25 288 LEU A CA 1
ATOM 2265 C C . LEU A 1 288 ? -25.173 4.603 3.740 1.00 86.25 288 LEU A C 1
ATOM 2267 O O . LEU A 1 288 ? -25.124 4.094 2.620 1.00 86.25 288 LEU A O 1
ATOM 2271 N N . LEU A 1 289 ? -24.525 4.100 4.798 1.00 81.44 289 LEU A N 1
ATOM 2272 C CA . LEU A 1 289 ? -23.778 2.836 4.770 1.00 81.44 289 LEU A CA 1
ATOM 2273 C C . LEU A 1 289 ? -24.705 1.668 4.418 1.00 81.44 289 LEU A C 1
ATOM 2275 O O . LEU A 1 289 ? -24.430 0.932 3.477 1.00 81.44 289 LEU A O 1
ATOM 2279 N N . SER A 1 290 ? -25.846 1.548 5.102 1.00 79.88 290 SER A N 1
ATOM 2280 C CA . SER A 1 290 ? -26.817 0.468 4.861 1.00 79.88 290 SER A CA 1
ATOM 2281 C C . SER A 1 290 ? -27.501 0.516 3.485 1.00 79.88 290 SER A C 1
ATOM 2283 O O . SER A 1 290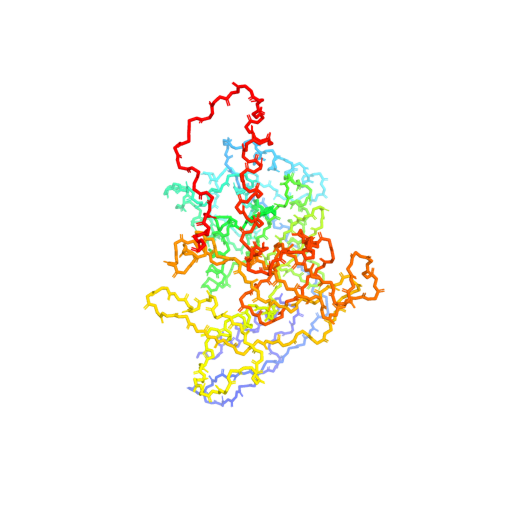 ? -28.116 -0.464 3.065 1.00 79.88 290 SER A O 1
ATOM 2285 N N . LEU A 1 291 ? -27.418 1.654 2.787 1.00 83.19 291 LEU A N 1
ATOM 2286 C CA . LEU A 1 291 ? -27.892 1.842 1.412 1.00 83.19 291 LEU A CA 1
ATOM 2287 C C . LEU A 1 291 ? -26.783 1.647 0.365 1.00 83.19 291 LEU A C 1
ATOM 2289 O O . LEU A 1 291 ? -27.051 1.802 -0.825 1.00 83.19 291 LEU A O 1
ATOM 2293 N N . GLY A 1 292 ? -25.544 1.365 0.781 1.00 78.75 292 GLY A N 1
ATOM 2294 C CA . GLY A 1 292 ? -24.393 1.250 -0.118 1.00 78.75 292 GLY A CA 1
ATOM 2295 C C . GLY A 1 292 ? -23.993 2.567 -0.796 1.00 78.75 292 GLY A C 1
ATOM 2296 O O . GLY A 1 292 ? -23.302 2.549 -1.809 1.00 78.75 292 GLY A O 1
ATOM 2297 N N . GLN A 1 293 ? -24.435 3.716 -0.271 1.00 82.44 293 GLN A N 1
ATOM 2298 C CA . GLN A 1 293 ? -24.159 5.035 -0.862 1.00 82.44 293 GLN A CA 1
ATOM 2299 C C . GLN A 1 293 ? -22.787 5.592 -0.475 1.00 82.44 293 GLN A C 1
ATOM 2301 O O . GLN A 1 293 ? -22.284 6.507 -1.125 1.00 82.44 293 GLN A O 1
ATOM 2306 N N . ILE A 1 294 ? -22.183 5.051 0.581 1.00 81.31 294 ILE A N 1
ATOM 2307 C CA . ILE A 1 294 ? -20.809 5.337 0.987 1.00 81.31 294 ILE A CA 1
ATOM 2308 C C . ILE A 1 294 ? -20.088 4.016 1.276 1.00 81.31 294 ILE A C 1
ATOM 2310 O O . ILE A 1 294 ? -20.724 3.082 1.768 1.00 81.31 294 ILE A O 1
ATOM 2314 N N . PRO A 1 295 ? -18.781 3.914 0.970 1.00 70.12 295 PRO A N 1
ATOM 2315 C CA . PRO A 1 295 ? -18.028 2.692 1.209 1.00 70.12 295 PRO A CA 1
ATOM 2316 C C . PRO A 1 295 ? -17.954 2.389 2.707 1.00 70.12 295 PRO A C 1
ATOM 2318 O O . PRO A 1 295 ? -17.814 3.295 3.537 1.00 70.12 295 PRO A O 1
ATOM 2321 N N . TYR A 1 296 ? -18.016 1.101 3.046 1.00 66.00 296 TYR A N 1
ATOM 2322 C CA . TYR A 1 296 ? -17.753 0.653 4.404 1.00 66.00 296 TYR A CA 1
ATOM 2323 C C . TYR A 1 296 ? -16.267 0.851 4.720 1.00 66.00 296 TYR A C 1
ATOM 2325 O O . TYR A 1 296 ? -15.396 0.312 4.044 1.00 66.00 296 TYR A O 1
ATOM 2333 N N . ALA A 1 297 ? -15.985 1.638 5.750 1.00 62.09 297 ALA A N 1
ATOM 2334 C CA . ALA A 1 297 ? -14.673 1.734 6.374 1.00 62.09 297 ALA A CA 1
ATOM 2335 C C . ALA A 1 297 ? -14.853 1.321 7.833 1.00 62.09 297 ALA A C 1
ATOM 2337 O O . ALA A 1 297 ? -15.908 1.626 8.392 1.00 62.09 297 ALA A O 1
ATOM 2338 N N . GLU A 1 298 ? -13.858 0.657 8.435 1.00 60.28 298 GLU A N 1
ATOM 2339 C CA . GLU A 1 298 ? -13.833 0.349 9.872 1.00 60.28 298 GLU A CA 1
ATOM 2340 C C . GLU A 1 298 ? -14.151 1.624 10.664 1.00 60.28 298 GLU A C 1
ATOM 2342 O O . GLU A 1 298 ? -13.330 2.531 10.814 1.00 60.28 298 GLU A O 1
ATOM 2347 N N . ALA A 1 299 ? -15.413 1.750 11.062 1.00 60.88 299 ALA A N 1
ATOM 2348 C CA . ALA A 1 299 ? -15.964 3.009 11.508 1.00 60.88 299 ALA A CA 1
ATOM 2349 C C . ALA A 1 299 ? -16.048 2.992 13.021 1.00 60.88 299 ALA A C 1
ATOM 2351 O O . ALA A 1 299 ? -16.765 2.189 13.619 1.00 60.88 299 ALA A O 1
ATOM 2352 N N . TRP A 1 300 ? -15.362 3.952 13.622 1.00 72.56 300 TRP A N 1
ATOM 2353 C CA . TRP A 1 300 ? -15.722 4.421 14.942 1.00 72.56 300 TRP A CA 1
ATOM 2354 C C . TRP A 1 300 ? -17.136 4.998 14.865 1.00 72.56 300 TRP A C 1
ATOM 2356 O O . TRP A 1 300 ? -17.441 5.849 14.024 1.00 72.56 300 TRP A O 1
ATOM 2366 N N . GLN A 1 301 ? -18.004 4.472 15.713 1.00 86.56 301 GLN A N 1
ATOM 2367 C CA . GLN A 1 301 ? -19.402 4.860 15.860 1.00 86.56 301 GLN A CA 1
ATOM 2368 C C . GLN A 1 301 ? -19.662 5.083 17.348 1.00 86.56 301 GLN A C 1
ATOM 2370 O O . GLN A 1 301 ? -18.805 4.803 18.183 1.00 86.56 301 GLN A O 1
ATOM 2375 N N . GLU A 1 302 ? -20.817 5.621 17.711 1.00 91.81 302 GLU A N 1
ATOM 2376 C CA . GLU A 1 302 ? -21.074 5.973 19.105 1.00 91.81 302 GLU A CA 1
ATOM 2377 C C . GLU A 1 302 ? -21.723 4.832 19.897 1.00 91.81 302 GLU A C 1
ATOM 2379 O O . GLU A 1 302 ? -22.650 4.161 19.436 1.00 91.81 302 GLU A O 1
ATOM 2384 N N . GLY A 1 303 ? -21.230 4.615 21.116 1.00 95.31 303 GLY A N 1
ATOM 2385 C CA . GLY A 1 303 ? -21.700 3.563 22.009 1.00 95.31 303 GLY A CA 1
ATOM 2386 C C . GLY A 1 303 ? -21.594 3.959 23.476 1.00 95.31 303 GLY A C 1
ATOM 2387 O O . GLY A 1 303 ? -20.670 4.664 23.880 1.00 95.31 303 GLY A O 1
ATOM 2388 N N . ALA A 1 304 ? -22.553 3.492 24.273 1.00 97.75 304 ALA A N 1
ATOM 2389 C CA . ALA A 1 304 ? -22.629 3.667 25.716 1.00 97.75 304 ALA A CA 1
ATOM 2390 C C . ALA A 1 304 ? -22.720 2.304 26.411 1.00 97.75 304 ALA A C 1
ATOM 2392 O O . ALA A 1 304 ? -23.481 1.419 25.999 1.00 97.75 304 ALA A O 1
ATOM 2393 N N . GLY A 1 305 ? -21.968 2.134 27.495 1.00 97.50 305 GLY A N 1
ATOM 2394 C CA . GLY A 1 305 ? -21.872 0.845 28.166 1.00 97.50 305 GLY A CA 1
ATOM 2395 C C . GLY A 1 305 ? -21.157 0.878 29.509 1.00 97.50 305 GLY A C 1
ATOM 2396 O O . GLY A 1 305 ? -20.955 1.940 30.101 1.00 97.50 305 GLY A O 1
ATOM 2397 N N . VAL A 1 306 ? -20.779 -0.312 29.976 1.00 98.12 306 VAL A N 1
ATOM 2398 C CA . VAL A 1 306 ? -20.026 -0.515 31.220 1.00 98.12 306 VAL A CA 1
ATOM 2399 C C . VAL A 1 306 ? -18.691 -1.209 30.958 1.00 98.12 306 VAL A C 1
ATOM 2401 O O . VAL A 1 306 ? -18.634 -2.206 30.233 1.00 98.12 306 VAL A O 1
ATOM 2404 N N . VAL A 1 307 ? -17.618 -0.691 31.549 1.00 98.00 307 VAL A N 1
ATOM 2405 C CA . VAL A 1 307 ? -16.279 -1.283 31.450 1.00 98.00 307 VAL A CA 1
ATOM 2406 C C . VAL A 1 307 ? -16.260 -2.640 32.147 1.00 98.00 307 VAL A C 1
ATOM 2408 O O . VAL A 1 307 ? -16.627 -2.750 33.319 1.00 98.00 307 VAL A O 1
ATOM 2411 N N . THR A 1 308 ? -15.815 -3.677 31.443 1.00 96.62 308 THR A N 1
ATOM 2412 C CA . THR A 1 308 ? -15.761 -5.055 31.955 1.00 96.62 308 THR A CA 1
ATOM 2413 C C . THR A 1 308 ? -14.351 -5.549 32.226 1.00 96.62 308 THR A C 1
ATOM 2415 O O . THR A 1 308 ? -14.171 -6.361 33.132 1.00 96.62 308 THR A O 1
ATOM 2418 N N . ARG A 1 309 ? -13.356 -5.065 31.480 1.00 96.38 309 ARG A N 1
ATOM 2419 C CA . ARG A 1 309 ? -11.932 -5.378 31.659 1.00 96.38 309 ARG A CA 1
ATOM 2420 C C . ARG A 1 309 ? -11.099 -4.156 31.271 1.00 96.38 309 ARG A C 1
ATOM 2422 O O . ARG A 1 309 ? -11.533 -3.360 30.443 1.00 96.38 309 ARG A O 1
ATOM 2429 N N . VAL A 1 310 ? -9.910 -4.033 31.848 1.00 97.44 310 VAL A N 1
ATOM 2430 C CA . VAL A 1 310 ? -8.913 -3.018 31.482 1.00 97.44 310 VAL A CA 1
ATOM 2431 C C . VAL A 1 310 ? -7.526 -3.654 31.448 1.00 97.44 310 VAL A C 1
ATOM 2433 O O . VAL A 1 310 ? -7.279 -4.626 32.166 1.00 97.44 310 VAL A O 1
ATOM 2436 N N . GLY A 1 311 ? -6.644 -3.124 30.608 1.00 96.50 311 GLY A N 1
ATOM 2437 C CA . GLY A 1 311 ? -5.236 -3.486 30.553 1.00 96.50 311 GLY A CA 1
ATOM 2438 C C . GLY A 1 311 ? -4.473 -3.036 31.800 1.00 96.50 311 GLY A C 1
ATOM 2439 O O . GLY A 1 311 ? -4.890 -2.130 32.523 1.00 96.50 311 GLY A O 1
ATOM 2440 N N . ASN A 1 312 ? -3.324 -3.666 32.053 1.00 95.75 312 ASN A N 1
ATOM 2441 C CA . ASN A 1 312 ? -2.550 -3.482 33.289 1.00 95.75 312 ASN A CA 1
ATOM 2442 C C . ASN A 1 312 ? -1.975 -2.068 33.483 1.00 95.75 312 ASN A C 1
ATOM 2444 O O . ASN A 1 312 ? -1.598 -1.713 34.598 1.00 95.75 312 ASN A O 1
ATOM 2448 N N . LYS A 1 313 ? -1.866 -1.279 32.410 1.00 96.81 313 LYS A N 1
ATOM 2449 C CA . LYS A 1 313 ? -1.370 0.102 32.421 1.00 96.81 313 LYS A CA 1
ATOM 2450 C C . LYS A 1 313 ? -2.480 1.132 32.202 1.00 96.81 313 LYS A C 1
ATOM 2452 O O . LYS A 1 313 ? -2.164 2.315 32.148 1.00 96.81 313 LYS A O 1
ATOM 2457 N N . CYS A 1 314 ? -3.745 0.715 32.109 1.00 96.62 314 CYS A N 1
ATOM 2458 C CA . CYS A 1 314 ? -4.861 1.648 32.003 1.00 96.62 314 CYS A CA 1
ATOM 2459 C C . CYS A 1 314 ? -5.031 2.428 33.314 1.00 96.62 314 CYS A C 1
ATOM 2461 O O . CYS A 1 314 ? -5.091 1.853 34.403 1.00 96.62 314 CYS A O 1
ATOM 2463 N N . THR A 1 315 ? -5.110 3.750 33.207 1.00 96.81 315 THR A N 1
ATOM 2464 C CA . THR A 1 315 ? -5.215 4.673 34.348 1.00 96.81 315 THR A CA 1
ATOM 2465 C C . THR A 1 315 ? -6.497 5.494 34.327 1.00 96.81 315 THR A C 1
ATOM 2467 O O . THR A 1 315 ? -6.945 5.970 35.372 1.00 96.81 315 THR A O 1
ATOM 2470 N N . ARG A 1 316 ? -7.103 5.663 33.149 1.00 97.06 316 ARG A N 1
ATOM 2471 C CA . ARG A 1 316 ? -8.249 6.551 32.949 1.00 97.06 316 ARG A CA 1
ATOM 2472 C C . ARG A 1 316 ? -9.588 5.920 33.329 1.00 97.06 316 ARG A C 1
ATOM 2474 O O . ARG A 1 316 ? -10.504 6.637 33.734 1.00 97.06 316 ARG A O 1
ATOM 2481 N N . PHE A 1 317 ? -9.702 4.602 33.197 1.00 98.00 317 PHE A N 1
ATOM 2482 C CA . PHE A 1 317 ? -10.943 3.860 33.404 1.00 98.00 317 PHE A CA 1
ATOM 2483 C C . PHE A 1 317 ? -10.723 2.648 34.304 1.00 98.00 317 PHE A C 1
ATOM 2485 O O . PHE A 1 317 ? -9.635 2.078 34.357 1.00 98.00 317 PHE A O 1
ATOM 2492 N N . LYS A 1 318 ? -11.783 2.221 34.992 1.00 97.62 318 LYS A N 1
ATOM 2493 C CA . LYS A 1 318 ? -11.796 0.994 35.799 1.00 97.62 318 LYS A CA 1
ATOM 2494 C C . LYS A 1 318 ? -13.034 0.154 35.514 1.00 97.62 318 LYS A C 1
ATOM 2496 O O . LYS A 1 318 ? -14.061 0.656 35.061 1.00 97.62 318 LYS A O 1
ATOM 2501 N N . VAL A 1 319 ? -12.948 -1.136 35.831 1.00 98.31 319 VAL A N 1
ATOM 2502 C CA . VAL A 1 319 ? -14.089 -2.058 35.746 1.00 98.31 319 VAL A CA 1
ATOM 2503 C C . VAL A 1 319 ? -15.280 -1.503 36.534 1.00 98.31 319 VAL A C 1
ATOM 2505 O O . VAL A 1 319 ? -15.137 -1.087 37.684 1.00 98.31 319 VAL A O 1
ATOM 2508 N N . GLY A 1 320 ? -16.455 -1.506 35.905 1.00 97.94 320 GLY A N 1
ATOM 2509 C CA . GLY A 1 320 ? -17.693 -0.947 36.447 1.00 97.94 320 GLY A CA 1
ATOM 2510 C C . GLY A 1 320 ? -17.966 0.508 36.059 1.00 97.94 320 GLY A C 1
ATOM 2511 O O . GLY A 1 320 ? -19.092 0.968 36.256 1.00 97.94 320 GLY A O 1
ATOM 2512 N N . ASP A 1 321 ? -16.999 1.223 35.474 1.00 98.44 321 ASP A N 1
ATOM 2513 C CA . ASP A 1 321 ? -17.236 2.581 34.983 1.00 98.44 321 ASP A CA 1
ATOM 2514 C C . ASP A 1 321 ? -18.275 2.582 33.857 1.00 98.44 321 ASP A C 1
ATOM 2516 O O . ASP A 1 321 ? -18.247 1.753 32.943 1.00 98.44 321 ASP A O 1
ATOM 2520 N N . ARG A 1 322 ? -19.195 3.546 33.923 1.00 98.56 322 ARG A N 1
ATOM 2521 C CA . ARG A 1 322 ? -20.198 3.806 32.887 1.00 98.56 322 ARG A CA 1
ATOM 2522 C C . ARG A 1 322 ? -19.624 4.836 31.934 1.00 98.56 322 ARG A C 1
ATOM 2524 O O . ARG A 1 322 ? -19.314 5.941 32.376 1.00 98.56 322 ARG A O 1
ATOM 2531 N N . ILE A 1 323 ? -19.485 4.496 30.659 1.00 98.31 323 ILE A N 1
ATOM 2532 C CA . ILE A 1 323 ? -18.802 5.356 29.687 1.00 98.31 323 ILE A CA 1
ATOM 2533 C C . ILE A 1 323 ? -19.549 5.436 28.357 1.00 98.31 323 ILE A C 1
ATOM 2535 O O . ILE A 1 323 ? -20.279 4.513 27.988 1.00 98.31 323 ILE A O 1
ATOM 2539 N N . VAL A 1 324 ? -19.369 6.554 27.656 1.00 97.88 324 VAL A N 1
ATOM 2540 C CA . VAL A 1 324 ? -19.949 6.838 26.342 1.00 97.88 324 VAL A CA 1
ATOM 2541 C C . VAL A 1 324 ? -18.961 7.575 25.449 1.00 97.88 324 VAL A C 1
ATOM 2543 O O . VAL A 1 324 ? -18.207 8.424 25.915 1.00 97.88 324 VAL A O 1
ATOM 2546 N N . GLY A 1 325 ? -18.976 7.283 24.155 1.00 95.38 325 GLY A N 1
ATOM 2547 C CA . GLY A 1 325 ? -18.211 8.032 23.165 1.00 95.38 325 GLY A CA 1
ATOM 2548 C C . GLY A 1 325 ? -18.108 7.277 21.859 1.00 95.38 325 GLY A C 1
ATOM 2549 O O . GLY A 1 325 ? -18.943 6.417 21.578 1.00 95.38 325 GLY A O 1
ATOM 2550 N N . PHE A 1 326 ? -17.080 7.592 21.076 1.00 94.44 326 PHE A N 1
ATOM 2551 C CA . PHE A 1 326 ? -16.810 6.845 19.855 1.00 94.44 326 PHE A CA 1
ATOM 2552 C C . PHE A 1 326 ? -16.023 5.586 20.197 1.00 94.44 326 PHE A C 1
ATOM 2554 O O . PHE A 1 326 ? -14.965 5.658 20.818 1.00 94.44 326 PHE A O 1
ATOM 2561 N N . VAL A 1 327 ? -16.540 4.443 19.769 1.00 92.06 327 VAL A N 1
ATOM 2562 C CA . VAL A 1 327 ? -15.967 3.115 19.978 1.00 92.06 327 VAL A CA 1
ATOM 2563 C C . VAL A 1 327 ? -15.983 2.336 18.660 1.00 92.06 327 VAL A C 1
ATOM 2565 O O . VAL A 1 327 ? -16.821 2.607 17.790 1.00 92.06 327 VAL A O 1
ATOM 2568 N N . PRO A 1 328 ? -15.078 1.365 18.470 1.00 88.69 328 PRO A N 1
ATOM 2569 C CA . PRO A 1 328 ? -15.140 0.503 17.304 1.00 88.69 328 PRO A CA 1
ATOM 2570 C C . PRO A 1 328 ? -16.320 -0.465 17.449 1.00 88.69 328 PRO A C 1
ATOM 2572 O O . PRO A 1 328 ? -16.585 -0.970 18.539 1.00 88.69 328 PRO A O 1
ATOM 2575 N N . GLN A 1 329 ? -17.023 -0.737 16.347 1.00 85.06 329 GLN A N 1
ATOM 2576 C CA . GLN A 1 329 ? -18.036 -1.802 16.257 1.00 85.06 329 GLN A CA 1
ATOM 2577 C C . GLN A 1 329 ? -19.091 -1.790 17.397 1.00 85.06 329 GLN A C 1
ATOM 2579 O O . GLN A 1 329 ? -19.275 -2.804 18.069 1.00 85.06 329 GLN A O 1
ATOM 2584 N N . PRO A 1 330 ? -19.827 -0.690 17.653 1.00 86.06 330 PRO A N 1
ATOM 2585 C CA . PRO A 1 330 ? -20.783 -0.624 18.764 1.00 86.06 330 PRO A CA 1
ATOM 2586 C C . PRO A 1 330 ? -22.013 -1.528 18.591 1.00 86.06 330 PRO A C 1
ATOM 2588 O O . PRO A 1 330 ? -22.735 -1.756 19.555 1.00 86.06 330 PRO A O 1
ATOM 2591 N N . PHE A 1 331 ? -22.265 -2.084 17.401 1.00 88.12 331 PHE A N 1
ATOM 2592 C CA . PHE A 1 331 ? -23.357 -3.042 17.168 1.00 88.12 331 PHE A CA 1
ATOM 2593 C C . PHE A 1 331 ? -22.986 -4.486 17.527 1.00 88.12 331 PHE A C 1
ATOM 2595 O O . PHE A 1 331 ? -23.465 -5.434 16.903 1.00 88.12 331 PHE A O 1
ATOM 2602 N N . GLN A 1 332 ? -22.124 -4.662 18.525 1.00 87.25 332 GLN A N 1
ATOM 2603 C CA . GLN A 1 332 ? -21.782 -5.964 19.077 1.00 87.25 332 GLN A CA 1
ATOM 2604 C C . GLN A 1 332 ? -21.791 -5.932 20.603 1.00 87.25 332 GLN A C 1
ATOM 2606 O O . GLN A 1 332 ? -21.699 -4.873 21.222 1.00 87.25 332 GLN A O 1
ATOM 2611 N N . GLY A 1 333 ? -21.910 -7.102 21.232 1.00 86.94 333 GLY A N 1
ATOM 2612 C CA . GLY A 1 333 ? -22.081 -7.177 22.688 1.00 86.94 333 GLY A CA 1
ATOM 2613 C C . GLY A 1 333 ? -20.922 -6.579 23.503 1.00 86.94 333 GLY A C 1
ATOM 2614 O O . GLY A 1 333 ? -21.145 -6.076 24.608 1.00 86.94 333 GLY A O 1
ATOM 2615 N N . ARG A 1 334 ? -19.688 -6.640 22.986 1.00 90.56 334 ARG A N 1
ATOM 2616 C CA . ARG A 1 334 ? -18.480 -6.113 23.638 1.00 90.56 334 ARG A CA 1
ATOM 2617 C C . ARG A 1 334 ? -17.501 -5.554 22.624 1.00 90.56 334 ARG A C 1
ATOM 2619 O O . ARG A 1 334 ? -17.325 -6.140 21.567 1.00 90.56 334 ARG A O 1
ATOM 2626 N N . THR A 1 335 ? -16.812 -4.484 22.975 1.00 91.12 335 THR A N 1
ATOM 2627 C CA . THR A 1 335 ? -15.773 -3.897 22.129 1.00 91.12 335 THR A CA 1
ATOM 2628 C C . THR A 1 335 ? -14.533 -3.557 22.941 1.00 91.12 335 THR A C 1
ATOM 2630 O O . THR A 1 335 ? -14.630 -3.372 24.154 1.00 91.12 335 THR A O 1
ATOM 2633 N N . VAL A 1 336 ? -13.378 -3.509 22.280 1.00 93.06 336 VAL A N 1
ATOM 2634 C CA . VAL A 1 336 ? -12.083 -3.198 22.888 1.00 93.06 336 VAL A CA 1
ATOM 2635 C C . VAL A 1 336 ? -11.478 -1.996 22.177 1.00 93.06 336 VAL A C 1
ATOM 2637 O O . VAL A 1 336 ? -11.502 -1.923 20.949 1.00 93.06 336 VAL A O 1
ATOM 2640 N N . PHE A 1 337 ? -10.953 -1.051 22.948 1.00 93.62 337 PHE A N 1
ATOM 2641 C CA . PHE A 1 337 ? -10.286 0.145 22.439 1.00 93.62 337 PHE A CA 1
ATOM 2642 C C . PHE A 1 337 ? -9.242 0.659 23.434 1.00 93.62 337 PHE A C 1
ATOM 2644 O O . PHE A 1 337 ? -9.338 0.382 24.626 1.00 93.62 337 PHE A O 1
ATOM 2651 N N . CYS A 1 338 ? -8.273 1.439 22.960 1.00 94.81 338 CYS A N 1
ATOM 2652 C CA . CYS A 1 338 ? -7.250 2.047 23.811 1.00 94.81 338 CYS A CA 1
ATOM 2653 C C . CYS A 1 338 ? -7.838 3.159 24.701 1.00 94.81 338 CYS A C 1
ATOM 2655 O O . CYS A 1 338 ? -8.732 3.894 24.281 1.00 94.81 338 CYS A O 1
ATOM 2657 N N . GLU A 1 339 ? -7.342 3.314 25.931 1.00 95.12 339 GLU A N 1
ATOM 2658 C CA . GLU A 1 339 ? -7.880 4.269 26.911 1.00 95.12 339 GLU A CA 1
ATOM 2659 C C . GLU A 1 339 ? -7.862 5.744 26.465 1.00 95.12 339 GLU A C 1
ATOM 2661 O O . GLU A 1 339 ? -8.592 6.560 27.031 1.00 95.12 339 GLU A O 1
ATOM 2666 N N . ASP A 1 340 ? -7.062 6.106 25.459 1.00 94.38 340 ASP A N 1
ATOM 2667 C CA . ASP A 1 340 ? -6.985 7.448 24.867 1.00 94.38 340 ASP A CA 1
ATOM 2668 C C . ASP A 1 340 ? -8.099 7.738 23.844 1.00 94.38 340 ASP A C 1
ATOM 2670 O O . ASP A 1 340 ? -8.235 8.872 23.379 1.00 94.38 340 ASP A O 1
ATOM 2674 N N . ALA A 1 341 ? -8.952 6.752 23.548 1.00 93.62 341 ALA A N 1
ATOM 2675 C CA . ALA A 1 341 ? -10.120 6.926 22.698 1.00 93.62 341 ALA A CA 1
ATOM 2676 C C . ALA A 1 341 ? -11.043 8.065 23.196 1.00 93.62 341 ALA A C 1
ATOM 2678 O O . ALA A 1 341 ? -11.133 8.332 24.407 1.00 93.62 341 ALA A O 1
ATOM 2679 N N . PRO A 1 342 ? -11.785 8.727 22.285 1.00 94.12 342 PRO A N 1
ATOM 2680 C CA . PRO A 1 342 ? -12.688 9.838 22.600 1.00 94.12 342 PRO A CA 1
ATOM 2681 C C . PRO A 1 342 ? -13.984 9.341 23.267 1.00 94.12 342 PRO A C 1
ATOM 2683 O O . PRO A 1 342 ? -15.081 9.379 22.705 1.00 94.12 342 PRO A O 1
ATOM 2686 N N . VAL A 1 343 ? -13.825 8.860 24.495 1.00 96.12 343 VAL A N 1
ATOM 2687 C CA . VAL A 1 343 ? -14.842 8.255 25.356 1.00 96.12 343 VAL A CA 1
ATOM 2688 C C . VAL A 1 343 ? -14.794 8.934 26.716 1.00 96.12 343 VAL A C 1
ATOM 2690 O O . VAL A 1 343 ? -13.718 9.285 27.179 1.00 96.12 343 VAL A O 1
ATOM 2693 N N . VAL A 1 344 ? -15.928 9.167 27.365 1.00 96.94 344 VAL A N 1
ATOM 2694 C CA . VAL A 1 344 ? -16.031 9.888 28.643 1.00 96.94 344 VAL A CA 1
ATOM 2695 C C . VAL A 1 344 ? -16.982 9.177 29.601 1.00 96.94 344 VAL A C 1
ATOM 2697 O O . VAL A 1 344 ? -17.820 8.384 29.176 1.00 96.94 344 VAL A O 1
ATOM 2700 N N . HIS A 1 345 ? -16.870 9.453 30.902 1.00 98.31 345 HIS A N 1
ATOM 2701 C CA . HIS A 1 345 ? -17.795 8.921 31.906 1.00 98.31 345 HIS A CA 1
ATOM 2702 C C . HIS A 1 345 ? -19.220 9.450 31.710 1.00 98.31 345 HIS A C 1
ATOM 2704 O O . HIS A 1 345 ? -19.435 10.629 31.431 1.00 98.31 345 HIS A O 1
ATOM 2710 N N . ILE A 1 346 ? -20.199 8.567 31.903 1.00 98.25 346 ILE A N 1
ATOM 2711 C CA . ILE A 1 346 ? -21.623 8.904 31.920 1.00 98.25 346 ILE A CA 1
ATOM 2712 C C . ILE A 1 346 ? -21.979 9.426 33.321 1.00 98.25 346 ILE A C 1
ATOM 2714 O O . ILE A 1 346 ? -21.696 8.731 34.304 1.00 98.25 346 ILE A O 1
ATOM 2718 N N . PRO A 1 347 ? -22.629 10.600 33.445 1.00 96.50 347 PRO A N 1
ATOM 2719 C CA . PRO A 1 347 ? -23.137 11.090 34.725 1.00 96.50 347 PRO A CA 1
ATOM 2720 C C . PRO A 1 347 ? -24.079 10.080 35.406 1.00 96.50 347 PRO A C 1
ATOM 2722 O O . PRO A 1 347 ? -24.835 9.396 34.709 1.00 96.50 347 PRO A O 1
ATOM 2725 N N . PRO A 1 348 ? -24.086 9.976 36.750 1.00 93.44 348 PRO A N 1
ATOM 2726 C CA . PRO A 1 348 ? -24.889 8.982 37.466 1.00 93.44 348 PRO A CA 1
ATOM 2727 C C . PRO A 1 348 ? -26.373 8.979 37.076 1.00 93.44 348 PRO A C 1
ATOM 2729 O O . PRO A 1 348 ? -26.964 7.908 36.934 1.00 93.44 348 PRO A O 1
ATOM 2732 N N . GLU A 1 349 ? -26.947 10.158 36.845 1.00 95.62 349 GLU A N 1
ATOM 2733 C CA . GLU A 1 349 ? -28.371 10.379 36.582 1.00 95.62 349 GLU A CA 1
ATOM 2734 C C . GLU A 1 349 ? -28.780 10.116 35.124 1.00 95.62 349 GLU A C 1
ATOM 2736 O O . GLU A 1 349 ? -29.969 10.028 34.833 1.00 95.62 349 GLU A O 1
ATOM 2741 N N . MET A 1 350 ? -27.819 9.992 34.204 1.00 97.31 350 MET A N 1
ATOM 2742 C CA . MET A 1 350 ? -28.083 9.834 32.772 1.00 97.31 350 MET A CA 1
ATOM 2743 C C . MET A 1 350 ? -28.180 8.355 32.401 1.00 97.31 350 MET A C 1
ATOM 2745 O O . MET A 1 350 ? -27.320 7.562 32.782 1.00 97.31 350 MET A O 1
ATOM 2749 N N . SER A 1 351 ? -29.192 7.952 31.634 1.00 98.00 351 SER A N 1
ATOM 2750 C CA . SER A 1 351 ? -29.312 6.577 31.128 1.00 98.00 351 SER A CA 1
ATOM 2751 C C . SER A 1 351 ? -28.316 6.280 29.995 1.00 98.00 351 SER A C 1
ATOM 2753 O O . SER A 1 351 ? -27.795 7.184 29.347 1.00 98.00 351 SER A O 1
ATOM 2755 N N . TYR A 1 352 ? -28.054 4.997 29.708 1.00 97.81 352 TYR A N 1
ATOM 2756 C CA . TYR A 1 352 ? -27.204 4.617 28.564 1.00 97.81 352 TYR A CA 1
ATOM 2757 C C . TYR A 1 352 ? -27.793 5.057 27.218 1.00 97.81 352 TYR A C 1
ATOM 2759 O O . TYR A 1 352 ? -27.042 5.424 26.321 1.00 97.81 352 TYR A O 1
ATOM 2767 N N . ALA A 1 353 ? -29.122 5.033 27.083 1.00 97.00 353 ALA A N 1
ATOM 2768 C CA . ALA A 1 353 ? -29.806 5.440 25.860 1.00 97.00 353 ALA A CA 1
ATOM 2769 C C . ALA A 1 353 ? -29.680 6.951 25.622 1.00 97.00 353 ALA A C 1
ATOM 2771 O O . ALA A 1 353 ? -29.351 7.368 24.516 1.00 97.00 353 ALA A O 1
ATOM 2772 N N . GLU A 1 354 ? -29.877 7.763 26.667 1.00 96.75 354 GLU A N 1
ATOM 2773 C CA . GLU A 1 354 ? -29.645 9.210 26.591 1.00 96.75 354 GLU A CA 1
ATOM 2774 C C . GLU A 1 354 ? -28.184 9.510 26.272 1.00 96.75 354 GLU A C 1
ATOM 2776 O O . GLU A 1 354 ? -27.913 10.297 25.371 1.00 96.75 354 GLU A O 1
ATOM 2781 N N . ALA A 1 355 ? -27.250 8.840 26.954 1.00 97.12 355 ALA A N 1
ATOM 2782 C CA . ALA A 1 355 ? -25.826 9.017 26.714 1.00 97.12 355 ALA A CA 1
ATOM 2783 C C . ALA A 1 355 ? -25.456 8.711 25.256 1.00 97.12 355 ALA A C 1
ATOM 2785 O O . ALA A 1 355 ? -24.799 9.526 24.616 1.00 97.12 355 ALA A O 1
ATOM 2786 N N . ALA A 1 356 ? -25.896 7.571 24.711 1.00 95.88 356 ALA A N 1
ATOM 2787 C CA . ALA A 1 356 ? -25.550 7.134 23.357 1.00 95.88 356 ALA A CA 1
ATOM 2788 C C . ALA A 1 356 ? -26.012 8.101 22.252 1.00 95.88 356 ALA A C 1
ATOM 2790 O O . ALA A 1 356 ? -25.407 8.116 21.188 1.00 95.88 356 ALA A O 1
ATOM 2791 N N . GLY A 1 357 ? -27.044 8.919 22.494 1.00 94.00 357 GLY A N 1
ATOM 2792 C CA . GLY A 1 357 ? -27.533 9.914 21.530 1.00 94.00 357 GLY A CA 1
ATOM 2793 C C . GLY A 1 357 ? -26.763 11.242 21.513 1.00 94.00 357 GLY A C 1
ATOM 2794 O O . GLY A 1 357 ? -27.110 12.140 20.744 1.00 94.00 357 GLY A O 1
ATOM 2795 N N . ILE A 1 358 ? -25.755 11.410 22.375 1.00 94.25 358 ILE A N 1
ATOM 2796 C CA . ILE A 1 358 ? -25.036 12.680 22.551 1.00 94.25 358 ILE A CA 1
ATOM 2797 C C . ILE A 1 358 ? -23.822 12.839 21.615 1.00 94.25 358 ILE A C 1
ATOM 2799 O O . ILE A 1 358 ? -23.743 13.889 20.969 1.00 94.25 358 ILE A O 1
ATOM 2803 N N . PRO A 1 359 ? -22.866 11.886 21.528 1.00 94.25 359 PRO A N 1
ATOM 2804 C CA . PRO A 1 359 ? -21.513 12.162 21.039 1.00 94.25 359 PRO A CA 1
ATOM 2805 C C . PRO A 1 359 ? -21.460 12.830 19.668 1.00 94.25 359 PRO A C 1
ATOM 2807 O O . PRO A 1 359 ? -20.942 13.938 19.548 1.00 94.25 359 PRO A O 1
ATOM 2810 N N . THR A 1 360 ? -22.035 12.207 18.642 1.00 92.62 360 THR A N 1
ATOM 2811 C CA . THR A 1 360 ? -21.942 12.693 17.262 1.00 92.62 360 THR A CA 1
ATOM 2812 C C . THR A 1 360 ? -22.720 13.986 17.087 1.00 92.62 360 THR A C 1
ATOM 2814 O O . THR A 1 360 ? -22.191 14.964 16.555 1.00 92.62 360 THR A O 1
ATOM 2817 N N . SER A 1 361 ? -23.963 14.031 17.568 1.00 90.06 361 SER A N 1
ATOM 2818 C CA . SER A 1 361 ? -24.845 15.183 17.364 1.00 90.06 361 SER A CA 1
ATOM 2819 C C . SER A 1 361 ? -24.318 16.443 18.053 1.00 90.06 361 SER A C 1
ATOM 2821 O O . SER A 1 361 ? -24.252 17.511 17.438 1.00 90.06 361 SER A O 1
ATOM 2823 N N . PHE A 1 362 ? -23.908 16.330 19.319 1.00 91.75 362 PHE A N 1
ATOM 2824 C CA . PHE A 1 362 ? -23.448 17.476 20.101 1.00 91.75 362 PHE A CA 1
ATOM 2825 C C . PHE A 1 362 ? -22.038 17.906 19.719 1.00 91.75 362 PHE A C 1
ATOM 2827 O O . PHE A 1 362 ? -21.798 19.108 19.623 1.00 91.75 362 PHE A O 1
ATOM 2834 N N . LEU A 1 363 ? -21.125 16.966 19.446 1.00 91.81 363 LEU A N 1
ATOM 2835 C CA . LEU A 1 363 ? -19.784 17.320 18.986 1.00 91.81 363 LEU A CA 1
ATOM 2836 C C . LEU A 1 363 ? -19.841 18.031 17.633 1.00 91.81 363 LEU A C 1
ATOM 2838 O O . LEU A 1 363 ? -19.183 19.053 17.461 1.00 91.81 363 LEU A O 1
ATOM 2842 N N . THR A 1 364 ? -20.681 17.555 16.708 1.00 90.50 364 THR A N 1
ATOM 2843 C CA . THR A 1 364 ? -20.891 18.223 15.414 1.00 90.50 364 THR A CA 1
ATOM 2844 C C . THR A 1 364 ? -21.415 19.643 15.611 1.00 90.50 364 THR A C 1
ATOM 2846 O O . THR A 1 364 ? -20.847 20.590 15.069 1.00 90.50 364 THR A O 1
ATOM 2849 N N . ALA A 1 365 ? -22.461 19.818 16.426 1.00 91.06 365 ALA A N 1
ATOM 2850 C CA . ALA A 1 365 ? -23.028 21.136 16.698 1.00 91.06 365 ALA A CA 1
ATOM 2851 C C . ALA A 1 365 ? -22.005 22.076 17.351 1.00 91.06 365 ALA A C 1
ATOM 2853 O O . ALA A 1 365 ? -21.847 23.216 16.913 1.00 91.06 365 ALA A O 1
ATOM 2854 N N . TRP A 1 366 ? -21.286 21.599 18.368 1.00 91.50 366 TRP A N 1
ATOM 2855 C CA . TRP A 1 366 ? -20.268 22.376 19.063 1.00 91.50 366 TRP A CA 1
ATOM 2856 C C . TRP A 1 366 ? -19.136 22.777 18.114 1.00 91.50 366 TRP A C 1
ATOM 2858 O O . TRP A 1 366 ? -18.818 23.958 18.017 1.00 91.50 366 TRP A O 1
ATOM 2868 N N . PHE A 1 367 ? -18.589 21.839 17.341 1.00 90.81 367 PHE A N 1
ATOM 2869 C CA . PHE A 1 367 ? -17.486 22.113 16.424 1.00 90.81 367 PHE A CA 1
ATOM 2870 C C . PHE A 1 367 ? -17.904 23.094 15.320 1.00 90.81 367 PHE A C 1
ATOM 2872 O O . PHE A 1 367 ? -17.215 24.079 15.054 1.00 90.81 367 PHE A O 1
ATOM 2879 N N . SER A 1 368 ? -19.073 22.886 14.708 1.00 90.69 368 SER A N 1
ATOM 2880 C CA . SER A 1 368 ? -19.576 23.780 13.662 1.00 90.69 368 SER A CA 1
ATOM 2881 C C . SER A 1 368 ? -19.877 25.188 14.177 1.00 90.69 368 SER A C 1
ATOM 2883 O O . SER A 1 368 ? -19.589 26.162 13.485 1.00 90.69 368 SER A O 1
ATOM 2885 N N . LEU A 1 369 ? -20.455 25.326 15.372 1.00 89.69 369 LEU A N 1
ATOM 2886 C CA . LEU A 1 369 ? -20.870 26.630 15.895 1.00 89.69 369 LEU A CA 1
ATOM 2887 C C . LEU A 1 369 ? -19.734 27.379 16.596 1.00 89.69 369 LEU A C 1
ATOM 2889 O O . LEU A 1 369 ? -19.598 28.590 16.415 1.00 89.69 369 LEU A O 1
ATOM 2893 N N . ILE A 1 370 ? -18.931 26.681 17.393 1.00 89.31 370 ILE A N 1
ATOM 2894 C CA . ILE A 1 370 ? -17.915 27.281 18.260 1.00 89.31 370 ILE A CA 1
ATOM 2895 C C . ILE A 1 370 ? -16.569 27.351 17.543 1.00 89.31 370 ILE A C 1
ATOM 2897 O O . ILE A 1 370 ? -16.057 28.450 17.347 1.00 89.31 370 ILE A O 1
ATOM 2901 N N . GLU A 1 371 ? -16.028 26.221 17.088 1.00 89.00 371 GLU A N 1
ATOM 2902 C CA . GLU A 1 371 ? -14.686 26.183 16.485 1.00 89.00 371 GLU A CA 1
ATOM 2903 C C . GLU A 1 371 ? -14.656 26.824 15.096 1.00 89.00 371 GLU A C 1
ATOM 2905 O O . GLU A 1 371 ? -13.844 27.713 14.817 1.00 89.00 371 GLU A O 1
ATOM 2910 N N . VAL A 1 372 ? -15.587 26.414 14.231 1.00 89.69 372 VAL A N 1
ATOM 2911 C CA . VAL A 1 372 ? -15.679 26.920 12.856 1.00 89.69 372 VAL A CA 1
ATOM 2912 C C . VAL A 1 372 ? -16.450 28.239 12.815 1.00 89.69 372 VAL A C 1
ATOM 2914 O O . VAL A 1 372 ? -15.961 29.238 12.288 1.00 89.69 372 VAL A O 1
ATOM 2917 N N . GLY A 1 373 ? -17.659 28.258 13.381 1.00 87.38 373 GLY A N 1
ATOM 2918 C CA . GLY A 1 373 ? -18.569 29.400 13.310 1.00 87.38 373 GLY A CA 1
ATOM 2919 C C . GLY A 1 373 ? -18.202 30.570 14.225 1.00 87.38 373 GLY A C 1
ATOM 2920 O O . GLY A 1 373 ? -18.615 31.700 13.947 1.00 87.38 373 GLY A O 1
ATOM 2921 N N . ARG A 1 374 ? -17.438 30.322 15.302 1.00 87.88 374 ARG A N 1
ATOM 2922 C CA . ARG A 1 374 ? -17.021 31.306 16.321 1.00 87.88 374 ARG A CA 1
ATOM 2923 C C . ARG A 1 374 ? -18.160 32.232 16.748 1.00 87.88 374 ARG A C 1
ATOM 2925 O O . ARG A 1 374 ? -17.997 33.457 16.823 1.00 87.88 374 ARG A O 1
ATOM 2932 N N . ILE A 1 375 ? -19.343 31.653 16.962 1.00 84.75 375 ILE A N 1
ATOM 2933 C CA . ILE A 1 375 ? -20.547 32.431 17.253 1.00 84.75 375 ILE A CA 1
ATOM 2934 C C . ILE A 1 375 ? -20.387 33.197 18.571 1.00 84.75 375 ILE A C 1
ATOM 2936 O O . ILE A 1 375 ? -19.915 32.669 19.575 1.00 84.75 375 ILE A O 1
ATOM 2940 N N . LYS A 1 376 ? -20.780 34.474 18.560 1.00 80.12 376 LYS A N 1
ATOM 2941 C CA . LYS A 1 376 ? -20.822 35.328 19.753 1.00 80.12 376 LYS A CA 1
ATOM 2942 C C . LYS A 1 376 ? -22.251 35.372 20.306 1.00 80.12 376 LYS A C 1
ATOM 2944 O O . LYS A 1 376 ? -23.179 35.239 19.505 1.00 80.12 376 LYS A O 1
ATOM 2949 N N . PRO A 1 377 ? -22.438 35.638 21.613 1.00 72.75 377 PRO A N 1
ATOM 2950 C CA . PRO A 1 377 ? -23.742 35.602 22.291 1.00 72.75 377 PRO A CA 1
ATOM 2951 C C . PRO A 1 377 ? -24.880 36.396 21.623 1.00 72.75 377 PRO A C 1
ATOM 2953 O O . PRO A 1 377 ? -26.046 36.109 21.860 1.00 72.75 377 PRO A O 1
ATOM 2956 N N . GLU A 1 378 ? -24.562 37.371 20.768 1.00 68.00 378 GLU A N 1
ATOM 2957 C CA . GLU A 1 378 ? -25.534 38.313 20.197 1.00 68.00 378 GLU A CA 1
ATOM 2958 C C . GLU A 1 378 ? -25.868 38.066 18.713 1.00 68.00 378 GLU A C 1
ATOM 2960 O O . GLU A 1 378 ? -26.666 38.794 18.121 1.00 68.00 378 GLU A O 1
ATOM 2965 N N . ARG A 1 379 ? -25.286 37.042 18.071 1.00 58.66 379 ARG A N 1
ATOM 2966 C CA . ARG A 1 379 ? -25.573 36.733 16.658 1.00 58.66 379 ARG A CA 1
ATOM 2967 C C . ARG A 1 379 ? -26.693 35.701 16.525 1.00 58.66 379 ARG A C 1
ATOM 2969 O O . ARG A 1 379 ? -26.541 34.553 16.929 1.00 58.66 379 ARG A O 1
ATOM 2976 N N . ARG A 1 380 ? -27.797 36.088 15.875 1.00 58.97 380 ARG A N 1
ATOM 2977 C CA . ARG A 1 380 ? -28.847 35.152 15.438 1.00 58.97 380 ARG A CA 1
ATOM 2978 C C . ARG A 1 380 ? -28.336 34.292 14.282 1.00 58.97 380 ARG A C 1
ATOM 2980 O O . ARG A 1 380 ? -27.972 34.818 13.233 1.00 58.97 380 ARG A O 1
ATOM 2987 N N . VAL A 1 381 ? -28.353 32.976 14.466 1.00 61.00 381 VAL A N 1
ATOM 2988 C CA . VAL A 1 381 ? -28.097 31.994 13.405 1.00 61.00 381 VAL A CA 1
ATOM 2989 C C . VAL A 1 381 ? -29.430 31.669 12.724 1.00 61.00 381 VAL A C 1
ATOM 2991 O O . VAL A 1 381 ? -30.388 31.292 13.396 1.00 61.00 381 VAL A O 1
ATOM 2994 N N . SER A 1 382 ? -29.512 31.835 11.401 1.00 49.81 382 SER A N 1
ATOM 2995 C CA . SER A 1 382 ? -30.666 31.387 10.608 1.00 49.81 382 SER A CA 1
ATOM 2996 C C . SER A 1 382 ? -30.608 29.863 10.489 1.00 49.81 382 SER A C 1
ATOM 2998 O O . SER A 1 382 ? -29.797 29.320 9.739 1.00 49.81 382 SER A O 1
ATOM 3000 N N . SER A 1 383 ? -31.404 29.152 11.287 1.00 47.41 383 SER A N 1
ATOM 3001 C CA . SER A 1 383 ? -31.409 27.690 11.335 1.00 47.41 383 SER A CA 1
ATOM 3002 C C . SER A 1 383 ? -32.154 27.091 10.139 1.00 47.41 383 SER A C 1
ATOM 3004 O O . SER A 1 383 ? -33.286 26.624 10.247 1.00 47.41 383 SER A O 1
ATOM 3006 N N . THR A 1 384 ? -31.497 27.014 8.982 1.00 40.72 384 THR A N 1
ATOM 3007 C CA . THR A 1 384 ? -31.942 26.073 7.943 1.00 40.72 384 THR A CA 1
ATOM 3008 C C . THR A 1 384 ? -31.491 24.667 8.356 1.00 40.72 384 THR A C 1
ATOM 3010 O O . THR A 1 384 ? -30.395 24.235 8.029 1.00 40.72 384 THR A O 1
ATOM 3013 N N . ARG A 1 385 ? -32.348 23.997 9.147 1.00 43.84 385 ARG A N 1
ATOM 3014 C CA . ARG A 1 385 ? -32.253 22.610 9.659 1.00 43.84 385 ARG A CA 1
ATOM 3015 C C . ARG A 1 385 ? -31.003 22.269 10.491 1.00 43.84 385 ARG A C 1
ATOM 3017 O O . ARG A 1 385 ? -30.128 21.537 10.051 1.00 43.84 385 ARG A O 1
ATOM 3024 N N . VAL A 1 386 ? -31.022 22.665 11.764 1.00 42.38 386 VAL A N 1
ATOM 3025 C CA . VAL A 1 386 ? -30.315 21.939 12.836 1.00 42.38 386 VAL A CA 1
ATOM 3026 C C . VAL A 1 386 ? -31.383 21.224 13.666 1.00 42.38 386 VAL A C 1
ATOM 3028 O O . VAL A 1 386 ? -31.917 21.780 14.621 1.00 42.38 386 VAL A O 1
ATOM 3031 N N . LEU A 1 387 ? -31.783 20.023 13.242 1.00 41.47 387 LEU A N 1
ATOM 3032 C CA . LEU A 1 387 ? -32.593 19.118 14.061 1.00 41.47 387 LEU A CA 1
ATOM 3033 C C . LEU A 1 387 ? -31.625 18.207 14.819 1.00 41.47 387 LEU A C 1
ATOM 3035 O O . LEU A 1 387 ? -31.226 17.165 14.313 1.00 41.47 387 LEU A O 1
ATOM 3039 N N . VAL A 1 388 ? -31.228 18.626 16.021 1.00 45.75 388 VAL A N 1
ATOM 3040 C CA . VAL A 1 388 ? -30.637 17.714 17.011 1.00 45.75 388 VAL A CA 1
ATOM 3041 C C . VAL A 1 388 ? -31.796 16.880 17.549 1.00 45.75 388 VAL A C 1
ATOM 3043 O O . VAL A 1 388 ? -32.787 17.454 18.003 1.00 45.75 388 VAL A O 1
ATOM 3046 N N . GLY A 1 389 ? -31.719 15.555 17.413 1.00 40.00 389 GLY A N 1
ATOM 3047 C CA . GLY A 1 389 ? -32.796 14.628 17.761 1.00 40.00 389 GLY A CA 1
ATOM 3048 C C . GLY A 1 389 ? -33.368 14.906 19.152 1.00 40.00 389 GLY A C 1
ATOM 3049 O O . GLY A 1 389 ? -32.723 14.661 20.163 1.00 40.00 389 GLY A O 1
ATOM 3050 N N . GLN A 1 390 ? -34.588 15.438 19.199 1.00 34.12 390 GLN A N 1
ATOM 3051 C CA . GLN A 1 390 ? -35.360 15.571 20.428 1.00 34.12 390 GLN A CA 1
ATOM 3052 C C . GLN A 1 390 ? -36.147 14.275 20.603 1.00 34.12 390 GLN A C 1
ATOM 3054 O O . GLN A 1 390 ? -37.111 14.024 19.875 1.00 34.12 390 GLN A O 1
ATOM 3059 N N . GLY A 1 391 ? -35.719 13.443 21.553 1.00 31.03 391 GLY A N 1
ATOM 3060 C CA . GLY A 1 391 ? -36.540 12.349 22.052 1.00 31.03 391 GLY A CA 1
ATOM 3061 C C . GLY A 1 391 ? -37.859 12.918 22.575 1.00 31.03 391 GLY A C 1
ATOM 3062 O O . GLY A 1 391 ? -37.870 13.767 23.466 1.00 31.03 391 GLY A O 1
ATOM 3063 N N . ARG A 1 392 ? -38.981 12.488 21.991 1.00 29.02 392 ARG A N 1
ATOM 3064 C CA . ARG A 1 392 ? -40.294 12.700 22.606 1.00 29.02 392 ARG A CA 1
ATOM 3065 C C . ARG A 1 392 ? -40.343 11.861 23.885 1.00 29.02 392 ARG A C 1
ATOM 3067 O O . ARG A 1 392 ? -40.043 10.672 23.828 1.00 29.02 392 ARG A O 1
ATOM 3074 N N . ARG A 1 393 ? -40.676 12.515 25.001 1.00 32.00 393 ARG A N 1
ATOM 3075 C CA . ARG A 1 393 ? -41.082 11.856 26.249 1.00 32.00 393 ARG A CA 1
ATOM 3076 C C . ARG A 1 393 ? -42.297 10.967 26.038 1.00 32.00 393 ARG A C 1
ATOM 3078 O O . ARG A 1 393 ? -43.139 11.343 25.186 1.00 32.00 393 ARG A O 1
#

pLDDT: mean 82.33, std 14.06, range [29.02, 98.56]